Protein AF-A0A8J5UZK4-F1 (afdb_monomer_lite)

Organism: NCBI:txid561895

Secondary structure (DSSP, 8-state):
--PPPPPP------------SS--TT-----GGGTTTS-GGGTTS-HHHHHHHHHHTPPPP--THHHHGGGTTPPPP--PPP------HHHHHHHHHHSPP-TT-EEEEE-TTT--EEEEEEEE----SS-TTTS-EEEEETTS-EEEE-GGGEEEEETT-S-TTTS-HHHHHHTTT-TT-HHHHHHHHHHHHHHHHHHHHHHHHHHHHHHHHHHH--SS-EEEEHHHHHHHS---HHHHHHHTS-HHHHHHHHHHHHHHHHHSSSEE-GGGS--S--SHHHHTT-------TTTSEEEE-HHHHHHHHHHHTT-SHHHHHHHHHHHHHHHHHHHHS---HHHHHHHHHHSGGGGGHHHHHHHHHHHH---HHHHHHHHTSGGGTT--SHHHHHHHHHHTTSS-TTTT--TTGGGTSS--BSSSS--SSGGGB--SPPTHHHHHH--TTHHHHS---S--S-----------S--------

Foldseek 3Di:
DDDDDDDDDDDDPPDDDDDDDDDDPPPPPPPPVVCVPAPPVCPPPDPVRVVLVVQVPWDAQDQLCVVLVVLPDDDDDDDDAAFDAADDPVVQLVCLQPDQAAAQKWFWFQDPPPRHTWIWGFLHAQDDFQDPVRQWTFTQTLVLATDTHHLLRTQGMGHNQHPCVRAVSVQCVVPVVDSPDPSSVVRSVNRSNLSNLLQVVLVVCLVCVVVLLLVPAALAKDKDFVSVVVVSDDDDPVLVVQCNRHNSSVVSPLSSVLSSLSQDPQKDQCSSFPPPQRDPCNVVSSGPPNVSNRNGIIIGHPVLVVLVVVLVVCPDPVSLVVLLVVVVVLLVVCLVPNDDLVVVQCCCVPHPVVVVLSVLLLLLQCLRPVRPVSLVSQCVRPQNVPDDTNSSSVVSCVSSVLQPPVQHFDSVVQNSNRHDFCGSRTHRDPVRHDPDGDPSSCVSVVPPVVVVPDDPPDDPDDPDDDDPDPPPDDDDDDDDD

Structure (mmCIF, N/CA/C/O backbone):
data_AF-A0A8J5UZK4-F1
#
_entry.id   AF-A0A8J5UZK4-F1
#
loop_
_atom_site.group_PDB
_atom_site.id
_atom_site.type_symbol
_atom_site.label_atom_id
_atom_site.label_alt_id
_atom_site.label_comp_id
_atom_site.label_asym_id
_atom_site.label_entity_id
_atom_site.label_seq_id
_atom_site.pdbx_PDB_ins_code
_atom_site.Cartn_x
_atom_site.Cartn_y
_atom_site.Cartn_z
_atom_site.occupancy
_atom_site.B_iso_or_equiv
_atom_site.auth_seq_id
_atom_site.auth_comp_id
_atom_site.auth_asym_id
_atom_site.auth_atom_id
_atom_site.pdbx_PDB_model_num
ATOM 1 N N . MET A 1 1 ? -39.875 17.875 -43.694 1.00 38.03 1 MET A N 1
ATOM 2 C CA . MET A 1 1 ? -38.851 18.589 -42.899 1.00 38.03 1 MET A CA 1
ATOM 3 C C . MET A 1 1 ? -39.305 18.626 -41.450 1.00 38.03 1 MET A C 1
ATOM 5 O O . MET A 1 1 ? -40.146 19.442 -41.112 1.00 38.03 1 MET A O 1
ATOM 9 N N . ILE A 1 2 ? -38.800 17.719 -40.616 1.00 27.03 2 ILE A N 1
ATOM 10 C CA . ILE A 1 2 ? -38.991 17.741 -39.160 1.00 27.03 2 ILE A CA 1
ATOM 11 C C . ILE A 1 2 ? -37.607 17.453 -38.577 1.00 27.03 2 ILE A C 1
ATOM 13 O O . ILE A 1 2 ? -37.049 16.384 -38.813 1.00 27.03 2 ILE A O 1
ATOM 17 N N . ARG A 1 3 ? -37.005 18.451 -37.922 1.00 25.78 3 ARG A N 1
ATOM 18 C CA . ARG A 1 3 ? -35.731 18.319 -37.205 1.00 25.78 3 ARG A CA 1
ATOM 19 C C . ARG A 1 3 ? -36.047 18.040 -35.739 1.00 25.78 3 ARG A C 1
ATOM 21 O O . ARG A 1 3 ? -36.660 18.867 -35.074 1.00 25.78 3 ARG A O 1
ATOM 28 N N . SER A 1 4 ? -35.617 16.880 -35.263 1.00 26.22 4 SER A N 1
ATOM 29 C CA . SER A 1 4 ? -35.591 16.499 -33.851 1.00 26.22 4 SER A CA 1
ATOM 30 C C . SER A 1 4 ? -34.576 17.352 -33.069 1.00 26.22 4 SER A C 1
ATOM 32 O O . SER A 1 4 ? -33.465 17.564 -33.571 1.00 26.22 4 SER A O 1
ATOM 34 N N . PRO A 1 5 ? -34.886 17.804 -31.841 1.00 29.19 5 PRO A N 1
ATOM 35 C CA . PRO A 1 5 ? -33.917 18.471 -30.984 1.00 29.19 5 PRO A CA 1
ATOM 36 C C . PRO A 1 5 ? -32.981 17.438 -30.340 1.00 29.19 5 PRO A C 1
ATOM 38 O O . PRO A 1 5 ? -33.418 16.423 -29.804 1.00 29.19 5 PRO A O 1
ATOM 41 N N . ARG A 1 6 ? -31.671 17.697 -30.413 1.00 27.44 6 ARG A N 1
ATOM 42 C CA . ARG A 1 6 ? -30.640 16.937 -29.691 1.00 27.44 6 ARG A CA 1
ATOM 43 C C . ARG A 1 6 ? -30.766 17.219 -28.183 1.00 27.44 6 ARG A C 1
ATOM 45 O O . ARG A 1 6 ? -30.874 18.396 -27.833 1.00 27.44 6 ARG A O 1
ATOM 52 N N . PRO A 1 7 ? -30.688 16.218 -27.288 1.00 28.72 7 PRO A N 1
ATOM 53 C CA . PRO A 1 7 ? -30.560 16.481 -25.863 1.00 28.72 7 PRO A CA 1
ATOM 54 C C . PRO A 1 7 ? -29.159 17.029 -25.575 1.00 28.72 7 PRO A C 1
ATOM 56 O O . PRO A 1 7 ? -28.147 16.396 -25.878 1.00 28.72 7 PRO A O 1
ATOM 59 N N . GLY A 1 8 ? -29.110 18.240 -25.023 1.00 24.44 8 GLY A N 1
ATOM 60 C CA . GLY A 1 8 ? -27.888 18.855 -24.526 1.00 24.44 8 GLY A CA 1
ATOM 61 C C . GLY A 1 8 ? -27.400 18.136 -23.271 1.00 24.44 8 GLY A C 1
ATOM 62 O O . GLY A 1 8 ? -28.128 18.017 -22.289 1.00 24.44 8 GLY A O 1
ATOM 63 N N . ILE A 1 9 ? -26.149 17.688 -23.301 1.00 23.97 9 ILE A N 1
ATOM 64 C CA . ILE A 1 9 ? -25.422 17.213 -22.126 1.00 23.97 9 ILE A CA 1
ATOM 65 C C . ILE A 1 9 ? -25.170 18.434 -21.232 1.00 23.97 9 ILE A C 1
ATOM 67 O O . ILE A 1 9 ? -24.349 19.294 -21.552 1.00 23.97 9 ILE A O 1
ATOM 71 N N . ARG A 1 10 ? -25.896 18.539 -20.114 1.00 22.34 10 ARG A N 1
ATOM 72 C CA . ARG A 1 10 ? -25.572 19.481 -19.034 1.00 22.34 10 ARG A CA 1
ATOM 73 C C . ARG A 1 10 ? -24.485 18.858 -18.161 1.00 22.34 10 ARG A C 1
ATOM 75 O O . ARG A 1 10 ? -24.775 18.075 -17.267 1.00 22.34 10 ARG A O 1
ATOM 82 N N . VAL A 1 11 ? -23.236 19.238 -18.411 1.00 22.08 11 VAL A N 1
ATOM 83 C CA . VAL A 1 11 ? -22.137 19.039 -17.460 1.00 22.08 11 VAL A CA 1
ATOM 84 C C . VAL A 1 11 ? -22.287 20.095 -16.363 1.00 22.08 11 VAL A C 1
ATOM 86 O O . VAL A 1 11 ? -22.049 21.277 -16.602 1.00 22.08 11 VAL A O 1
ATOM 89 N N . SER A 1 12 ? -22.712 19.692 -15.164 1.00 21.66 12 SER A N 1
ATOM 90 C CA . SER A 1 12 ? -22.623 20.549 -13.978 1.00 21.66 12 SER A CA 1
ATOM 91 C C . SER A 1 12 ? -21.256 20.346 -13.328 1.00 21.66 12 SER A C 1
ATOM 93 O O . SER A 1 12 ? -21.068 19.493 -12.468 1.00 21.66 12 SER A O 1
ATOM 95 N N . LEU A 1 13 ? -20.280 21.135 -13.776 1.00 25.06 13 LEU A N 1
ATOM 96 C CA . LEU A 1 13 ? -19.069 21.413 -13.013 1.00 25.06 13 LEU A CA 1
ATOM 97 C C . LEU A 1 13 ? -19.439 22.414 -11.912 1.00 25.06 13 LEU A C 1
ATOM 99 O O . LEU A 1 13 ? -19.524 23.615 -12.161 1.00 25.06 13 LEU A O 1
ATOM 103 N N . ARG A 1 14 ? -19.657 21.932 -10.688 1.00 21.61 14 ARG A N 1
ATOM 104 C CA . ARG A 1 14 ? -19.493 22.753 -9.481 1.00 21.61 14 ARG A CA 1
ATOM 105 C C . ARG A 1 14 ? -18.293 22.235 -8.701 1.00 21.61 14 ARG A C 1
ATOM 107 O O . ARG A 1 14 ? -18.426 21.540 -7.705 1.00 21.61 14 ARG A O 1
ATOM 114 N N . GLY A 1 15 ? -17.113 22.597 -9.196 1.00 24.92 15 GLY A N 1
ATOM 115 C CA . GLY A 1 15 ? -15.941 22.761 -8.350 1.00 24.92 15 GLY A CA 1
ATOM 116 C C . GLY A 1 15 ? -16.059 24.108 -7.646 1.00 24.92 15 GLY A C 1
ATOM 117 O O . GLY A 1 15 ? -16.083 25.145 -8.304 1.00 24.92 15 GLY A O 1
ATOM 118 N N . ALA A 1 16 ? -16.160 24.088 -6.322 1.00 21.05 16 ALA A N 1
ATOM 119 C CA . ALA A 1 16 ? -15.938 25.258 -5.491 1.00 21.05 16 ALA A CA 1
ATOM 120 C C . ALA A 1 16 ? -14.710 24.966 -4.626 1.00 21.05 16 ALA A C 1
ATOM 122 O O . ALA A 1 16 ? -14.783 24.253 -3.630 1.00 21.05 16 ALA A O 1
ATOM 123 N N . TYR A 1 17 ? -13.570 25.499 -5.063 1.00 25.97 17 TYR A N 1
ATOM 124 C CA . TYR A 1 17 ? -12.427 25.750 -4.201 1.00 25.97 17 TYR A CA 1
ATOM 125 C C . TYR A 1 17 ? -12.849 26.810 -3.178 1.00 25.97 17 TYR A C 1
ATOM 127 O O . TYR A 1 17 ? -13.124 27.947 -3.556 1.00 25.97 17 TYR A O 1
ATOM 135 N N . ALA A 1 18 ? -12.893 26.447 -1.898 1.00 21.02 18 ALA A N 1
ATOM 136 C CA . ALA A 1 18 ? -12.896 27.407 -0.804 1.00 21.02 18 ALA A CA 1
ATOM 137 C C . ALA A 1 18 ? -11.519 27.356 -0.133 1.00 21.02 18 ALA A C 1
ATOM 139 O O . ALA A 1 18 ? -11.152 26.386 0.524 1.00 21.02 18 ALA A O 1
ATOM 140 N N . ILE A 1 19 ? -10.740 28.407 -0.375 1.00 28.84 19 ILE A N 1
ATOM 141 C CA . ILE A 1 19 ? -9.529 28.749 0.364 1.00 28.84 19 ILE A CA 1
ATOM 142 C C . ILE A 1 19 ? -10.004 29.321 1.705 1.00 28.84 19 ILE A C 1
ATOM 144 O O . ILE A 1 19 ? -10.610 30.390 1.722 1.00 28.84 19 ILE A O 1
ATOM 148 N N . GLY A 1 20 ? -9.760 28.613 2.810 1.00 22.33 20 GLY A N 1
ATOM 149 C CA . GLY A 1 20 ? -10.032 29.117 4.159 1.00 22.33 20 GLY A CA 1
ATOM 150 C C . GLY A 1 20 ? -10.267 28.017 5.197 1.00 22.33 20 GLY A C 1
ATOM 151 O O . GLY A 1 20 ? -11.315 27.391 5.190 1.00 22.33 20 GLY A O 1
ATOM 152 N N . SER A 1 21 ? -9.283 27.838 6.086 1.00 27.00 21 SER A N 1
ATOM 153 C CA . SER A 1 21 ? -9.344 27.221 7.429 1.00 27.00 21 SER A CA 1
ATOM 154 C C . SER A 1 21 ? -9.930 25.800 7.619 1.00 27.00 21 SER A C 1
ATOM 156 O O . SER A 1 21 ? -11.124 25.562 7.497 1.00 27.00 21 SER A O 1
ATOM 158 N N . GLU A 1 22 ? -9.054 24.903 8.092 1.00 28.50 22 GLU A N 1
ATOM 159 C CA . GLU A 1 22 ? -9.323 23.823 9.071 1.00 28.50 22 GLU A CA 1
ATOM 160 C C . GLU A 1 22 ? -10.162 22.583 8.706 1.00 28.50 22 GLU A C 1
ATOM 162 O O . GLU A 1 22 ? -10.589 21.850 9.598 1.00 28.50 22 GLU A O 1
ATOM 167 N N . LEU A 1 23 ? -10.275 22.212 7.430 1.00 28.22 23 LEU A N 1
ATOM 168 C CA . LEU A 1 23 ? -10.701 20.854 7.063 1.00 28.22 23 LEU A CA 1
ATOM 169 C C . LEU A 1 23 ? -9.644 20.173 6.192 1.00 28.22 23 LEU A C 1
ATOM 171 O O . LEU A 1 23 ? -9.284 20.642 5.115 1.00 28.22 23 LEU A O 1
ATOM 175 N N . SER A 1 24 ? -9.114 19.060 6.705 1.00 27.55 24 SER A N 1
ATOM 176 C CA . SER A 1 24 ? -8.211 18.171 5.975 1.00 27.55 24 SER A CA 1
ATOM 177 C C . SER A 1 24 ? -8.897 17.733 4.670 1.00 27.55 24 SER A C 1
ATOM 179 O O . SER A 1 24 ? -10.035 17.269 4.734 1.00 27.55 24 SER A O 1
ATOM 181 N N . PRO A 1 25 ? -8.256 17.824 3.491 1.00 28.69 25 PRO A N 1
ATOM 182 C CA . PRO A 1 25 ? -8.870 17.477 2.201 1.00 28.69 25 PRO A CA 1
ATOM 183 C C . PRO A 1 25 ? -9.188 15.975 2.032 1.00 28.69 25 PRO A C 1
ATOM 185 O O . PRO A 1 25 ? -9.549 15.544 0.942 1.00 28.69 25 PRO A O 1
ATOM 188 N N . TYR A 1 26 ? -9.061 15.178 3.098 1.00 36.00 26 TYR A N 1
ATOM 189 C CA . TYR A 1 26 ? -9.276 13.728 3.136 1.00 36.00 26 TYR A CA 1
ATOM 190 C C . TYR A 1 26 ? -10.555 13.321 3.882 1.00 36.00 26 TYR A C 1
ATOM 192 O O . TYR A 1 26 ? -10.695 12.160 4.267 1.00 36.00 26 TYR A O 1
ATOM 200 N N . VAL A 1 27 ? -11.494 14.246 4.112 1.00 28.33 27 VAL A N 1
ATOM 201 C CA . VAL A 1 27 ? -12.817 13.875 4.632 1.00 28.33 27 VAL A CA 1
ATOM 202 C C . VAL A 1 27 ? -13.602 13.192 3.512 1.00 28.33 27 VAL A C 1
ATOM 204 O O . VAL A 1 27 ? -14.291 13.833 2.720 1.00 28.33 27 VAL A O 1
ATOM 207 N N . PHE A 1 28 ? -13.493 11.867 3.446 1.00 36.56 28 PHE A N 1
ATOM 208 C CA . PHE A 1 28 ? -14.445 11.029 2.729 1.00 36.56 28 PHE A CA 1
ATOM 209 C C . PHE A 1 28 ? -15.766 11.070 3.499 1.00 36.56 28 PHE A C 1
ATOM 211 O O . PHE A 1 28 ? -16.008 10.261 4.384 1.00 36.56 28 PHE A O 1
ATOM 218 N N . GLN A 1 29 ? -16.612 12.054 3.213 1.00 28.17 29 GLN A N 1
ATOM 219 C CA . GLN A 1 29 ? -17.977 12.052 3.721 1.00 28.17 29 GLN A CA 1
ATOM 220 C C . GLN A 1 29 ? -18.734 10.900 3.057 1.00 28.17 29 GLN A C 1
ATOM 222 O O . GLN A 1 29 ? -19.170 11.054 1.918 1.00 28.17 29 GLN A O 1
ATOM 227 N N . VAL A 1 30 ? -18.952 9.780 3.755 1.00 34.19 30 VAL A N 1
ATOM 228 C CA . VAL A 1 30 ? -20.001 8.816 3.380 1.00 34.19 30 VAL A CA 1
ATOM 229 C C . VAL A 1 30 ? -21.343 9.432 3.783 1.00 34.19 30 VAL A C 1
ATOM 231 O O . VAL A 1 30 ? -22.034 8.989 4.689 1.00 34.19 30 VAL A O 1
ATOM 234 N N . THR A 1 31 ? -21.703 10.540 3.139 1.00 32.38 31 THR A N 1
ATOM 235 C CA . THR A 1 31 ? -23.036 11.128 3.288 1.00 32.38 31 THR A CA 1
ATOM 236 C C . THR A 1 31 ? -24.023 10.342 2.435 1.00 32.38 31 THR A C 1
ATOM 238 O O . THR A 1 31 ? -23.644 9.722 1.444 1.00 32.38 31 THR A O 1
ATOM 241 N N . SER A 1 32 ? -25.312 10.405 2.764 1.00 31.88 32 SER A N 1
ATOM 242 C CA . SER A 1 32 ? -26.423 9.850 1.967 1.00 31.88 32 SER A CA 1
ATOM 243 C C . SER A 1 32 ? -26.365 10.197 0.465 1.00 31.88 32 SER A C 1
ATOM 245 O O . SER A 1 32 ? -26.908 9.472 -0.367 1.00 31.88 32 SER A O 1
ATOM 247 N N . ASN A 1 33 ? -25.639 11.254 0.092 1.00 32.16 33 ASN A N 1
ATOM 248 C CA . ASN A 1 33 ? -25.370 11.627 -1.293 1.00 32.16 33 ASN A CA 1
ATOM 249 C C . ASN A 1 33 ? -24.448 10.645 -2.046 1.00 32.16 33 ASN A C 1
ATOM 251 O O . ASN A 1 33 ? -24.524 10.594 -3.272 1.00 32.16 33 ASN A O 1
ATOM 255 N N . PHE A 1 34 ? -23.627 9.831 -1.367 1.00 35.06 34 PHE A N 1
ATOM 256 C CA . PHE A 1 34 ? -22.753 8.830 -2.004 1.00 35.06 34 PHE A CA 1
ATOM 257 C C . PHE A 1 34 ? -23.538 7.729 -2.731 1.00 35.06 34 PHE A C 1
ATOM 259 O O . PHE A 1 34 ? -23.094 7.236 -3.766 1.00 35.06 34 PHE A O 1
ATOM 266 N N . PHE A 1 35 ? -24.720 7.374 -2.225 1.00 35.97 35 PHE A N 1
ATOM 267 C CA . PHE A 1 35 ? -25.559 6.311 -2.787 1.00 35.97 35 PHE A CA 1
ATOM 268 C C . PHE A 1 35 ? -26.623 6.824 -3.767 1.00 35.97 35 PHE A C 1
ATOM 270 O O . PHE A 1 35 ? -27.222 6.032 -4.491 1.00 35.97 35 PHE A O 1
ATOM 277 N N . SER A 1 36 ? -26.803 8.147 -3.867 1.00 33.94 36 SER A N 1
ATOM 278 C CA . SER A 1 36 ? -27.814 8.783 -4.730 1.00 33.94 36 SER A CA 1
ATOM 279 C C . SER A 1 36 ? -27.589 8.599 -6.242 1.00 33.94 36 SER A C 1
ATOM 281 O O . SER A 1 36 ? -28.495 8.868 -7.024 1.00 33.94 36 SER A O 1
ATOM 283 N N . ASN A 1 37 ? -26.415 8.102 -6.654 1.00 36.41 37 ASN A N 1
ATOM 284 C CA . ASN A 1 37 ? -26.043 7.854 -8.055 1.00 36.41 37 ASN A CA 1
ATOM 285 C C . ASN A 1 37 ? -25.795 6.364 -8.377 1.00 36.41 37 ASN A C 1
ATOM 287 O O . ASN A 1 37 ? -25.123 6.048 -9.362 1.00 36.41 37 ASN A O 1
ATOM 291 N N . THR A 1 38 ? -26.287 5.438 -7.549 1.00 38.22 38 THR A N 1
ATOM 292 C CA . THR A 1 38 ? -26.194 3.994 -7.833 1.00 38.22 38 THR A CA 1
ATOM 293 C C . THR A 1 38 ? -27.208 3.565 -8.913 1.00 38.22 38 THR A C 1
ATOM 295 O O . THR A 1 38 ? -28.245 4.216 -9.063 1.00 38.22 38 THR A O 1
ATOM 298 N N . PRO A 1 39 ? -26.906 2.527 -9.727 1.00 39.69 39 PRO A N 1
ATOM 299 C CA . PRO A 1 39 ? -27.794 2.057 -10.800 1.00 39.69 39 PRO A CA 1
ATOM 300 C C . PRO A 1 39 ? -29.194 1.701 -10.280 1.00 39.69 39 PRO A C 1
ATOM 302 O O . PRO A 1 39 ? -29.350 1.372 -9.107 1.00 39.69 39 PRO A O 1
ATOM 305 N N . GLU A 1 40 ? -30.199 1.726 -11.167 1.00 43.47 40 GLU A N 1
ATOM 306 C CA . GLU A 1 40 ? -31.625 1.478 -10.864 1.00 43.47 40 GLU A CA 1
ATOM 307 C C . GLU A 1 40 ? -31.887 0.199 -10.034 1.00 43.47 40 GLU A C 1
ATOM 309 O O . GLU A 1 40 ? -32.883 0.128 -9.318 1.00 43.47 40 GLU A O 1
ATOM 314 N N . GLU A 1 41 ? -30.964 -0.770 -10.033 1.00 42.94 41 GLU A N 1
ATOM 315 C CA . GLU A 1 41 ? -31.009 -1.989 -9.210 1.00 42.94 41 GLU A CA 1
ATOM 316 C C . GLU A 1 41 ? -30.884 -1.752 -7.687 1.00 42.94 41 GLU A C 1
ATOM 318 O O . GLU A 1 41 ? -31.363 -2.575 -6.911 1.00 42.94 41 GLU A O 1
ATOM 323 N N . HIS A 1 42 ? -30.313 -0.628 -7.234 1.00 42.78 42 HIS A N 1
ATOM 324 C CA . HIS A 1 42 ? -30.108 -0.322 -5.805 1.00 42.78 42 HIS A CA 1
ATOM 325 C C . HIS A 1 42 ? -31.120 0.676 -5.215 1.00 42.78 42 HIS A C 1
ATOM 327 O O . HIS A 1 42 ? -31.058 0.979 -4.022 1.00 42.78 42 HIS A O 1
ATOM 333 N N . GLN A 1 43 ? -32.079 1.164 -6.011 1.00 47.53 43 GLN A N 1
ATOM 334 C CA . GLN A 1 43 ? -33.081 2.145 -5.560 1.00 47.53 43 GLN A CA 1
ATOM 335 C C . GLN A 1 43 ? -34.098 1.574 -4.555 1.00 47.53 43 GLN A C 1
ATOM 337 O O . GLN A 1 43 ? -34.755 2.341 -3.855 1.00 47.53 43 GLN A O 1
ATOM 342 N N . ASN A 1 44 ? -34.199 0.243 -4.451 1.00 48.19 44 ASN A N 1
ATOM 343 C CA . ASN A 1 44 ? -35.102 -0.452 -3.526 1.00 48.19 44 ASN A CA 1
ATOM 344 C C . ASN A 1 44 ? -34.407 -1.008 -2.269 1.00 48.19 44 ASN A C 1
ATOM 346 O O . ASN A 1 44 ? -35.074 -1.600 -1.421 1.00 48.19 44 ASN A O 1
ATOM 350 N N . GLU A 1 45 ? -33.086 -0.854 -2.141 1.00 51.91 45 GLU A N 1
ATOM 351 C CA . GLU A 1 45 ? -32.342 -1.330 -0.972 1.00 51.91 45 GLU A CA 1
ATOM 352 C C . GLU A 1 45 ? -32.328 -0.266 0.130 1.00 51.91 45 GLU A C 1
ATOM 354 O O . GLU A 1 45 ? -32.130 0.922 -0.130 1.00 51.91 45 GLU A O 1
ATOM 359 N N . THR A 1 46 ? -32.508 -0.682 1.387 1.00 61.19 46 THR A N 1
ATOM 360 C CA . THR A 1 46 ? -32.315 0.235 2.519 1.00 61.19 46 THR A CA 1
ATOM 361 C C . THR A 1 46 ? -30.845 0.661 2.597 1.00 61.19 46 THR A C 1
ATOM 363 O O . THR A 1 46 ? -29.950 -0.092 2.212 1.00 61.19 46 THR A O 1
ATOM 366 N N . LEU A 1 47 ? -30.554 1.851 3.137 1.00 57.78 47 LEU A N 1
ATOM 367 C CA . LEU A 1 47 ? -29.170 2.329 3.304 1.00 57.78 47 LEU A CA 1
ATOM 368 C C . LEU A 1 47 ? -28.298 1.315 4.077 1.00 57.78 47 LEU A C 1
ATOM 370 O O . LEU A 1 47 ? -27.129 1.117 3.760 1.00 57.78 47 LEU A O 1
ATOM 374 N N . GLU A 1 48 ? -28.888 0.589 5.030 1.00 58.34 48 GLU A N 1
ATOM 375 C CA . GLU A 1 48 ? -28.231 -0.512 5.741 1.00 58.34 48 GLU A CA 1
ATOM 376 C C . GLU A 1 48 ? -27.842 -1.676 4.808 1.00 58.34 48 GLU A C 1
ATOM 378 O O . GLU A 1 48 ? -26.740 -2.218 4.904 1.00 58.34 48 GLU A O 1
ATOM 383 N N . GLN A 1 49 ? -28.720 -2.062 3.877 1.00 60.81 49 GLN A N 1
ATOM 384 C CA . GLN A 1 49 ? -28.431 -3.096 2.879 1.00 60.81 49 GLN A CA 1
ATOM 385 C C . GLN A 1 49 ? -27.337 -2.647 1.907 1.00 60.81 49 GLN A C 1
ATOM 387 O O . GLN A 1 49 ? -26.454 -3.443 1.583 1.00 60.81 49 GLN A O 1
ATOM 392 N N . GLN A 1 50 ? -27.333 -1.369 1.524 1.00 62.12 50 GLN A N 1
ATOM 393 C CA . GLN A 1 50 ? -26.293 -0.784 0.677 1.00 62.12 50 GLN A CA 1
ATOM 394 C C . GLN A 1 50 ? -24.927 -0.788 1.380 1.00 62.12 50 GLN A C 1
ATOM 396 O O . GLN A 1 50 ? -23.934 -1.219 0.792 1.00 62.12 50 GLN A O 1
ATOM 401 N N . ILE A 1 51 ? -24.875 -0.414 2.664 1.00 61.47 51 ILE A N 1
ATOM 402 C CA . ILE A 1 51 ? -23.660 -0.477 3.493 1.00 61.47 51 ILE A CA 1
ATOM 403 C C . ILE A 1 51 ? -23.175 -1.931 3.645 1.00 61.47 51 ILE A C 1
ATOM 405 O O . ILE A 1 51 ? -21.991 -2.220 3.452 1.00 61.47 51 ILE A O 1
ATOM 409 N N . LYS A 1 52 ? -24.077 -2.884 3.918 1.00 62.22 52 LYS A N 1
ATOM 410 C CA . LYS A 1 52 ? -23.729 -4.315 4.009 1.00 62.22 52 LYS A CA 1
ATOM 411 C C . LYS A 1 52 ? -23.204 -4.867 2.684 1.00 62.22 52 LYS A C 1
ATOM 413 O O . LYS A 1 52 ? -22.210 -5.592 2.674 1.00 62.22 52 LYS A O 1
ATOM 418 N N . SER A 1 53 ? -23.844 -4.525 1.568 1.00 61.16 53 SER A N 1
ATOM 419 C CA . SER A 1 53 ? -23.411 -4.900 0.216 1.00 61.16 53 SER A CA 1
ATOM 420 C C . SER A 1 53 ? -22.031 -4.318 -0.105 1.00 61.16 53 SER A C 1
ATOM 422 O O . SER A 1 53 ? -21.157 -5.035 -0.598 1.00 61.16 53 SER A O 1
ATOM 424 N N . TYR A 1 54 ? -21.799 -3.057 0.272 1.00 62.78 54 TYR A N 1
ATOM 425 C CA . TYR A 1 54 ? -20.515 -2.375 0.128 1.00 62.78 54 TYR A CA 1
ATOM 426 C C . TYR A 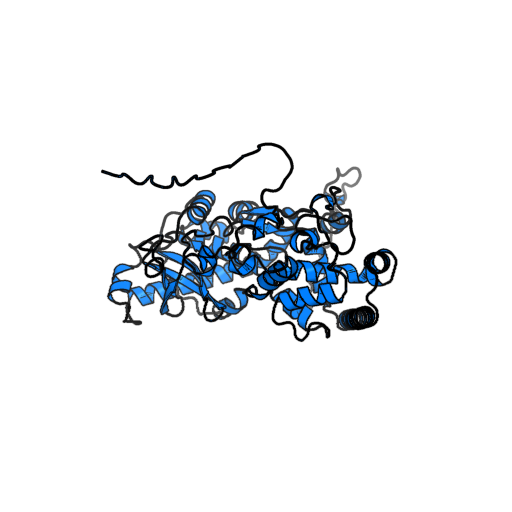1 54 ? -19.384 -3.112 0.864 1.00 62.78 54 TYR A C 1
ATOM 428 O O . TYR A 1 54 ? -18.373 -3.453 0.248 1.00 62.78 54 TYR A O 1
ATOM 436 N N . TYR A 1 55 ? -19.563 -3.452 2.146 1.00 60.34 55 TYR A N 1
ATOM 437 C CA . TYR A 1 55 ? -18.523 -4.153 2.914 1.00 60.34 55 TYR A CA 1
ATOM 438 C C . TYR A 1 55 ? -18.358 -5.635 2.543 1.00 60.34 55 TYR A C 1
ATOM 440 O O . TYR A 1 55 ? -17.260 -6.171 2.697 1.00 60.34 55 TYR A O 1
ATOM 448 N N . ARG A 1 56 ? -19.397 -6.301 2.015 1.00 59.19 56 ARG A N 1
ATOM 449 C CA . ARG A 1 56 ? -19.310 -7.689 1.511 1.00 59.19 56 ARG A CA 1
ATOM 450 C C . ARG A 1 56 ? -18.451 -7.825 0.256 1.00 59.19 56 ARG A C 1
ATOM 452 O O . ARG A 1 56 ? -17.823 -8.861 0.071 1.00 59.19 56 ARG A O 1
ATOM 459 N N . LYS A 1 57 ? -18.432 -6.806 -0.607 1.00 56.81 57 LYS A N 1
ATOM 460 C CA . LYS A 1 57 ? -17.675 -6.813 -1.873 1.00 56.81 57 LYS A CA 1
ATOM 461 C C . LYS A 1 57 ? -16.205 -6.402 -1.706 1.00 56.81 57 LYS A C 1
ATOM 463 O O . LYS A 1 57 ? -15.460 -6.396 -2.681 1.00 56.81 57 LYS A O 1
ATOM 468 N N . ARG A 1 58 ? -15.780 -6.038 -0.492 1.00 58.56 58 ARG A N 1
ATOM 469 C CA . ARG A 1 58 ? -14.439 -5.512 -0.229 1.00 58.56 58 ARG A CA 1
ATOM 470 C C . ARG A 1 58 ? -13.404 -6.637 -0.221 1.00 58.56 58 ARG A C 1
ATOM 472 O O . ARG A 1 58 ? -13.491 -7.545 0.603 1.00 58.56 58 ARG A O 1
ATOM 479 N N . ILE A 1 59 ? -12.400 -6.559 -1.093 1.00 53.16 59 ILE A N 1
ATOM 480 C CA . ILE A 1 59 ? -11.286 -7.515 -1.082 1.00 53.16 59 ILE A CA 1
ATOM 481 C C . ILE A 1 59 ? -10.426 -7.247 0.161 1.00 53.16 59 ILE A C 1
ATOM 483 O O . ILE A 1 59 ? -10.186 -6.097 0.542 1.00 53.16 59 ILE A O 1
ATOM 487 N N . SER A 1 60 ? -9.974 -8.317 0.813 1.00 57.53 60 SER A N 1
ATOM 488 C CA . SER A 1 60 ? -9.064 -8.250 1.958 1.00 57.53 60 SER A CA 1
ATOM 489 C C . SER A 1 60 ? -7.768 -7.516 1.604 1.00 57.53 60 SER A C 1
ATOM 491 O O . SER A 1 60 ? -7.249 -7.683 0.501 1.00 57.53 60 SER A O 1
ATOM 493 N N . PHE A 1 61 ? -7.201 -6.760 2.550 1.00 62.59 61 PHE A N 1
ATOM 494 C CA . PHE A 1 61 ? -5.884 -6.146 2.368 1.00 62.59 61 PHE A CA 1
ATOM 495 C C . PHE A 1 61 ? -4.845 -7.220 2.031 1.00 62.59 61 PHE A C 1
ATOM 497 O O . PHE A 1 61 ? -4.670 -8.196 2.769 1.00 62.59 61 PHE A O 1
ATOM 504 N N . LEU A 1 62 ? -4.120 -7.008 0.939 1.00 62.09 62 LEU A N 1
ATOM 505 C CA . LEU A 1 62 ? -3.030 -7.874 0.523 1.00 62.09 62 LEU A CA 1
ATOM 506 C C . LEU A 1 62 ? -1.727 -7.272 1.030 1.00 62.09 62 LEU A C 1
ATOM 508 O O . LEU A 1 62 ? -1.362 -6.173 0.633 1.00 62.09 62 LEU A O 1
ATOM 512 N N . ASN A 1 63 ? -1.048 -7.979 1.936 1.00 64.12 63 ASN A N 1
ATOM 513 C CA . ASN A 1 63 ? 0.268 -7.560 2.408 1.00 64.12 63 ASN A CA 1
ATOM 514 C C . ASN A 1 63 ? 1.341 -8.082 1.431 1.00 64.12 63 ASN A C 1
ATOM 516 O O . ASN A 1 63 ? 1.485 -9.307 1.319 1.00 64.12 63 ASN A O 1
ATOM 520 N N . PRO A 1 64 ? 2.108 -7.189 0.777 1.00 60.66 64 PRO A N 1
ATOM 521 C CA . PRO A 1 64 ? 3.165 -7.579 -0.153 1.00 60.66 64 PRO A CA 1
ATOM 522 C C . PRO A 1 64 ? 4.289 -8.418 0.474 1.00 60.66 64 PRO A C 1
ATOM 524 O O . PRO A 1 64 ? 4.928 -9.210 -0.216 1.00 60.66 64 PRO A O 1
ATOM 527 N N . GLU A 1 65 ? 4.487 -8.342 1.793 1.00 64.44 65 GLU A N 1
ATOM 528 C CA . GLU A 1 65 ? 5.502 -9.102 2.535 1.00 64.44 65 GLU A CA 1
ATOM 529 C C . GLU A 1 65 ? 5.412 -10.618 2.294 1.00 64.44 65 GLU A C 1
ATOM 531 O O . GLU A 1 65 ? 6.431 -11.287 2.117 1.00 64.44 65 GLU A O 1
ATOM 536 N N . LYS A 1 66 ? 4.186 -11.157 2.207 1.00 63.78 66 LYS A N 1
ATOM 537 C CA . LYS A 1 66 ? 3.949 -12.588 1.946 1.00 63.78 66 LYS A CA 1
ATOM 538 C C . LYS A 1 66 ? 4.444 -13.036 0.568 1.00 63.78 66 LYS A C 1
ATOM 540 O O . LYS A 1 66 ? 4.680 -14.225 0.372 1.00 63.78 66 LYS A O 1
ATOM 545 N N . PHE A 1 67 ? 4.569 -12.107 -0.376 1.00 64.00 67 PHE A N 1
ATOM 546 C CA . PHE A 1 67 ? 4.899 -12.394 -1.769 1.00 64.00 67 PHE A CA 1
ATOM 547 C C . PHE A 1 67 ? 6.362 -12.102 -2.095 1.00 64.00 67 PHE A C 1
ATOM 549 O O . PHE A 1 67 ? 6.926 -12.777 -2.957 1.00 64.00 67 PHE A O 1
ATOM 556 N N . TYR A 1 68 ? 6.991 -11.155 -1.391 1.00 65.12 68 TYR A N 1
ATOM 557 C CA . TYR A 1 68 ? 8.367 -10.742 -1.676 1.00 65.12 68 TYR A CA 1
ATOM 558 C C . TYR A 1 68 ? 9.423 -11.357 -0.762 1.00 65.12 68 TYR A C 1
ATOM 560 O O . TYR A 1 68 ? 10.583 -11.424 -1.159 1.00 65.12 68 TYR A O 1
ATOM 568 N N . GLY A 1 69 ? 9.040 -11.919 0.391 1.00 61.09 69 GLY A N 1
ATOM 569 C CA . GLY A 1 69 ? 9.978 -12.641 1.260 1.00 61.09 69 GLY A CA 1
ATOM 570 C C . GLY A 1 69 ? 10.714 -13.796 0.557 1.00 61.09 69 GLY A C 1
ATOM 571 O O . GLY A 1 69 ? 11.823 -14.135 0.950 1.00 61.09 69 GLY A O 1
ATOM 572 N N . LYS A 1 70 ? 10.155 -14.346 -0.535 1.00 66.06 70 LYS A N 1
ATOM 573 C CA . LYS A 1 70 ? 10.800 -15.373 -1.382 1.00 66.06 70 LYS A CA 1
ATOM 574 C C . LYS A 1 70 ? 12.044 -14.887 -2.136 1.00 66.06 70 LYS A C 1
ATOM 576 O O . LYS A 1 70 ? 12.796 -15.706 -2.659 1.00 66.06 70 LYS A O 1
ATOM 581 N N . TYR A 1 71 ? 12.223 -13.573 -2.236 1.00 60.94 71 TYR A N 1
ATOM 582 C CA . TYR A 1 71 ? 13.386 -12.946 -2.857 1.00 60.94 71 TYR A CA 1
ATOM 583 C C . TYR A 1 71 ? 14.467 -12.590 -1.827 1.00 60.94 71 TYR A C 1
ATOM 585 O O . TYR A 1 71 ? 15.574 -12.228 -2.210 1.00 60.94 71 TYR A O 1
ATOM 593 N N . ALA A 1 72 ? 14.196 -12.747 -0.524 1.00 57.56 72 ALA A N 1
ATOM 594 C CA . ALA A 1 72 ? 15.230 -12.634 0.495 1.00 57.56 72 ALA A CA 1
ATOM 595 C C . ALA A 1 72 ? 16.247 -13.781 0.339 1.00 57.56 72 ALA A C 1
ATOM 597 O O . ALA A 1 72 ? 15.860 -14.944 0.231 1.00 57.56 72 ALA A O 1
ATOM 598 N N . ASN A 1 73 ? 17.542 -13.453 0.372 1.00 54.75 73 ASN A N 1
ATOM 599 C CA . ASN A 1 73 ? 18.673 -14.393 0.337 1.00 54.75 73 ASN A CA 1
ATOM 600 C C . ASN A 1 73 ? 18.947 -15.107 -0.998 1.00 54.75 73 ASN A C 1
ATOM 602 O O . ASN A 1 73 ? 19.523 -16.196 -1.001 1.00 54.75 73 ASN A O 1
ATOM 606 N N . ARG A 1 74 ? 18.577 -14.523 -2.142 1.00 60.53 74 ARG A N 1
ATOM 607 C CA . ARG A 1 74 ? 19.110 -14.991 -3.433 1.00 60.53 74 ARG A CA 1
ATOM 608 C C . ARG A 1 74 ? 20.569 -14.563 -3.596 1.00 60.53 74 ARG A C 1
ATOM 610 O O . ARG A 1 74 ? 20.955 -13.486 -3.150 1.00 60.53 74 ARG A O 1
ATOM 617 N N . GLU A 1 75 ? 21.382 -15.428 -4.205 1.00 54.00 75 GLU A N 1
ATOM 618 C CA . GLU A 1 75 ? 22.767 -15.094 -4.545 1.00 54.00 75 GLU A CA 1
ATOM 619 C C . GLU A 1 75 ? 22.780 -13.872 -5.462 1.00 54.00 75 GLU A C 1
ATOM 621 O O . GLU A 1 75 ? 22.238 -13.904 -6.570 1.00 54.00 75 GLU A O 1
ATOM 626 N N . TYR A 1 76 ? 23.390 -12.793 -4.974 1.00 54.22 76 TYR A N 1
ATOM 627 C CA . TYR A 1 76 ? 23.525 -11.546 -5.708 1.00 54.22 76 TYR A CA 1
ATOM 628 C C . TYR A 1 76 ? 24.309 -11.797 -6.997 1.00 54.22 76 TYR A C 1
ATOM 630 O O . TYR A 1 76 ? 25.480 -12.181 -6.966 1.00 54.22 76 TYR A O 1
ATOM 638 N N . LYS A 1 77 ? 23.660 -11.570 -8.139 1.00 61.59 77 LYS A N 1
ATOM 639 C CA . LYS A 1 77 ? 24.332 -11.527 -9.434 1.00 61.59 77 LYS A CA 1
ATOM 640 C C . LYS A 1 77 ? 24.573 -10.069 -9.781 1.00 61.59 77 LYS A C 1
ATOM 642 O O . LYS A 1 77 ? 23.618 -9.314 -9.945 1.00 61.59 77 LYS A O 1
ATOM 647 N N . GLU A 1 78 ? 25.839 -9.674 -9.904 1.00 62.50 78 GLU A N 1
ATOM 648 C CA . GLU A 1 78 ? 26.170 -8.378 -10.491 1.00 62.50 78 GLU A CA 1
ATOM 649 C C . GLU A 1 78 ? 25.609 -8.323 -11.912 1.00 62.50 78 GLU A C 1
ATOM 651 O O . GLU A 1 78 ? 26.026 -9.074 -12.794 1.00 62.50 78 GLU A O 1
ATOM 656 N N . GLN A 1 79 ? 24.630 -7.446 -12.118 1.00 71.56 79 GLN A N 1
ATOM 657 C CA . GLN A 1 79 ? 24.070 -7.146 -13.427 1.00 71.56 79 GLN A CA 1
ATOM 658 C C . GLN A 1 79 ? 24.235 -5.666 -13.740 1.00 71.56 79 GLN A C 1
ATOM 660 O O . GLN A 1 79 ? 24.189 -4.800 -12.863 1.00 71.56 79 GLN A O 1
ATOM 665 N N . GLU A 1 80 ? 24.411 -5.384 -15.025 1.00 79.50 80 GLU A N 1
ATOM 666 C CA . GLU A 1 80 ? 24.459 -4.026 -15.539 1.00 79.50 80 GLU A CA 1
ATOM 667 C C . GLU A 1 80 ? 23.106 -3.339 -15.311 1.00 79.50 80 GLU A C 1
ATOM 669 O O . GLU A 1 80 ? 22.060 -3.882 -15.663 1.00 79.50 80 GLU A O 1
ATOM 674 N N . ARG A 1 81 ? 23.105 -2.140 -14.726 1.00 84.94 81 ARG A N 1
ATOM 675 C CA . ARG A 1 81 ? 21.877 -1.389 -14.426 1.00 84.94 81 ARG A CA 1
ATOM 676 C C . ARG A 1 81 ? 21.553 -0.420 -15.566 1.00 84.94 81 ARG A C 1
ATOM 678 O O . ARG A 1 81 ? 22.480 0.152 -16.143 1.00 84.94 81 ARG A O 1
ATOM 685 N N . PRO A 1 82 ? 20.269 -0.161 -15.873 1.00 88.69 82 PRO A N 1
ATOM 686 C CA . PRO A 1 82 ? 19.924 0.918 -16.782 1.00 88.69 82 PRO A CA 1
ATOM 687 C C . PRO A 1 82 ? 20.367 2.248 -16.173 1.00 88.69 82 PRO A C 1
ATOM 689 O O . PRO A 1 82 ? 19.981 2.601 -15.057 1.00 88.69 82 PRO A O 1
ATOM 692 N N . TRP A 1 83 ? 21.170 3.002 -16.917 1.00 91.31 83 TRP A N 1
ATOM 693 C CA . TRP A 1 83 ? 21.586 4.325 -16.487 1.00 91.31 83 TRP A CA 1
ATOM 694 C C . TRP A 1 83 ? 20.692 5.392 -17.115 1.00 91.31 83 TRP A C 1
ATOM 696 O O . TRP A 1 83 ? 20.688 5.608 -18.326 1.00 91.31 83 TRP A O 1
ATOM 706 N N . VAL A 1 84 ? 19.927 6.062 -16.259 1.00 90.81 84 VAL A N 1
ATOM 707 C CA . VAL A 1 84 ? 19.174 7.278 -16.569 1.00 90.81 84 VAL A CA 1
ATOM 708 C C . VAL A 1 84 ? 19.561 8.304 -15.505 1.00 90.81 84 VAL A C 1
ATOM 710 O O . VAL A 1 84 ? 19.579 7.933 -14.324 1.00 90.81 84 VAL A O 1
ATOM 713 N N . PRO A 1 85 ? 19.875 9.562 -15.874 1.00 92.62 85 PRO A N 1
ATOM 714 C CA . PRO A 1 85 ? 20.274 10.576 -14.909 1.00 92.62 85 PRO A CA 1
ATOM 715 C C . PRO A 1 85 ? 19.272 10.693 -13.752 1.00 92.62 85 PRO A C 1
ATOM 717 O O . PRO A 1 85 ? 18.061 10.653 -13.995 1.00 92.62 85 PRO A O 1
ATOM 720 N N . PRO A 1 86 ? 19.749 10.837 -12.504 1.00 93.00 86 PRO A N 1
ATOM 721 C CA . PRO A 1 86 ? 18.873 11.037 -11.358 1.00 93.00 86 PRO A CA 1
ATOM 722 C C . PRO A 1 86 ? 18.041 12.312 -11.537 1.00 93.00 86 PRO A C 1
ATOM 724 O O . PRO A 1 86 ? 18.498 13.314 -12.092 1.00 93.00 86 PRO A O 1
ATOM 727 N N . MET A 1 87 ? 16.810 12.282 -11.039 1.00 93.06 87 MET A N 1
ATOM 728 C CA . MET A 1 87 ? 15.865 13.395 -11.102 1.00 93.06 87 MET A CA 1
ATOM 729 C C . MET A 1 87 ? 15.512 13.886 -9.697 1.00 93.06 87 MET A C 1
ATOM 731 O O . MET A 1 87 ? 15.757 13.217 -8.696 1.00 93.06 87 MET A O 1
ATOM 735 N N . ASN A 1 88 ? 14.903 15.066 -9.594 1.00 92.06 88 ASN A N 1
ATOM 736 C CA . ASN A 1 88 ? 14.342 15.513 -8.322 1.00 92.06 88 ASN A CA 1
ATOM 737 C C . ASN A 1 88 ? 13.163 14.603 -7.908 1.00 92.06 88 ASN A C 1
ATOM 739 O O . ASN A 1 88 ? 12.278 14.335 -8.723 1.00 92.06 88 ASN A O 1
ATOM 743 N N . PHE A 1 89 ? 13.112 14.171 -6.641 1.00 90.69 89 PHE A N 1
ATOM 744 C CA . PHE A 1 89 ? 12.041 13.298 -6.135 1.00 90.69 89 PHE A CA 1
ATOM 745 C C . PHE A 1 89 ? 10.638 13.898 -6.286 1.00 90.69 89 PHE A C 1
ATOM 747 O O . PHE A 1 89 ? 9.704 13.174 -6.620 1.00 90.69 89 PHE A O 1
ATOM 754 N N . GLY A 1 90 ? 10.481 15.215 -6.129 1.00 89.06 90 GLY A N 1
ATOM 755 C CA . GLY A 1 90 ? 9.218 15.906 -6.394 1.00 89.06 90 GLY A CA 1
ATOM 756 C C . GLY A 1 90 ? 8.752 15.743 -7.843 1.00 89.06 90 GLY A C 1
ATOM 757 O O . GLY A 1 90 ? 7.573 15.481 -8.078 1.00 89.06 90 GLY A O 1
ATOM 758 N N . THR A 1 91 ? 9.670 15.802 -8.813 1.00 90.69 91 THR A N 1
ATOM 759 C CA . THR A 1 91 ? 9.363 15.544 -10.230 1.00 90.69 91 THR A CA 1
ATOM 760 C C . THR A 1 91 ? 8.934 14.098 -10.454 1.00 90.69 91 THR A C 1
ATOM 762 O O . THR A 1 91 ? 7.920 13.870 -11.111 1.00 90.69 91 THR A O 1
ATOM 765 N N . ILE A 1 92 ? 9.660 13.136 -9.874 1.00 90.38 92 ILE A N 1
ATOM 766 C CA . ILE A 1 92 ? 9.345 11.703 -9.982 1.00 90.38 92 ILE A CA 1
ATOM 767 C C . ILE A 1 92 ? 7.941 11.427 -9.431 1.00 90.38 92 ILE A C 1
ATOM 769 O O . ILE A 1 92 ? 7.118 10.800 -10.094 1.00 90.38 92 ILE A O 1
ATOM 773 N N . ILE A 1 93 ? 7.637 11.939 -8.235 1.00 86.75 93 ILE A N 1
ATOM 774 C CA . ILE A 1 93 ? 6.322 11.774 -7.606 1.00 86.75 93 ILE A CA 1
ATOM 775 C C . ILE A 1 93 ? 5.225 12.426 -8.439 1.00 86.75 93 ILE A C 1
ATOM 777 O O . ILE A 1 93 ? 4.170 11.824 -8.638 1.00 86.75 93 ILE A O 1
ATOM 781 N N . ASN A 1 94 ? 5.464 13.631 -8.955 1.00 85.62 94 ASN A N 1
ATOM 782 C CA . ASN A 1 94 ? 4.496 14.317 -9.797 1.00 85.62 94 ASN A CA 1
ATOM 783 C C . ASN A 1 94 ? 4.214 13.533 -11.089 1.00 85.62 94 ASN A C 1
ATOM 785 O O . ASN A 1 94 ? 3.058 13.383 -11.477 1.00 85.62 94 ASN A O 1
ATOM 789 N N . GLN A 1 95 ? 5.244 12.961 -11.721 1.00 87.75 95 GLN A N 1
ATOM 790 C CA . GLN A 1 95 ? 5.081 12.089 -12.887 1.00 87.75 95 GLN A CA 1
ATOM 791 C C . GLN A 1 95 ? 4.273 10.837 -12.542 1.00 87.75 95 GLN A C 1
ATOM 793 O O . GLN A 1 95 ? 3.272 10.584 -13.200 1.00 87.75 95 GLN A O 1
ATOM 798 N N . ASN A 1 96 ? 4.615 10.128 -11.467 1.00 85.44 96 ASN A N 1
ATOM 799 C CA . ASN A 1 96 ? 3.868 8.948 -11.014 1.00 85.44 96 ASN A CA 1
ATOM 800 C C . ASN A 1 96 ? 2.433 9.276 -10.546 1.00 85.44 96 ASN A C 1
ATOM 802 O O . ASN A 1 96 ? 1.581 8.391 -10.462 1.00 85.44 96 ASN A O 1
ATOM 806 N N . THR A 1 97 ? 2.145 10.545 -10.237 1.00 78.69 97 THR A N 1
ATOM 807 C CA . THR A 1 97 ? 0.794 11.020 -9.903 1.00 78.69 97 THR A CA 1
ATOM 808 C C . THR A 1 97 ? 0.010 11.440 -11.145 1.00 78.69 97 THR A C 1
ATOM 810 O O . THR A 1 97 ? -1.200 11.295 -11.182 1.00 78.69 97 THR A O 1
ATOM 813 N N . ILE A 1 98 ? 0.627 12.002 -12.176 1.00 79.19 98 ILE A N 1
ATOM 814 C CA . ILE A 1 98 ? -0.136 12.574 -13.302 1.00 79.19 98 ILE A CA 1
ATOM 815 C C . ILE A 1 98 ? -0.153 11.635 -14.506 1.00 79.19 98 ILE A C 1
ATOM 817 O O . ILE A 1 98 ? -1.135 11.587 -15.247 1.00 79.19 98 ILE A O 1
ATOM 821 N N . GLN A 1 99 ? 0.932 10.898 -14.711 1.00 82.88 99 GLN A N 1
ATOM 822 C CA . GLN A 1 99 ? 1.128 10.072 -15.887 1.00 82.88 99 GLN A CA 1
ATOM 823 C C . GLN A 1 99 ? 0.590 8.662 -15.666 1.00 82.88 99 GLN A C 1
ATOM 825 O O . GLN A 1 99 ? 0.647 8.097 -14.574 1.00 82.88 99 GLN A O 1
ATOM 830 N N . VAL A 1 100 ? 0.066 8.091 -16.745 1.00 81.50 100 VAL A N 1
ATOM 831 C CA . VAL A 1 100 ? -0.274 6.670 -16.808 1.00 81.50 100 VAL A CA 1
ATOM 832 C C . VAL A 1 100 ? 0.993 5.849 -17.062 1.00 81.50 100 VAL A C 1
ATOM 834 O O . VAL A 1 100 ? 1.897 6.343 -17.737 1.00 81.50 100 VAL A O 1
ATOM 837 N N . PRO A 1 101 ? 1.079 4.599 -16.580 1.00 88.75 101 PRO A N 1
ATOM 838 C CA . PRO A 1 101 ? 2.211 3.735 -16.889 1.00 88.75 101 PRO A CA 1
ATOM 839 C C . PRO A 1 101 ? 2.369 3.520 -18.401 1.00 88.75 101 PRO A C 1
ATOM 841 O O . PRO A 1 101 ? 1.409 3.180 -19.096 1.00 88.75 101 PRO A O 1
ATOM 844 N N . VAL A 1 102 ? 3.593 3.697 -18.892 1.00 91.25 102 VAL A N 1
ATOM 845 C CA . VAL A 1 102 ? 3.993 3.521 -20.297 1.00 91.25 102 VAL A CA 1
ATOM 846 C C . VAL A 1 102 ? 5.046 2.423 -20.394 1.00 91.25 102 VAL A C 1
ATOM 848 O O . VAL A 1 102 ? 5.449 1.857 -19.378 1.00 91.25 102 VAL A O 1
ATOM 851 N N . LYS A 1 103 ? 5.504 2.104 -21.608 1.00 94.56 103 LYS A N 1
ATOM 852 C CA . LYS A 1 103 ? 6.583 1.126 -21.810 1.00 94.56 103 LYS A CA 1
ATOM 853 C C . LYS A 1 103 ? 7.794 1.448 -20.924 1.00 94.56 103 LYS A C 1
ATOM 855 O O . LYS A 1 103 ? 8.217 2.597 -20.850 1.00 94.56 103 LYS A O 1
ATOM 860 N N . GLY A 1 104 ? 8.326 0.434 -20.248 1.00 94.31 104 GLY A N 1
ATOM 861 C CA . GLY A 1 104 ? 9.445 0.581 -19.317 1.00 94.31 104 GLY A CA 1
ATOM 862 C C . GLY A 1 104 ? 9.078 1.097 -17.926 1.00 94.31 104 GLY A C 1
ATOM 863 O O . GLY A 1 104 ? 9.957 1.192 -17.070 1.00 94.31 104 GLY A O 1
ATOM 864 N N . SER A 1 105 ? 7.804 1.395 -17.652 1.00 95.00 105 SER A N 1
ATOM 865 C CA . SER A 1 105 ? 7.339 1.602 -16.280 1.00 95.00 105 SER A CA 1
ATOM 866 C C . SER A 1 105 ? 7.370 0.293 -15.491 1.00 95.00 105 SER A C 1
ATOM 868 O O . SER A 1 105 ? 6.921 -0.740 -15.991 1.00 95.00 105 SER A O 1
ATOM 870 N N . ILE A 1 106 ? 7.824 0.348 -14.240 1.00 94.88 106 ILE A N 1
ATOM 871 C CA . ILE A 1 106 ? 7.649 -0.750 -13.278 1.00 94.88 106 ILE A CA 1
ATOM 872 C C . ILE A 1 106 ? 6.312 -0.546 -12.570 1.00 94.88 106 ILE A C 1
ATOM 874 O O . ILE A 1 106 ? 5.999 0.569 -12.154 1.00 94.88 106 ILE A O 1
ATOM 878 N N . VAL A 1 107 ? 5.522 -1.609 -12.447 1.00 92.38 107 VAL A N 1
ATOM 879 C CA . VAL A 1 107 ? 4.186 -1.595 -11.844 1.00 92.38 107 VAL A CA 1
ATOM 880 C C . VAL A 1 107 ? 4.054 -2.695 -10.796 1.00 92.38 107 VAL A C 1
ATOM 882 O O . VAL A 1 107 ? 4.502 -3.824 -10.995 1.00 92.38 107 VAL A O 1
ATOM 885 N N . GLU A 1 108 ? 3.392 -2.357 -9.696 1.00 90.19 108 GLU A N 1
ATOM 886 C CA . GLU A 1 108 ? 2.884 -3.297 -8.705 1.00 90.19 108 GLU A CA 1
ATOM 887 C C . GLU A 1 108 ? 1.388 -3.491 -8.936 1.00 90.19 108 GLU A C 1
ATOM 889 O O . GLU A 1 108 ? 0.618 -2.526 -8.990 1.00 90.19 108 GLU A O 1
ATOM 894 N N . ILE A 1 109 ? 0.979 -4.742 -9.099 1.00 87.31 109 ILE A N 1
ATOM 895 C CA . ILE A 1 109 ? -0.360 -5.120 -9.534 1.00 87.31 109 ILE A CA 1
ATOM 896 C C . ILE A 1 109 ? -0.951 -6.079 -8.518 1.00 87.31 109 ILE A C 1
ATOM 898 O O . ILE A 1 109 ? -0.269 -6.976 -8.033 1.00 87.31 109 ILE A O 1
ATOM 902 N N . VAL A 1 110 ? -2.238 -5.921 -8.236 1.00 80.75 110 VAL A N 1
ATOM 903 C CA . VAL A 1 110 ? -3.026 -6.967 -7.581 1.00 80.75 110 VAL A CA 1
ATOM 904 C C . VAL A 1 110 ? -3.713 -7.780 -8.666 1.00 80.75 110 VAL A C 1
ATOM 906 O O . VAL A 1 110 ? -4.562 -7.238 -9.376 1.00 80.75 110 VAL A O 1
ATOM 909 N N . ASP A 1 111 ? -3.349 -9.054 -8.802 1.00 75.56 111 ASP A N 1
ATOM 910 C CA . ASP A 1 111 ? -4.020 -9.957 -9.732 1.00 75.56 111 ASP A CA 1
ATOM 911 C C . ASP A 1 111 ? -5.490 -10.120 -9.301 1.00 75.56 111 ASP A C 1
ATOM 913 O O . ASP A 1 111 ? -5.762 -10.534 -8.166 1.00 75.56 111 ASP A O 1
ATOM 917 N N . PRO A 1 112 ? -6.457 -9.776 -10.168 1.00 64.12 112 PRO A N 1
ATOM 918 C CA . PRO A 1 112 ? -7.875 -9.901 -9.847 1.00 64.12 112 PRO A CA 1
ATOM 919 C C . PRO A 1 112 ? -8.342 -11.343 -9.625 1.00 64.12 112 PRO A C 1
ATOM 921 O O . PRO A 1 112 ? -9.387 -11.546 -9.011 1.00 64.12 112 PRO A O 1
ATOM 924 N N . THR A 1 113 ? -7.613 -12.330 -10.143 1.00 66.88 113 THR A N 1
ATOM 925 C CA . THR A 1 113 ? -8.042 -13.730 -10.218 1.00 66.88 113 THR A CA 1
ATOM 926 C C . THR A 1 113 ? -7.682 -14.498 -8.955 1.00 66.88 113 THR A C 1
ATOM 928 O O . THR A 1 113 ? -8.508 -15.232 -8.416 1.00 66.88 113 THR A O 1
ATOM 931 N N . ASP A 1 114 ? -6.453 -14.326 -8.468 1.00 70.62 114 ASP A N 1
ATOM 932 C CA . ASP A 1 114 ? -5.921 -15.075 -7.326 1.00 70.62 114 ASP A CA 1
ATOM 933 C C . ASP A 1 114 ? -5.497 -14.180 -6.150 1.00 70.62 114 ASP A C 1
ATOM 935 O O . ASP A 1 114 ? -5.026 -14.682 -5.126 1.00 70.62 114 ASP A O 1
ATOM 939 N N . SER A 1 115 ? -5.719 -12.863 -6.262 1.00 68.38 115 SER A N 1
ATOM 940 C CA . SER A 1 115 ? -5.381 -11.875 -5.233 1.00 68.38 115 SER A CA 1
ATOM 941 C C . SER A 1 115 ? -3.906 -11.921 -4.818 1.00 68.38 115 SER A C 1
ATOM 943 O O . SER A 1 115 ? -3.569 -11.658 -3.660 1.00 68.38 115 SER A O 1
ATOM 945 N N . LYS A 1 116 ? -3.004 -12.258 -5.745 1.00 76.88 116 LYS A N 1
ATOM 946 C CA . LYS A 1 116 ? -1.560 -12.138 -5.528 1.00 76.88 116 LYS A CA 1
ATOM 947 C C . LYS A 1 116 ? -1.066 -10.756 -5.919 1.00 76.88 116 LYS A C 1
ATOM 949 O O . LYS A 1 116 ? -1.592 -10.125 -6.832 1.00 76.88 116 LYS A O 1
ATOM 954 N N . ILE A 1 117 ? -0.029 -10.291 -5.225 1.00 81.56 117 ILE A N 1
ATOM 955 C CA . ILE A 1 117 ? 0.665 -9.068 -5.622 1.00 81.56 117 ILE A CA 1
ATOM 956 C C . ILE A 1 117 ? 1.817 -9.452 -6.547 1.00 81.56 117 ILE A C 1
ATOM 958 O O . ILE A 1 117 ? 2.664 -10.277 -6.196 1.00 81.56 117 ILE A O 1
ATOM 962 N N . ILE A 1 118 ? 1.812 -8.870 -7.742 1.00 87.31 118 ILE A N 1
ATOM 963 C CA . ILE A 1 118 ? 2.737 -9.167 -8.829 1.00 87.31 118 ILE A CA 1
ATOM 964 C C . ILE A 1 118 ? 3.467 -7.883 -9.208 1.00 87.31 118 ILE A C 1
ATOM 966 O O . ILE A 1 118 ? 2.847 -6.857 -9.483 1.00 87.31 118 ILE A O 1
ATOM 970 N N . PHE A 1 119 ? 4.794 -7.962 -9.280 1.00 89.88 119 PHE A N 1
ATOM 971 C CA . PHE A 1 119 ? 5.602 -6.942 -9.936 1.00 89.88 119 PHE A CA 1
ATOM 972 C C . PHE A 1 119 ? 5.815 -7.281 -11.398 1.00 89.88 119 PHE A C 1
ATOM 974 O O . PHE A 1 119 ? 6.080 -8.438 -11.755 1.00 89.88 119 PHE A O 1
ATOM 981 N N . GLY A 1 120 ? 5.756 -6.246 -12.225 1.00 93.88 120 GLY A N 1
ATOM 982 C CA . GLY A 1 120 ? 6.007 -6.363 -13.645 1.00 93.88 120 GLY A CA 1
ATOM 983 C C . GLY A 1 120 ? 6.536 -5.084 -14.269 1.00 93.88 120 GLY A C 1
ATOM 984 O O . GLY A 1 120 ? 6.484 -4.004 -13.680 1.00 93.88 120 GLY A O 1
ATOM 985 N N . VAL A 1 121 ? 7.034 -5.223 -15.491 1.00 96.12 121 VAL A N 1
ATOM 986 C CA . VAL A 1 121 ? 7.390 -4.109 -16.367 1.00 96.12 121 VAL A CA 1
ATOM 987 C C . VAL A 1 121 ? 6.356 -3.995 -17.478 1.00 96.12 121 VAL A C 1
ATOM 989 O O . VAL A 1 121 ? 5.960 -4.987 -18.094 1.00 96.12 121 VAL A O 1
ATOM 992 N N . VAL A 1 122 ? 5.894 -2.779 -17.741 1.00 95.50 122 VAL A N 1
ATOM 993 C CA . VAL A 1 122 ? 4.973 -2.509 -18.844 1.00 95.50 122 VAL A CA 1
ATOM 994 C C . VAL A 1 122 ? 5.738 -2.643 -20.160 1.00 95.50 122 VAL A C 1
ATOM 996 O O . VAL A 1 122 ? 6.677 -1.895 -20.421 1.00 95.50 122 VAL A O 1
ATOM 999 N N . ILE A 1 123 ? 5.320 -3.580 -21.010 1.00 95.50 123 ILE A N 1
ATOM 1000 C CA . ILE A 1 123 ? 5.902 -3.807 -22.345 1.00 95.50 123 ILE A CA 1
ATOM 1001 C C . ILE A 1 123 ? 5.042 -3.190 -23.456 1.00 95.50 123 ILE A C 1
ATOM 1003 O O . ILE A 1 123 ? 5.536 -2.865 -24.536 1.00 95.50 123 ILE A O 1
ATOM 1007 N N . ARG A 1 124 ? 3.749 -2.959 -23.182 1.00 92.06 124 ARG A N 1
ATOM 1008 C CA . ARG A 1 124 ? 2.836 -2.221 -24.065 1.00 92.06 124 ARG A CA 1
ATOM 1009 C C . ARG A 1 124 ? 1.876 -1.366 -23.250 1.00 92.06 124 ARG A C 1
ATOM 1011 O O . ARG A 1 124 ? 1.215 -1.868 -22.344 1.00 92.06 124 ARG A O 1
ATOM 1018 N N . GLU A 1 125 ? 1.782 -0.099 -23.625 1.00 89.00 125 GLU A N 1
ATOM 1019 C CA . GLU A 1 125 ? 0.818 0.848 -23.069 1.00 89.00 125 GLU A CA 1
ATOM 1020 C C . GLU A 1 125 ? -0.622 0.563 -23.529 1.00 89.00 125 GLU A C 1
ATOM 1022 O O . GLU A 1 125 ? -0.865 -0.204 -24.467 1.00 89.00 125 GLU A O 1
ATOM 1027 N N . GLN A 1 126 ? -1.580 1.195 -22.855 1.00 83.31 126 GLN A N 1
ATOM 1028 C CA . GLN A 1 126 ? -2.996 1.132 -23.204 1.00 83.31 126 GLN A CA 1
ATOM 1029 C C . GLN A 1 126 ? -3.243 1.809 -24.559 1.00 83.31 126 GLN A C 1
ATOM 1031 O O . GLN A 1 126 ? -2.717 2.889 -24.825 1.00 83.31 126 GLN A O 1
ATOM 1036 N N . GLN A 1 127 ? -4.063 1.193 -25.413 1.00 77.44 127 GLN A N 1
ATOM 1037 C CA . GLN A 1 127 ? -4.285 1.689 -26.778 1.00 77.44 127 GLN A CA 1
ATOM 1038 C C . GLN A 1 127 ? -5.566 2.520 -26.924 1.00 77.44 127 GLN A C 1
ATOM 1040 O O . GLN A 1 127 ? -5.662 3.325 -27.848 1.00 77.44 127 GLN A O 1
ATOM 1045 N N . ALA A 1 128 ? -6.540 2.376 -26.017 1.00 70.12 128 ALA A N 1
ATOM 1046 C CA . ALA A 1 128 ? -7.716 3.244 -25.988 1.00 70.12 128 ALA A CA 1
ATOM 1047 C C . ALA A 1 128 ? -8.271 3.452 -24.580 1.00 70.12 128 ALA A C 1
ATOM 1049 O O . ALA A 1 128 ? -8.006 2.679 -23.666 1.00 70.12 128 ALA A O 1
ATOM 1050 N N . ARG A 1 129 ? -9.070 4.520 -24.451 1.00 64.38 129 ARG A N 1
ATOM 1051 C CA . ARG A 1 129 ? -9.609 5.025 -23.183 1.00 64.38 129 ARG A CA 1
ATOM 1052 C C . ARG A 1 129 ? -11.028 4.556 -22.820 1.00 64.38 129 ARG A C 1
ATOM 1054 O O . ARG A 1 129 ? -11.529 4.899 -21.758 1.00 64.38 129 ARG A O 1
ATOM 1061 N N . PHE A 1 130 ? -11.744 3.908 -23.729 1.00 62.34 130 PHE A N 1
ATOM 1062 C CA . PHE A 1 130 ? -13.167 3.592 -23.519 1.00 62.34 130 PHE A CA 1
ATOM 1063 C C . PHE A 1 130 ? -13.559 2.223 -24.076 1.00 62.34 130 PHE A C 1
ATOM 1065 O O . PHE A 1 130 ? -14.727 1.858 -24.034 1.00 62.34 130 PHE A O 1
ATOM 1072 N N . ASP A 1 131 ? -12.591 1.473 -24.602 1.00 65.56 131 ASP A N 1
ATOM 1073 C CA . ASP A 1 131 ? -12.805 0.120 -25.100 1.00 65.56 131 ASP A CA 1
ATOM 1074 C C . ASP A 1 131 ? -12.086 -0.855 -24.170 1.00 65.56 131 ASP A C 1
ATOM 1076 O O . ASP A 1 131 ? -10.859 -0.922 -24.143 1.00 65.56 131 ASP A O 1
ATOM 1080 N N . GLU A 1 132 ? -12.866 -1.607 -23.399 1.00 63.12 132 GLU A N 1
ATOM 1081 C CA . GLU A 1 132 ? -12.392 -2.579 -22.413 1.00 63.12 132 GLU A CA 1
ATOM 1082 C C . GLU A 1 132 ? -11.449 -3.637 -23.013 1.00 63.12 132 GLU A C 1
ATOM 1084 O O . GLU A 1 132 ? -10.543 -4.128 -22.334 1.00 63.12 132 GLU A O 1
ATOM 1089 N N . LYS A 1 133 ? -11.609 -3.972 -24.302 1.00 66.25 133 LYS A N 1
ATOM 1090 C CA . LYS A 1 133 ? -10.763 -4.973 -24.971 1.00 66.25 133 LYS A CA 1
ATOM 1091 C C . LYS A 1 133 ? -9.328 -4.488 -25.153 1.00 66.25 133 LYS A C 1
ATOM 1093 O O . LYS A 1 133 ? -8.415 -5.308 -25.224 1.00 66.25 133 LYS A O 1
ATOM 1098 N N . ILE A 1 134 ? -9.131 -3.175 -25.234 1.00 71.94 134 ILE A N 1
ATOM 1099 C CA . ILE A 1 134 ? -7.840 -2.540 -25.540 1.00 71.94 134 ILE A CA 1
ATOM 1100 C C . ILE A 1 134 ? -7.393 -1.520 -24.476 1.00 71.94 134 ILE A C 1
ATOM 1102 O O . ILE A 1 134 ? -6.270 -1.015 -24.542 1.00 71.94 134 ILE A O 1
ATOM 1106 N N . ASN A 1 135 ? -8.215 -1.281 -23.450 1.00 76.81 135 ASN A N 1
ATOM 1107 C CA . ASN A 1 135 ? -7.883 -0.556 -22.222 1.00 76.81 135 ASN A CA 1
ATOM 1108 C C . ASN A 1 135 ? -7.134 -1.460 -21.222 1.00 76.81 135 ASN A C 1
ATOM 1110 O O . ASN A 1 135 ? -7.533 -1.654 -20.071 1.00 76.81 135 ASN A O 1
ATOM 1114 N N . LYS A 1 136 ? -6.063 -2.100 -21.693 1.00 86.50 136 LYS A N 1
ATOM 1115 C CA . LYS A 1 136 ? -5.221 -2.978 -20.877 1.00 86.50 136 LYS A CA 1
ATOM 1116 C C . LYS A 1 136 ? -3.762 -2.747 -21.222 1.00 86.50 136 LYS A C 1
ATOM 1118 O O . LYS A 1 136 ? -3.395 -2.672 -22.396 1.00 86.50 136 LYS A O 1
ATOM 1123 N N . LEU A 1 137 ? -2.935 -2.677 -20.190 1.00 89.38 137 LEU A N 1
ATOM 1124 C CA . LEU A 1 137 ? -1.486 -2.724 -20.326 1.00 89.38 137 LEU A CA 1
ATOM 1125 C C . LEU A 1 137 ? -1.066 -4.173 -20.575 1.00 89.38 137 LEU A C 1
ATOM 1127 O O . LEU A 1 137 ? -1.662 -5.087 -20.003 1.00 89.38 137 LEU A O 1
ATOM 1131 N N . LEU A 1 138 ? -0.035 -4.390 -21.393 1.00 93.12 138 LEU A N 1
ATOM 1132 C CA . LEU A 1 138 ? 0.699 -5.657 -21.347 1.00 93.12 138 LEU A CA 1
ATOM 1133 C C . LEU A 1 138 ? 1.865 -5.503 -20.392 1.00 93.12 138 LEU A C 1
ATOM 1135 O O . LEU A 1 138 ? 2.684 -4.594 -20.553 1.00 93.12 138 LEU A O 1
ATOM 1139 N N . VAL A 1 139 ? 1.938 -6.415 -19.434 1.00 94.44 139 VAL A N 1
ATOM 1140 C CA . VAL A 1 139 ? 2.940 -6.404 -18.379 1.00 94.44 139 VAL A CA 1
ATOM 1141 C C . VAL A 1 139 ? 3.675 -7.735 -18.382 1.00 94.44 139 VAL A C 1
ATOM 1143 O O . VAL A 1 139 ? 3.041 -8.787 -18.339 1.00 94.44 139 VAL A O 1
ATOM 1146 N N . LEU A 1 140 ? 5.005 -7.677 -18.440 1.00 95.62 140 LEU A N 1
ATOM 1147 C CA . LEU A 1 140 ? 5.887 -8.821 -18.228 1.00 95.62 140 LEU A CA 1
ATOM 1148 C C . LEU A 1 140 ? 6.189 -8.932 -16.732 1.00 95.62 140 LEU A C 1
ATOM 1150 O O . LEU A 1 140 ? 6.727 -7.997 -16.138 1.00 95.62 140 LEU A O 1
ATOM 1154 N N . THR A 1 141 ? 5.819 -10.049 -16.117 1.00 93.75 141 THR A N 1
ATOM 1155 C CA . THR A 1 141 ? 5.932 -10.273 -14.673 1.00 93.75 141 THR A CA 1
ATOM 1156 C C . THR A 1 141 ? 7.312 -10.801 -14.278 1.00 93.75 141 THR A C 1
ATOM 1158 O O . THR A 1 141 ? 8.045 -11.376 -15.084 1.00 93.75 141 THR A O 1
ATOM 1161 N N . SER A 1 142 ? 7.648 -10.682 -12.991 1.00 90.44 142 SER A N 1
ATOM 1162 C CA . SER A 1 142 ? 8.856 -11.294 -12.397 1.00 90.44 142 SER A CA 1
ATOM 1163 C C . SER A 1 142 ? 8.915 -12.832 -12.506 1.00 90.44 142 SER A C 1
ATOM 1165 O O . SER A 1 142 ? 9.979 -13.439 -12.323 1.00 90.44 142 SER A O 1
ATOM 1167 N N . GLU A 1 143 ? 7.792 -13.471 -12.839 1.00 89.38 143 GLU A N 1
ATOM 1168 C CA . GLU A 1 143 ? 7.655 -14.918 -13.052 1.00 89.38 143 GLU A CA 1
ATOM 1169 C C . GLU A 1 143 ? 7.805 -15.311 -14.531 1.00 89.38 143 GLU A C 1
ATOM 1171 O O . GLU A 1 143 ? 7.670 -16.479 -14.873 1.00 89.38 143 GLU A O 1
ATOM 1176 N N . ASN A 1 144 ? 8.197 -14.359 -15.387 1.00 91.56 144 ASN A N 1
ATOM 1177 C CA . ASN A 1 144 ? 8.344 -14.531 -16.830 1.00 91.56 144 ASN A CA 1
ATOM 1178 C C . ASN A 1 144 ? 7.014 -14.790 -17.561 1.00 91.56 144 ASN A C 1
ATOM 1180 O O . ASN A 1 144 ? 6.978 -15.476 -18.580 1.00 91.56 144 ASN A O 1
ATOM 1184 N N . GLU A 1 145 ? 5.915 -14.207 -17.088 1.00 92.75 145 GLU A N 1
ATOM 1185 C CA . GLU A 1 145 ? 4.603 -14.297 -17.735 1.00 92.75 145 GLU A CA 1
ATOM 1186 C C . GLU A 1 145 ? 4.199 -12.950 -18.336 1.00 92.75 145 GLU A C 1
ATOM 1188 O O . GLU A 1 145 ? 4.543 -11.898 -17.803 1.00 92.75 145 GLU A O 1
ATOM 1193 N N . ILE A 1 146 ? 3.460 -12.961 -19.448 1.00 93.25 146 ILE A N 1
ATOM 1194 C CA . ILE A 1 146 ? 2.905 -11.739 -20.041 1.00 93.25 146 ILE A CA 1
ATOM 1195 C C . ILE A 1 146 ? 1.407 -11.716 -19.771 1.00 93.25 146 ILE A C 1
ATOM 1197 O O . ILE A 1 146 ? 0.661 -12.537 -20.304 1.00 93.25 146 ILE A O 1
ATOM 1201 N N . ILE A 1 147 ? 0.973 -10.742 -18.979 1.00 91.62 147 ILE A N 1
ATOM 1202 C CA . ILE A 1 147 ? -0.418 -10.592 -18.553 1.00 91.62 147 ILE A CA 1
ATOM 1203 C C . ILE A 1 147 ? -1.018 -9.284 -19.071 1.00 91.62 147 ILE A C 1
ATOM 1205 O O . ILE A 1 147 ? -0.318 -8.296 -19.309 1.00 91.62 147 ILE A O 1
ATOM 1209 N N . GLN A 1 148 ? -2.337 -9.285 -19.264 1.00 89.69 148 GLN A N 1
ATOM 1210 C CA . GLN A 1 148 ? -3.105 -8.087 -19.598 1.00 89.69 148 GLN A CA 1
ATOM 1211 C C . GLN A 1 148 ? -3.718 -7.501 -18.334 1.00 89.69 148 GLN A C 1
ATOM 1213 O O . GLN A 1 148 ? -4.538 -8.152 -17.689 1.00 89.69 148 GLN A O 1
ATOM 1218 N N . VAL A 1 149 ? -3.363 -6.261 -18.014 1.00 85.31 149 VAL A N 1
ATOM 1219 C CA . VAL A 1 149 ? -3.724 -5.640 -16.738 1.00 85.31 149 VAL A CA 1
ATOM 1220 C C . VAL A 1 149 ? -4.476 -4.336 -16.979 1.00 85.31 149 VAL A C 1
ATOM 1222 O O . VAL A 1 149 ? -3.920 -3.401 -17.564 1.00 85.31 149 VAL A O 1
ATOM 1225 N N . PRO A 1 150 ? -5.740 -4.245 -16.537 1.00 81.75 150 PRO A N 1
ATOM 1226 C CA . PRO A 1 150 ? -6.454 -2.978 -16.484 1.00 81.75 150 PRO A CA 1
ATOM 1227 C C . PRO A 1 150 ? -5.778 -1.990 -15.508 1.00 81.75 150 PRO A C 1
ATOM 1229 O O . PRO A 1 150 ? -5.387 -2.403 -14.411 1.00 81.75 150 PRO A O 1
ATOM 1232 N N . PRO A 1 151 ? -5.685 -0.684 -15.832 1.00 78.56 151 PRO A N 1
ATOM 1233 C CA . PRO A 1 151 ? -4.994 0.308 -14.995 1.00 78.56 151 PRO A CA 1
ATOM 1234 C C . PRO A 1 151 ? -5.471 0.396 -13.538 1.00 78.56 151 PRO A C 1
ATOM 1236 O O . PRO A 1 151 ? -4.709 0.767 -12.651 1.00 78.56 151 PRO A O 1
ATOM 1239 N N . ILE A 1 152 ? -6.726 0.032 -13.282 1.00 76.31 152 ILE A N 1
ATOM 1240 C CA . ILE A 1 152 ? -7.363 0.032 -11.958 1.00 76.31 152 ILE A CA 1
ATOM 1241 C C . ILE A 1 152 ? -6.748 -0.970 -10.962 1.00 76.31 152 ILE A C 1
ATOM 1243 O O . ILE A 1 152 ? -6.869 -0.794 -9.748 1.00 76.31 152 ILE A O 1
ATOM 1247 N N . TYR A 1 153 ? -6.071 -2.009 -11.460 1.00 80.50 153 TYR A N 1
ATOM 1248 C CA . TYR A 1 153 ? -5.408 -3.019 -10.629 1.00 80.50 153 TYR A CA 1
ATOM 1249 C C . TYR A 1 153 ? -3.970 -2.650 -10.254 1.00 80.50 153 TYR A C 1
ATOM 1251 O O . TYR A 1 153 ? -3.346 -3.354 -9.459 1.00 80.50 153 TYR A O 1
ATOM 1259 N N . ILE A 1 154 ? -3.454 -1.536 -10.777 1.00 83.12 154 ILE A N 1
ATOM 1260 C CA . ILE A 1 154 ? -2.123 -1.026 -10.448 1.00 83.12 154 ILE A CA 1
ATOM 1261 C C . ILE A 1 154 ? -2.198 -0.287 -9.117 1.00 83.12 154 ILE A C 1
ATOM 1263 O O . ILE A 1 154 ? -2.975 0.655 -8.956 1.00 83.12 154 ILE A O 1
ATOM 1267 N N . LYS A 1 155 ? -1.388 -0.723 -8.153 1.00 81.50 155 LYS A N 1
ATOM 1268 C CA . LYS A 1 155 ? -1.338 -0.160 -6.797 1.00 81.50 155 LYS A CA 1
ATOM 1269 C C . LYS A 1 155 ? -0.204 0.828 -6.614 1.00 81.50 155 LYS A C 1
ATOM 1271 O O . LYS A 1 155 ? -0.365 1.802 -5.883 1.00 81.50 155 LYS A O 1
ATOM 1276 N N . PHE A 1 156 ? 0.888 0.619 -7.328 1.00 87.06 156 PHE A N 1
ATOM 1277 C CA . PHE A 1 156 ? 2.053 1.483 -7.314 1.00 87.06 156 PHE A CA 1
ATOM 1278 C C . PHE A 1 156 ? 2.742 1.406 -8.674 1.00 87.06 156 PHE A C 1
ATOM 1280 O O . PHE A 1 156 ? 2.697 0.366 -9.335 1.00 87.06 156 PHE A O 1
ATOM 1287 N N . HIS A 1 157 ? 3.363 2.497 -9.121 1.00 90.12 157 HIS A N 1
ATOM 1288 C CA . HIS A 1 157 ? 4.197 2.451 -10.315 1.00 90.12 157 HIS A CA 1
ATOM 1289 C C . HIS A 1 157 ? 5.320 3.483 -10.296 1.00 90.12 157 HIS A C 1
ATOM 1291 O O . HIS A 1 157 ? 5.257 4.496 -9.599 1.00 90.12 157 HIS A O 1
ATOM 1297 N N . LEU A 1 158 ? 6.322 3.213 -11.127 1.00 92.12 158 LEU A N 1
ATOM 1298 C CA . LEU A 1 158 ? 7.432 4.099 -11.438 1.00 92.12 158 LEU A CA 1
ATOM 1299 C C . LEU A 1 158 ? 7.458 4.330 -12.946 1.00 92.12 158 LEU A C 1
ATOM 1301 O O . LEU A 1 158 ? 7.636 3.392 -13.725 1.00 92.12 158 LEU A O 1
ATOM 1305 N N . TYR A 1 159 ? 7.218 5.570 -13.350 1.00 92.19 159 TYR A N 1
ATOM 1306 C CA . TYR A 1 159 ? 7.010 5.983 -14.727 1.00 92.19 159 TYR A CA 1
ATOM 1307 C C . TYR A 1 159 ? 8.294 5.872 -15.560 1.00 92.19 159 TYR A C 1
ATOM 1309 O O . TYR A 1 159 ? 9.265 6.572 -15.302 1.00 92.19 159 TYR A O 1
ATOM 1317 N N . SER A 1 160 ? 8.281 5.031 -16.600 1.00 92.94 160 SER A N 1
ATOM 1318 C CA . SER A 1 160 ? 9.337 4.939 -17.620 1.00 92.94 160 SER A CA 1
ATOM 1319 C C . SER A 1 160 ? 10.764 4.809 -17.053 1.00 92.94 160 SER A C 1
ATOM 1321 O O . SER A 1 160 ? 11.705 5.423 -17.558 1.00 92.94 160 SER A O 1
ATOM 1323 N N . ILE A 1 161 ? 10.933 4.020 -15.992 1.00 94.31 161 ILE A N 1
ATOM 1324 C CA . ILE A 1 161 ? 12.220 3.870 -15.299 1.00 94.31 161 ILE A CA 1
ATOM 1325 C C . ILE A 1 161 ? 13.243 3.045 -16.088 1.00 94.31 161 ILE A C 1
ATOM 1327 O O . ILE A 1 161 ? 14.446 3.263 -15.950 1.00 94.31 161 ILE A O 1
ATOM 1331 N N . ILE A 1 162 ? 12.781 2.133 -16.946 1.00 94.44 162 ILE A N 1
ATOM 1332 C CA . ILE A 1 162 ? 13.634 1.327 -17.822 1.00 94.44 162 ILE A CA 1
ATOM 1333 C C . ILE A 1 162 ? 13.570 1.912 -19.240 1.00 94.44 162 ILE A C 1
ATOM 1335 O O . ILE A 1 162 ? 12.513 1.858 -19.873 1.00 94.44 162 ILE A O 1
ATOM 1339 N N . PRO A 1 163 ? 14.672 2.466 -19.774 1.00 93.06 163 PRO A N 1
ATOM 1340 C CA . PRO A 1 163 ? 14.671 3.043 -21.108 1.00 93.06 163 PRO A CA 1
ATOM 1341 C C . PRO A 1 163 ? 14.653 1.951 -22.187 1.00 93.06 163 PRO A C 1
ATOM 1343 O O . PRO A 1 163 ? 15.296 0.910 -22.052 1.00 93.06 163 PRO A O 1
ATOM 1346 N N . ASN A 1 164 ? 13.991 2.230 -23.314 1.00 90.06 164 ASN A N 1
ATOM 1347 C CA . ASN A 1 164 ? 13.938 1.312 -24.462 1.00 90.06 164 ASN A CA 1
ATOM 1348 C C . ASN A 1 164 ? 15.311 1.094 -25.134 1.00 90.06 164 ASN A C 1
ATOM 1350 O O . ASN A 1 164 ? 15.474 0.184 -25.935 1.00 90.06 164 ASN A O 1
ATOM 1354 N N . SER A 1 165 ? 16.302 1.942 -24.839 1.00 90.69 165 SER A N 1
ATOM 1355 C CA . SER A 1 165 ? 17.690 1.737 -25.270 1.00 90.69 165 SER A CA 1
ATOM 1356 C C . SER A 1 165 ? 18.409 0.642 -24.480 1.00 90.69 165 SER A C 1
ATOM 1358 O O . SER A 1 165 ? 19.443 0.165 -24.932 1.00 90.69 165 SER A O 1
ATOM 1360 N N . TYR A 1 166 ? 17.900 0.277 -23.299 1.00 92.88 166 TYR A N 1
ATOM 1361 C CA . TYR A 1 166 ? 18.479 -0.763 -22.450 1.00 92.88 166 TYR A CA 1
ATOM 1362 C C . TYR A 1 166 ? 17.794 -2.119 -22.668 1.00 92.88 166 TYR A C 1
ATOM 1364 O O . TYR A 1 166 ? 18.481 -3.131 -22.783 1.00 92.88 166 TYR A O 1
ATOM 1372 N N . ILE A 1 167 ? 16.458 -2.131 -22.747 1.00 93.56 167 ILE A N 1
ATOM 1373 C CA . ILE A 1 167 ? 15.653 -3.310 -23.101 1.00 93.56 167 ILE A CA 1
ATOM 1374 C C . ILE A 1 167 ? 14.776 -2.970 -24.302 1.00 93.56 167 ILE A C 1
ATOM 1376 O O . ILE A 1 167 ? 14.018 -1.996 -24.270 1.00 93.56 167 ILE A O 1
ATOM 1380 N N . SER A 1 168 ? 14.827 -3.810 -25.332 1.00 94.81 168 SER A N 1
ATOM 1381 C CA . SER A 1 168 ? 13.964 -3.680 -26.502 1.00 94.81 168 SER A CA 1
ATOM 1382 C C . SER A 1 168 ? 12.593 -4.294 -26.223 1.00 94.81 168 SER A C 1
ATOM 1384 O O . SER A 1 168 ? 12.341 -5.484 -26.421 1.00 94.81 168 SER A O 1
ATOM 1386 N N . PHE A 1 169 ? 11.650 -3.464 -25.771 1.00 94.50 169 PHE A N 1
ATOM 1387 C CA . PHE A 1 169 ? 10.287 -3.929 -25.492 1.00 94.50 169 PHE A CA 1
ATOM 1388 C C . PHE A 1 169 ? 9.549 -4.394 -26.751 1.00 94.50 169 PHE A C 1
ATOM 1390 O O . PHE A 1 169 ? 8.606 -5.178 -26.651 1.00 94.50 169 PHE A O 1
ATOM 1397 N N . GLN A 1 170 ? 9.958 -3.915 -27.929 1.00 93.81 170 GLN A N 1
ATOM 1398 C CA . GLN A 1 170 ? 9.389 -4.367 -29.194 1.00 93.81 170 GLN A CA 1
ATOM 1399 C C . GLN A 1 170 ? 9.786 -5.817 -29.493 1.00 93.81 170 GLN A C 1
ATOM 1401 O O . GLN A 1 170 ? 8.909 -6.614 -29.814 1.00 93.81 170 GLN A O 1
ATOM 1406 N N . ASP A 1 171 ? 11.048 -6.189 -29.260 1.00 93.94 171 ASP A N 1
ATOM 1407 C CA . ASP A 1 171 ? 11.512 -7.565 -29.471 1.00 93.94 171 ASP A CA 1
ATOM 1408 C C . ASP A 1 171 ? 10.805 -8.551 -28.532 1.00 93.94 171 ASP A C 1
ATOM 1410 O O . ASP A 1 171 ? 10.441 -9.653 -28.945 1.00 93.94 171 ASP A O 1
ATOM 1414 N N . ILE A 1 172 ? 10.520 -8.135 -27.291 1.00 94.31 172 ILE A N 1
ATOM 1415 C CA . ILE A 1 172 ? 9.714 -8.926 -26.345 1.00 94.31 172 ILE A CA 1
ATOM 1416 C C . ILE A 1 172 ? 8.288 -9.130 -26.876 1.00 94.31 172 ILE A C 1
ATOM 1418 O O . ILE A 1 172 ? 7.723 -10.215 -26.741 1.00 94.31 172 ILE A O 1
ATOM 1422 N N . LEU A 1 173 ? 7.680 -8.098 -27.468 1.00 93.12 173 LEU A N 1
ATOM 1423 C CA . LEU A 1 173 ? 6.320 -8.183 -28.007 1.00 93.12 173 LEU A CA 1
ATOM 1424 C C . LEU A 1 173 ? 6.237 -9.071 -29.250 1.00 93.12 173 LEU A C 1
ATOM 1426 O O . LEU A 1 173 ? 5.279 -9.844 -29.378 1.00 93.12 173 LEU A O 1
ATOM 1430 N N . ASP A 1 174 ? 7.225 -8.969 -30.135 1.00 94.00 174 ASP A N 1
ATOM 1431 C CA . ASP A 1 174 ? 7.303 -9.759 -31.364 1.00 94.00 174 ASP A CA 1
ATOM 1432 C C . ASP A 1 174 ? 7.548 -11.242 -31.039 1.00 94.00 174 ASP A C 1
ATOM 1434 O O . ASP A 1 174 ? 6.963 -12.123 -31.670 1.00 94.00 174 ASP A O 1
ATOM 1438 N N . ASN A 1 175 ? 8.290 -11.516 -29.960 1.00 92.88 175 ASN A N 1
ATOM 1439 C CA . ASN A 1 175 ? 8.586 -12.859 -29.455 1.00 92.88 175 ASN A CA 1
ATOM 1440 C C . ASN A 1 175 ? 7.771 -13.235 -28.203 1.00 92.88 175 ASN A C 1
ATOM 1442 O O . ASN A 1 175 ? 8.199 -14.056 -27.399 1.00 92.88 175 ASN A O 1
ATOM 1446 N N . ARG A 1 176 ? 6.562 -12.683 -28.015 1.00 89.94 176 ARG A N 1
ATOM 1447 C CA . ARG A 1 176 ? 5.761 -12.872 -26.779 1.00 89.94 176 ARG A CA 1
ATOM 1448 C C . ARG A 1 176 ? 5.467 -14.332 -26.399 1.00 89.94 176 ARG A C 1
ATOM 1450 O O . ARG A 1 176 ? 5.153 -14.623 -25.245 1.00 89.94 176 ARG A O 1
ATOM 1457 N N . HIS A 1 177 ? 5.511 -15.239 -27.373 1.00 91.75 177 HIS A N 1
ATOM 1458 C CA . HIS A 1 177 ? 5.266 -16.671 -27.185 1.00 91.75 177 HIS A CA 1
ATOM 1459 C C . HIS A 1 177 ? 6.533 -17.458 -26.829 1.00 91.75 177 HIS A C 1
ATOM 1461 O O . HIS A 1 177 ? 6.417 -18.608 -26.421 1.00 91.75 177 HIS A O 1
ATOM 1467 N N . ASP A 1 178 ? 7.706 -16.838 -26.948 1.00 92.06 178 ASP A N 1
ATOM 1468 C CA . ASP A 1 178 ? 8.996 -17.411 -26.589 1.00 92.06 178 ASP A CA 1
ATOM 1469 C C . ASP A 1 178 ? 9.394 -16.939 -25.174 1.00 92.06 178 ASP A C 1
ATOM 1471 O O . ASP A 1 178 ? 9.651 -15.745 -24.962 1.00 92.06 178 ASP A O 1
ATOM 1475 N N . PRO A 1 179 ? 9.361 -17.822 -24.158 1.00 90.44 179 PRO A N 1
ATOM 1476 C CA . PRO A 1 179 ? 9.796 -17.486 -22.806 1.00 90.44 179 PRO A CA 1
ATOM 1477 C C . PRO A 1 179 ? 11.318 -17.354 -22.681 1.00 90.44 179 PRO A C 1
ATOM 1479 O O . PRO A 1 179 ? 11.763 -16.677 -21.753 1.00 90.44 179 PRO A O 1
ATOM 1482 N N . ASP A 1 180 ? 12.084 -17.940 -23.605 1.00 92.19 180 ASP A N 1
ATOM 1483 C CA . ASP A 1 180 ? 13.548 -18.014 -23.564 1.00 92.19 180 ASP A CA 1
ATOM 1484 C C . ASP A 1 180 ? 14.215 -16.881 -24.363 1.00 92.19 180 ASP A C 1
ATOM 1486 O O . ASP A 1 180 ? 15.443 -16.789 -24.439 1.00 92.19 180 ASP A O 1
ATOM 1490 N N . ASN A 1 181 ? 13.416 -15.969 -24.929 1.00 94.44 181 ASN A N 1
ATOM 1491 C CA . ASN A 1 181 ? 13.909 -14.783 -25.616 1.00 94.44 181 ASN A CA 1
ATOM 1492 C C . ASN A 1 181 ? 14.876 -13.977 -24.720 1.00 94.44 181 ASN A C 1
ATOM 1494 O O . ASN A 1 181 ? 14.618 -13.752 -23.533 1.00 94.44 181 ASN A O 1
ATOM 1498 N N . SER A 1 182 ? 15.986 -13.507 -25.298 1.00 93.50 182 SER A N 1
ATOM 1499 C CA . SER A 1 182 ? 17.066 -12.847 -24.554 1.00 93.50 182 SER A CA 1
ATOM 1500 C C . SER A 1 182 ? 16.635 -11.537 -23.892 1.00 93.50 182 SER A C 1
ATOM 1502 O O . SER A 1 182 ? 16.946 -11.313 -22.724 1.00 93.50 182 SER A O 1
ATOM 1504 N N . GLU A 1 183 ? 15.883 -10.689 -24.600 1.00 93.50 183 GLU A N 1
ATOM 1505 C CA . GLU A 1 183 ? 15.394 -9.407 -24.071 1.00 93.50 183 GLU A CA 1
ATOM 1506 C C . GLU A 1 183 ? 14.358 -9.625 -22.969 1.00 93.50 183 GLU A C 1
ATOM 1508 O O . GLU A 1 183 ? 14.370 -8.947 -21.939 1.00 93.50 183 GLU A O 1
ATOM 1513 N N . ARG A 1 184 ? 13.496 -10.632 -23.148 1.00 94.12 184 ARG A N 1
ATOM 1514 C CA . ARG A 1 184 ? 12.522 -11.046 -22.135 1.00 94.12 184 ARG A CA 1
ATOM 1515 C C . ARG A 1 184 ? 13.221 -11.535 -20.868 1.00 94.12 184 ARG A C 1
ATOM 1517 O O . ARG A 1 184 ? 12.897 -11.067 -19.778 1.00 94.12 184 ARG A O 1
ATOM 1524 N N . SER A 1 185 ? 14.210 -12.416 -21.014 1.00 92.50 185 SER A N 1
ATOM 1525 C CA . SER A 1 185 ? 15.007 -12.940 -19.899 1.00 92.50 185 SER A CA 1
ATOM 1526 C C . SER A 1 185 ? 15.744 -11.817 -19.167 1.00 92.50 185 SER A C 1
ATOM 1528 O O . SER A 1 185 ? 15.636 -11.710 -17.946 1.00 92.50 185 SER A O 1
ATOM 1530 N N . ARG A 1 186 ? 16.387 -10.906 -19.910 1.00 92.56 186 ARG A N 1
ATOM 1531 C CA . ARG A 1 186 ? 17.067 -9.725 -19.359 1.00 92.56 186 ARG A CA 1
ATOM 1532 C C . ARG A 1 186 ? 16.120 -8.834 -18.554 1.00 92.56 186 ARG A C 1
ATOM 1534 O O . ARG A 1 186 ? 16.466 -8.402 -17.457 1.00 92.56 186 ARG A O 1
ATOM 1541 N N . ALA A 1 187 ? 14.918 -8.572 -19.067 1.00 93.50 187 ALA A N 1
ATOM 1542 C CA . ALA A 1 187 ? 13.918 -7.768 -18.370 1.00 93.50 187 ALA A CA 1
ATOM 1543 C C . ALA A 1 187 ? 13.432 -8.427 -17.069 1.00 93.50 187 ALA A C 1
ATOM 1545 O O . ALA A 1 187 ? 13.277 -7.746 -16.053 1.00 93.50 187 ALA A O 1
ATOM 1546 N N . VAL A 1 188 ? 13.221 -9.747 -17.081 1.00 93.00 188 VAL A N 1
ATOM 1547 C CA . VAL A 1 188 ? 12.817 -10.513 -15.891 1.00 93.00 188 VAL A CA 1
ATOM 1548 C C . VAL A 1 188 ? 13.918 -10.523 -14.834 1.00 93.00 188 VAL A C 1
ATOM 1550 O O . VAL A 1 188 ? 13.627 -10.352 -13.650 1.00 93.00 188 VAL A O 1
ATOM 1553 N N . GLU A 1 189 ? 15.174 -10.708 -15.235 1.00 91.19 189 GLU A N 1
ATOM 1554 C CA . GLU A 1 189 ? 16.316 -10.667 -14.318 1.00 91.19 189 GLU A CA 1
ATOM 1555 C C . GLU A 1 189 ? 16.490 -9.281 -13.691 1.00 91.19 189 GLU A C 1
ATOM 1557 O O . GLU A 1 189 ? 16.557 -9.179 -12.465 1.00 91.19 189 GLU A O 1
ATOM 1562 N N . LEU A 1 190 ? 16.422 -8.216 -14.497 1.00 92.69 190 LEU A N 1
ATOM 1563 C CA . LEU A 1 190 ? 16.479 -6.841 -14.000 1.00 92.69 190 LEU A CA 1
ATOM 1564 C C . LEU A 1 190 ? 15.349 -6.545 -13.002 1.00 92.69 190 LEU A C 1
ATOM 1566 O O . LEU A 1 190 ? 15.566 -5.890 -11.984 1.00 92.69 190 LEU A O 1
ATOM 1570 N N . LEU A 1 191 ? 14.136 -7.031 -13.277 1.00 92.81 191 LEU A N 1
ATOM 1571 C CA . LEU A 1 191 ? 12.997 -6.857 -12.380 1.00 92.81 191 LEU A CA 1
ATOM 1572 C C . LEU A 1 191 ? 13.187 -7.611 -11.056 1.00 92.81 191 LEU A C 1
ATOM 1574 O O . LEU A 1 191 ? 12.826 -7.092 -10.002 1.00 92.81 191 LEU A O 1
ATOM 1578 N N . ARG A 1 192 ? 13.767 -8.816 -11.087 1.00 90.69 192 ARG A N 1
ATOM 1579 C CA . ARG A 1 192 ? 14.102 -9.572 -9.869 1.00 90.69 192 ARG A CA 1
ATOM 1580 C C . ARG A 1 192 ? 15.161 -8.849 -9.045 1.00 90.69 192 ARG A C 1
ATOM 1582 O O . ARG A 1 192 ? 14.947 -8.676 -7.850 1.00 90.69 192 ARG A O 1
ATOM 1589 N N . LEU A 1 193 ? 16.214 -8.341 -9.687 1.00 90.44 193 LEU A N 1
ATOM 1590 C CA . LEU A 1 193 ? 17.227 -7.513 -9.031 1.00 90.44 193 LEU A CA 1
ATOM 1591 C C . LEU A 1 193 ? 16.600 -6.275 -8.375 1.00 90.44 193 LEU A C 1
ATOM 1593 O O . LEU A 1 193 ? 16.888 -5.968 -7.223 1.00 90.44 193 LEU A O 1
ATOM 1597 N N . PHE A 1 194 ? 15.705 -5.582 -9.086 1.00 93.38 194 PHE A N 1
ATOM 1598 C CA . PHE A 1 194 ? 14.996 -4.421 -8.548 1.00 93.38 194 PHE A CA 1
ATOM 1599 C C . PHE A 1 194 ? 14.212 -4.769 -7.274 1.00 93.38 194 PHE A C 1
ATOM 1601 O O . PHE A 1 194 ? 14.292 -4.045 -6.281 1.00 93.38 194 PHE A O 1
ATOM 1608 N N . ILE A 1 195 ? 13.474 -5.886 -7.289 1.00 91.56 195 ILE A N 1
ATOM 1609 C CA . ILE A 1 195 ? 12.693 -6.367 -6.139 1.00 91.56 195 ILE A CA 1
ATOM 1610 C C . ILE A 1 195 ? 13.610 -6.718 -4.962 1.00 91.56 195 ILE A C 1
ATOM 1612 O O . ILE A 1 195 ? 13.325 -6.329 -3.830 1.00 91.56 195 ILE A O 1
ATOM 1616 N N . GLU A 1 196 ? 14.705 -7.430 -5.224 1.00 89.69 196 GLU A N 1
ATOM 1617 C CA . GLU A 1 196 ? 15.687 -7.846 -4.218 1.00 89.69 196 GLU A CA 1
ATOM 1618 C C . GLU A 1 196 ? 16.342 -6.635 -3.538 1.00 89.69 196 GLU A C 1
ATOM 1620 O O . GLU A 1 196 ? 16.332 -6.532 -2.309 1.00 89.69 196 GLU A O 1
ATOM 1625 N N . GLU A 1 197 ? 16.831 -5.668 -4.320 1.00 90.94 197 GLU A N 1
ATOM 1626 C CA . GLU A 1 197 ? 17.465 -4.462 -3.779 1.00 90.94 197 GLU A CA 1
ATOM 1627 C C . GLU A 1 197 ? 16.472 -3.569 -3.012 1.00 90.94 197 GLU A C 1
ATOM 1629 O O . GLU A 1 197 ? 16.818 -3.009 -1.966 1.00 90.94 197 GLU A O 1
ATOM 1634 N N . ALA A 1 198 ? 15.231 -3.441 -3.495 1.00 92.75 198 ALA A N 1
ATOM 1635 C CA . ALA A 1 198 ? 14.191 -2.682 -2.798 1.00 92.75 198 ALA A CA 1
ATOM 1636 C C . ALA A 1 198 ? 13.812 -3.342 -1.467 1.00 92.75 198 ALA A C 1
ATOM 1638 O O . ALA A 1 198 ? 13.603 -2.651 -0.466 1.00 92.75 198 ALA A O 1
ATOM 1639 N N . TRP A 1 199 ? 13.769 -4.674 -1.432 1.00 90.00 199 TRP A N 1
ATOM 1640 C CA . TRP A 1 199 ? 13.461 -5.430 -0.225 1.00 90.00 199 TRP A CA 1
ATOM 1641 C C . TRP A 1 199 ? 14.559 -5.287 0.825 1.00 90.00 199 TRP A C 1
ATOM 1643 O O . TRP A 1 199 ? 14.276 -4.990 1.985 1.00 90.00 199 TRP A O 1
ATOM 1653 N N . GLU A 1 200 ? 15.817 -5.450 0.416 1.00 89.19 200 GLU A N 1
ATOM 1654 C CA . GLU A 1 200 ? 16.960 -5.312 1.315 1.00 89.19 200 GLU A CA 1
ATOM 1655 C C . GLU A 1 200 ? 17.040 -3.895 1.903 1.00 89.19 200 GLU A C 1
ATOM 1657 O O . GLU A 1 200 ? 17.251 -3.715 3.105 1.00 89.19 200 GLU A O 1
ATOM 1662 N N . LEU A 1 201 ? 16.826 -2.870 1.073 1.00 92.06 201 LEU A N 1
ATOM 1663 C CA . LEU A 1 201 ? 16.810 -1.488 1.540 1.00 92.06 201 LEU A CA 1
ATOM 1664 C C . LEU A 1 201 ? 15.640 -1.218 2.495 1.00 92.06 201 LEU A C 1
ATOM 1666 O O . LEU A 1 201 ? 15.829 -0.537 3.502 1.00 92.06 201 LEU A O 1
ATOM 1670 N N . MET A 1 202 ? 14.457 -1.764 2.213 1.00 91.56 202 MET A N 1
ATOM 1671 C CA . MET A 1 202 ? 13.290 -1.650 3.091 1.00 91.56 202 MET A CA 1
ATOM 1672 C C . MET A 1 202 ? 13.571 -2.244 4.473 1.00 91.56 202 MET A C 1
ATOM 1674 O O . MET A 1 202 ? 13.307 -1.585 5.479 1.00 91.56 202 MET A O 1
ATOM 1678 N N . ASP A 1 203 ? 14.164 -3.440 4.537 1.00 87.44 203 ASP A N 1
ATOM 1679 C CA . ASP A 1 203 ? 14.487 -4.090 5.811 1.00 87.44 203 ASP A CA 1
ATOM 1680 C C . ASP A 1 203 ? 15.506 -3.272 6.620 1.00 87.44 203 ASP A C 1
ATOM 1682 O O . ASP A 1 203 ? 15.336 -3.058 7.822 1.00 87.44 203 ASP A O 1
ATOM 1686 N N . ARG A 1 204 ? 16.509 -2.691 5.945 1.00 89.19 204 ARG A N 1
ATOM 1687 C CA . ARG A 1 204 ? 17.480 -1.777 6.574 1.00 89.19 204 ARG A CA 1
ATOM 1688 C C . ARG A 1 204 ? 16.837 -0.497 7.121 1.00 89.19 204 ARG A C 1
ATOM 1690 O O . ARG A 1 204 ? 17.306 0.015 8.135 1.00 89.19 204 ARG A O 1
ATOM 1697 N N . LEU A 1 205 ? 15.808 0.032 6.453 1.00 90.31 205 LEU A N 1
ATOM 1698 C CA . LEU A 1 205 ? 15.084 1.248 6.857 1.00 90.31 205 LEU A CA 1
ATOM 1699 C C . LEU A 1 205 ? 13.971 0.978 7.879 1.00 90.31 205 LEU A C 1
ATOM 1701 O O . LEU A 1 205 ? 13.437 1.918 8.471 1.00 90.31 205 LEU A O 1
ATOM 1705 N N . ARG A 1 206 ? 13.634 -0.292 8.128 1.00 86.44 206 ARG A N 1
ATOM 1706 C CA . ARG A 1 206 ? 12.543 -0.704 9.018 1.00 86.44 206 ARG A CA 1
ATOM 1707 C C . ARG A 1 206 ? 12.547 -0.021 10.395 1.00 86.44 206 ARG A C 1
ATOM 1709 O O . ARG A 1 206 ? 11.476 0.428 10.812 1.00 86.44 206 ARG A O 1
ATOM 1716 N N . PRO A 1 207 ? 13.689 0.118 11.102 1.00 84.75 207 PRO A N 1
ATOM 1717 C CA . PRO A 1 207 ? 13.718 0.781 12.409 1.00 84.75 207 PRO A CA 1
ATOM 1718 C C . PRO A 1 207 ? 13.305 2.261 12.361 1.00 84.75 207 PRO A C 1
ATOM 1720 O O . PRO A 1 207 ? 12.763 2.789 13.336 1.00 84.75 207 PRO A O 1
ATOM 1723 N N . ASP A 1 208 ? 13.523 2.936 11.230 1.00 86.50 208 ASP A N 1
ATOM 1724 C CA . ASP A 1 208 ? 13.270 4.369 11.093 1.00 86.50 208 ASP A CA 1
ATOM 1725 C C . ASP A 1 208 ? 11.782 4.697 10.904 1.00 86.50 208 ASP A C 1
ATOM 1727 O O . ASP A 1 208 ? 11.359 5.800 11.256 1.00 86.50 208 ASP A O 1
ATOM 1731 N N . TYR A 1 209 ? 10.951 3.762 10.426 1.00 86.06 209 TYR A N 1
ATOM 1732 C CA . TYR A 1 209 ? 9.528 4.033 10.165 1.00 86.06 209 TYR A CA 1
ATOM 1733 C C . TYR A 1 209 ? 8.725 4.354 11.428 1.00 86.06 209 TYR A C 1
ATOM 1735 O O . TYR A 1 209 ? 7.845 5.216 11.387 1.00 86.06 209 TYR A O 1
ATOM 1743 N N . SER A 1 210 ? 9.037 3.713 12.557 1.00 81.81 210 SER A N 1
ATOM 1744 C CA . SER A 1 210 ? 8.398 4.012 13.847 1.00 81.81 210 SER A CA 1
ATOM 1745 C C . SER A 1 210 ? 8.775 5.408 14.340 1.00 81.81 210 SER A C 1
ATOM 1747 O O . SER A 1 210 ? 7.927 6.174 14.797 1.00 81.81 210 SER A O 1
ATOM 1749 N N . ARG A 1 211 ? 10.053 5.776 14.195 1.00 82.38 211 ARG A N 1
ATOM 1750 C CA . ARG A 1 211 ? 10.545 7.113 14.543 1.00 82.38 211 ARG A CA 1
ATOM 1751 C C . ARG A 1 211 ? 9.911 8.181 13.656 1.00 82.38 211 ARG A C 1
ATOM 1753 O O . ARG A 1 211 ? 9.471 9.210 14.162 1.00 82.38 211 ARG A O 1
ATOM 1760 N N . LEU A 1 212 ? 9.866 7.931 12.352 1.00 86.56 212 LEU A N 1
ATOM 1761 C CA . LEU A 1 212 ? 9.239 8.798 11.364 1.00 86.56 212 LEU A CA 1
ATOM 1762 C C . LEU A 1 212 ? 7.758 9.012 11.692 1.00 86.56 212 LEU A C 1
ATOM 1764 O O . LEU A 1 212 ? 7.296 10.151 11.724 1.00 86.56 212 LEU A O 1
ATOM 1768 N N . PHE A 1 213 ? 7.036 7.932 12.004 1.00 86.38 213 PHE A N 1
ATOM 1769 C CA . PHE A 1 213 ? 5.635 8.002 12.411 1.00 86.38 213 PHE A CA 1
ATOM 1770 C C . PHE A 1 213 ? 5.445 8.961 13.588 1.00 86.38 213 PHE A C 1
ATOM 1772 O O . PHE A 1 213 ? 4.642 9.881 13.490 1.00 86.38 213 PHE A O 1
ATOM 1779 N N . LEU A 1 214 ? 6.232 8.828 14.659 1.00 82.75 214 LEU A N 1
ATOM 1780 C CA . LEU A 1 214 ? 6.123 9.700 15.837 1.00 82.75 214 LEU A CA 1
ATOM 1781 C C . LEU A 1 214 ? 6.418 11.180 15.541 1.00 82.75 214 LEU A C 1
ATOM 1783 O O . LEU A 1 214 ? 5.911 12.059 16.235 1.00 82.75 214 LEU A O 1
ATOM 1787 N N . GLN A 1 215 ? 7.224 11.477 14.519 1.00 83.44 215 GLN A N 1
ATOM 1788 C CA . GLN A 1 215 ? 7.526 12.855 14.118 1.00 83.44 215 GLN A CA 1
ATOM 1789 C C . GLN A 1 215 ? 6.395 13.519 13.328 1.00 83.44 215 GLN A C 1
ATOM 1791 O O . GLN A 1 215 ? 6.298 14.749 13.316 1.00 83.44 215 GLN A O 1
ATOM 1796 N N . ILE A 1 216 ? 5.586 12.727 12.626 1.00 84.25 216 ILE A N 1
ATOM 1797 C CA . ILE A 1 216 ? 4.563 13.231 11.705 1.00 84.25 216 ILE A CA 1
ATOM 1798 C C . ILE A 1 216 ? 3.174 13.091 12.310 1.00 84.25 216 ILE A C 1
ATOM 1800 O O . ILE A 1 216 ? 2.394 14.030 12.221 1.00 84.25 216 ILE A O 1
ATOM 1804 N N . ALA A 1 217 ? 2.874 11.954 12.935 1.00 82.88 217 ALA A N 1
ATOM 1805 C CA . ALA A 1 217 ? 1.534 11.595 13.360 1.00 82.88 217 ALA A CA 1
ATOM 1806 C C . ALA A 1 217 ? 0.898 12.667 14.253 1.00 82.88 217 ALA A C 1
ATOM 1808 O O . ALA A 1 217 ? 1.480 13.169 15.222 1.00 82.88 217 ALA A O 1
ATOM 1809 N N . ARG A 1 218 ? -0.348 12.990 13.919 1.00 80.12 218 ARG A N 1
ATOM 1810 C CA . ARG A 1 218 ? -1.213 13.898 14.667 1.00 80.12 218 ARG A CA 1
ATOM 1811 C C . ARG A 1 218 ? -2.455 13.155 15.130 1.00 80.12 218 ARG A C 1
ATOM 1813 O O . ARG A 1 218 ? -2.704 12.019 14.735 1.00 80.12 218 ARG A O 1
ATOM 1820 N N . ASP A 1 219 ? -3.234 13.824 15.964 1.00 72.75 219 ASP A N 1
ATOM 1821 C CA . ASP A 1 219 ? -4.466 13.289 16.539 1.00 72.75 219 ASP A CA 1
ATOM 1822 C C . ASP A 1 219 ? -5.538 13.048 15.447 1.00 72.75 219 ASP A C 1
ATOM 1824 O O . ASP A 1 219 ? -6.410 12.199 15.600 1.00 72.75 219 ASP A O 1
ATOM 1828 N N . ARG A 1 220 ? -5.435 13.741 14.304 1.00 74.81 220 ARG A N 1
ATOM 1829 C CA . ARG A 1 220 ? -6.247 13.524 13.095 1.00 74.81 220 ARG A CA 1
ATOM 1830 C C . ARG A 1 220 ? -5.404 12.944 11.964 1.00 74.81 220 ARG A C 1
ATOM 1832 O O . ARG A 1 220 ? -4.180 13.082 11.964 1.00 74.81 220 ARG A O 1
ATOM 1839 N N . ILE A 1 221 ? -6.071 12.330 10.984 1.00 79.50 221 ILE A N 1
ATOM 1840 C CA . ILE A 1 221 ? -5.407 11.779 9.803 1.00 79.50 221 ILE A CA 1
ATOM 1841 C C . ILE A 1 221 ? -4.600 12.854 9.071 1.00 79.50 221 ILE A C 1
ATOM 1843 O O . ILE A 1 221 ? -5.116 13.904 8.678 1.00 79.50 221 ILE A O 1
ATOM 1847 N N . GLN A 1 222 ? -3.317 12.570 8.893 1.00 81.31 222 GLN A N 1
ATOM 1848 C CA . GLN A 1 222 ? -2.403 13.392 8.122 1.00 81.31 222 GLN A CA 1
ATOM 1849 C C . GLN A 1 222 ? -1.936 12.601 6.912 1.00 81.31 222 GLN A C 1
ATOM 1851 O O . GLN A 1 222 ? -1.502 11.460 7.053 1.00 81.31 222 GLN A O 1
ATOM 1856 N N . ALA A 1 223 ? -2.013 13.220 5.737 1.00 82.50 223 ALA A N 1
ATOM 1857 C CA . ALA A 1 223 ? -1.388 12.689 4.541 1.00 82.50 223 ALA A CA 1
ATOM 1858 C C . ALA A 1 223 ? 0.039 13.203 4.408 1.00 82.50 223 ALA A C 1
ATOM 1860 O O . ALA A 1 223 ? 0.299 14.382 4.656 1.00 82.50 223 ALA A O 1
ATOM 1861 N N . ILE A 1 224 ? 0.927 12.323 3.968 1.00 85.19 224 ILE A N 1
ATOM 1862 C CA . ILE A 1 224 ? 2.315 12.635 3.671 1.00 85.19 224 ILE A CA 1
ATOM 1863 C C . ILE A 1 224 ? 2.740 11.965 2.364 1.00 85.19 224 ILE A C 1
ATOM 1865 O O . ILE A 1 224 ? 2.372 10.827 2.071 1.00 85.19 224 ILE A O 1
ATOM 1869 N N . SER A 1 225 ? 3.505 12.685 1.557 1.00 85.44 225 SER A N 1
ATOM 1870 C CA . SER A 1 225 ? 4.110 12.185 0.324 1.00 85.44 225 SER A CA 1
ATOM 1871 C C . SER A 1 225 ? 5.436 11.461 0.586 1.00 85.44 225 SER A C 1
ATOM 1873 O O . SER A 1 225 ? 6.111 11.710 1.585 1.00 85.44 225 SER A O 1
ATOM 1875 N N . LEU A 1 226 ? 5.872 10.604 -0.346 1.00 88.00 226 LEU A N 1
ATOM 1876 C CA . LEU A 1 226 ? 7.197 9.970 -0.249 1.00 88.00 226 LEU A CA 1
ATOM 1877 C C . LEU A 1 226 ? 8.356 10.991 -0.240 1.00 88.00 226 LEU A C 1
ATOM 1879 O O . LEU A 1 226 ? 9.366 10.725 0.402 1.00 88.00 226 LEU A O 1
ATOM 1883 N N . THR A 1 227 ? 8.220 12.166 -0.873 1.00 88.81 227 THR A N 1
ATOM 1884 C CA . THR A 1 227 ? 9.258 13.217 -0.830 1.00 88.81 227 THR A CA 1
ATOM 1885 C C . THR A 1 227 ? 9.413 13.767 0.581 1.00 88.81 227 THR A C 1
ATOM 1887 O O . THR A 1 227 ? 10.525 13.829 1.092 1.00 88.81 227 THR A O 1
ATOM 1890 N N . GLU A 1 228 ? 8.305 14.091 1.250 1.00 87.50 228 GLU A N 1
ATOM 1891 C CA . GLU A 1 228 ? 8.345 14.576 2.636 1.00 87.50 228 GLU A CA 1
ATOM 1892 C C . GLU A 1 228 ? 8.896 13.510 3.597 1.00 87.50 228 GLU A C 1
ATOM 1894 O O . GLU A 1 228 ? 9.533 13.842 4.596 1.00 87.50 228 GLU A O 1
ATOM 1899 N N . ILE A 1 229 ? 8.675 12.224 3.303 1.00 89.38 229 ILE A N 1
ATOM 1900 C CA . ILE A 1 229 ? 9.285 11.115 4.047 1.00 89.38 229 ILE A CA 1
ATOM 1901 C C . ILE A 1 229 ? 10.802 11.090 3.843 1.00 89.38 229 ILE A C 1
ATOM 1903 O O . ILE A 1 229 ? 11.539 11.010 4.825 1.00 89.38 229 ILE A O 1
ATOM 1907 N N . ILE A 1 230 ? 11.271 11.199 2.597 1.00 90.38 230 ILE A N 1
ATOM 1908 C CA . ILE A 1 230 ? 12.703 11.246 2.267 1.00 90.38 230 ILE A CA 1
ATOM 1909 C C . ILE A 1 230 ? 13.386 12.413 2.990 1.00 90.38 230 ILE A C 1
ATOM 1911 O O . ILE A 1 230 ? 14.452 12.236 3.568 1.00 90.38 230 ILE A O 1
ATOM 1915 N N . GLU A 1 231 ? 12.756 13.586 3.031 1.00 88.06 231 GLU A N 1
ATOM 1916 C CA . GLU A 1 231 ? 13.303 14.766 3.716 1.00 88.06 231 GLU A CA 1
ATOM 1917 C C . GLU A 1 231 ? 13.399 14.599 5.243 1.00 88.06 231 GLU A C 1
ATOM 1919 O O . GLU A 1 231 ? 14.227 15.240 5.893 1.00 88.06 231 GLU A O 1
ATOM 1924 N N . LYS A 1 232 ? 12.552 13.749 5.837 1.00 88.38 232 LYS A N 1
ATOM 1925 C CA . LYS A 1 232 ? 12.487 13.536 7.292 1.00 88.38 232 LYS A CA 1
ATOM 1926 C C . LYS A 1 232 ? 13.341 12.364 7.778 1.00 88.38 232 LYS A C 1
ATOM 1928 O O . LYS A 1 232 ? 13.749 12.361 8.943 1.00 88.38 232 LYS A O 1
ATOM 1933 N N . ILE A 1 233 ? 13.621 11.378 6.926 1.00 89.00 233 ILE A N 1
ATOM 1934 C CA . ILE A 1 233 ? 14.494 10.249 7.270 1.00 89.00 233 ILE A CA 1
ATOM 1935 C C . ILE A 1 233 ? 15.961 10.688 7.202 1.00 89.00 233 ILE A C 1
ATOM 1937 O O . ILE A 1 233 ? 16.427 11.269 6.225 1.00 89.00 233 ILE A O 1
ATOM 1941 N N . LYS A 1 234 ? 16.730 10.355 8.243 1.00 87.00 234 LYS A N 1
ATOM 1942 C CA . LYS A 1 234 ? 18.186 10.541 8.244 1.00 87.00 234 LYS A CA 1
ATOM 1943 C C . LYS A 1 234 ? 18.865 9.331 7.611 1.00 87.00 234 LYS A C 1
ATOM 1945 O O . LYS A 1 234 ? 19.228 8.388 8.309 1.00 87.00 234 LYS A O 1
ATOM 1950 N N . PHE A 1 235 ? 19.036 9.363 6.294 1.00 89.06 235 PHE A N 1
ATOM 1951 C CA . PHE A 1 235 ? 19.717 8.289 5.575 1.00 89.06 235 PHE A CA 1
ATOM 1952 C C . PHE A 1 235 ? 21.211 8.220 5.910 1.00 89.06 235 PHE A C 1
ATOM 1954 O O . PHE A 1 235 ? 21.878 9.239 6.095 1.00 89.06 235 PHE A O 1
ATOM 1961 N N . LYS A 1 236 ? 21.751 6.997 5.937 1.00 90.56 236 LYS A N 1
ATOM 1962 C CA . LYS A 1 236 ? 23.201 6.771 5.936 1.00 90.56 236 LYS A CA 1
ATOM 1963 C C . LYS A 1 236 ? 23.787 7.242 4.605 1.00 90.56 236 LYS A C 1
ATOM 1965 O O . LYS A 1 236 ? 23.160 7.060 3.563 1.00 90.56 236 LYS A O 1
ATOM 1970 N N . GLU A 1 237 ? 25.013 7.754 4.632 1.00 89.44 237 GLU A N 1
ATOM 1971 C CA . GLU A 1 237 ? 25.701 8.292 3.451 1.00 89.44 237 GLU A CA 1
ATOM 1972 C C . GLU A 1 237 ? 25.726 7.304 2.273 1.00 89.44 237 GLU A C 1
ATOM 1974 O O . GLU A 1 237 ? 25.391 7.674 1.154 1.00 89.44 237 GLU A O 1
ATOM 1979 N N . ALA A 1 238 ? 25.982 6.019 2.535 1.00 90.19 238 ALA A N 1
ATOM 1980 C CA . ALA A 1 238 ? 25.966 4.976 1.507 1.00 90.19 238 ALA A CA 1
ATOM 1981 C C . ALA A 1 238 ? 24.621 4.862 0.758 1.00 90.19 238 ALA A C 1
ATOM 1983 O O . ALA A 1 238 ? 24.602 4.613 -0.445 1.00 90.19 238 ALA A O 1
ATOM 1984 N N . VAL A 1 239 ? 23.490 5.064 1.447 1.00 91.44 239 VAL A N 1
ATOM 1985 C CA . VAL A 1 239 ? 22.156 5.047 0.820 1.00 91.44 239 VAL A CA 1
ATOM 1986 C C . VAL A 1 239 ? 21.960 6.297 -0.034 1.00 91.44 239 VAL A C 1
ATOM 1988 O O . VAL A 1 239 ? 21.451 6.203 -1.150 1.00 91.44 239 VAL A O 1
ATOM 1991 N N . VAL A 1 240 ? 22.407 7.456 0.458 1.00 91.50 240 VAL A N 1
ATOM 1992 C CA . VAL A 1 240 ? 22.340 8.724 -0.281 1.00 91.50 240 VAL A CA 1
ATOM 1993 C C . VAL A 1 240 ? 23.151 8.635 -1.570 1.00 91.50 240 VAL A C 1
ATOM 1995 O O . VAL A 1 240 ? 22.606 8.921 -2.634 1.00 91.50 240 VAL A O 1
ATOM 1998 N N . ILE A 1 241 ? 24.401 8.167 -1.491 1.00 91.06 241 ILE A N 1
ATOM 1999 C CA . ILE A 1 241 ? 25.279 7.977 -2.653 1.00 91.06 241 ILE A CA 1
ATOM 2000 C C . ILE A 1 241 ? 24.606 7.049 -3.665 1.00 91.06 241 ILE A C 1
ATOM 2002 O O . ILE A 1 241 ? 24.347 7.477 -4.786 1.00 91.06 241 ILE A O 1
ATOM 2006 N N . LYS A 1 242 ? 24.215 5.836 -3.247 1.00 91.62 242 LYS A N 1
ATOM 2007 C CA . LYS A 1 242 ? 23.606 4.838 -4.141 1.00 91.62 242 LYS A CA 1
ATOM 2008 C C . LYS A 1 242 ? 22.333 5.359 -4.814 1.00 91.62 242 LYS A C 1
ATOM 2010 O O . LYS A 1 242 ? 22.160 5.226 -6.024 1.00 91.62 242 LYS A O 1
ATOM 2015 N N . SER A 1 243 ? 21.445 5.989 -4.042 1.00 91.56 243 SER A N 1
ATOM 2016 C CA . SER A 1 243 ? 20.198 6.561 -4.568 1.00 91.56 243 SER A CA 1
ATOM 2017 C C . SER A 1 243 ? 20.426 7.742 -5.517 1.00 91.56 243 SER A C 1
ATOM 2019 O O . SER A 1 243 ? 19.560 8.026 -6.334 1.00 91.56 243 SER A O 1
ATOM 2021 N N . SER A 1 244 ? 21.582 8.406 -5.455 1.00 91.38 244 SER A N 1
ATOM 2022 C CA . SER A 1 244 ? 21.912 9.550 -6.313 1.00 91.38 244 SER A CA 1
ATOM 2023 C C . SER A 1 244 ? 22.599 9.153 -7.625 1.00 91.38 244 SER A C 1
ATOM 2025 O O . SER A 1 244 ? 22.839 10.016 -8.461 1.00 91.38 244 SER A O 1
ATOM 2027 N N . GLU A 1 245 ? 22.918 7.874 -7.841 1.00 93.44 245 GLU A N 1
ATOM 2028 C CA . GLU A 1 245 ? 23.630 7.421 -9.048 1.00 93.44 245 GLU A CA 1
ATOM 2029 C C . GLU A 1 245 ? 22.751 7.420 -10.310 1.00 93.44 245 GLU A C 1
ATOM 2031 O O . GLU A 1 245 ? 23.240 7.686 -11.410 1.00 93.44 245 GLU A O 1
ATOM 2036 N N . SER A 1 246 ? 21.464 7.077 -10.181 1.00 95.00 246 SER A N 1
ATOM 2037 C CA . SER A 1 246 ? 20.554 6.919 -11.322 1.00 95.00 246 SER A CA 1
ATOM 2038 C C . SER A 1 246 ? 19.081 6.982 -10.919 1.00 95.00 246 SER A C 1
ATOM 2040 O O . SER A 1 246 ? 18.723 6.697 -9.774 1.00 95.00 246 SER A O 1
ATOM 2042 N N . TYR A 1 247 ? 18.203 7.268 -11.886 1.00 95.38 247 TYR A N 1
ATOM 2043 C CA . TYR A 1 247 ? 16.752 7.200 -11.687 1.00 95.38 247 TYR A CA 1
ATOM 2044 C C . TYR A 1 247 ? 16.280 5.790 -11.283 1.00 95.38 247 TYR A C 1
ATOM 2046 O O . TYR A 1 247 ? 15.371 5.652 -10.465 1.00 95.38 247 TYR A O 1
ATOM 2054 N N . PHE A 1 248 ? 16.948 4.740 -11.774 1.00 95.12 248 PHE A N 1
ATOM 2055 C CA . PHE A 1 248 ? 16.686 3.358 -11.366 1.00 95.12 248 PHE A CA 1
ATOM 2056 C C . PHE A 1 248 ? 16.866 3.170 -9.851 1.00 95.12 248 PHE A C 1
ATOM 2058 O O . PHE A 1 248 ? 15.959 2.691 -9.167 1.00 95.12 248 PHE A O 1
ATOM 2065 N N . ASN A 1 249 ? 17.986 3.650 -9.301 1.00 94.81 249 ASN A N 1
ATOM 2066 C CA . ASN A 1 249 ? 18.269 3.569 -7.865 1.00 94.81 249 ASN A CA 1
ATOM 2067 C C . ASN A 1 249 ? 17.335 4.453 -7.020 1.00 94.81 249 ASN A C 1
ATOM 2069 O O . ASN A 1 249 ? 16.976 4.084 -5.899 1.00 94.81 249 ASN A O 1
ATOM 2073 N N . GLN A 1 250 ? 16.888 5.595 -7.551 1.00 95.12 250 GLN A N 1
ATOM 2074 C CA . GLN A 1 250 ? 15.847 6.407 -6.906 1.00 95.12 250 GLN A CA 1
ATOM 2075 C C . GLN A 1 250 ? 14.513 5.656 -6.828 1.00 95.12 250 GLN A C 1
ATOM 2077 O O . GLN A 1 250 ? 13.828 5.719 -5.806 1.00 95.12 250 GLN A O 1
ATOM 2082 N N . GLY A 1 251 ? 14.161 4.906 -7.876 1.00 94.44 251 GLY A N 1
ATOM 2083 C CA . GLY A 1 251 ? 12.990 4.033 -7.889 1.00 94.44 251 GLY A CA 1
ATOM 2084 C C . GLY A 1 251 ? 13.058 2.915 -6.848 1.00 94.44 251 GLY A C 1
ATOM 2085 O O . GLY A 1 251 ? 12.053 2.641 -6.187 1.00 94.44 251 GLY A O 1
ATOM 2086 N N . ILE A 1 252 ? 14.241 2.325 -6.643 1.00 94.94 252 ILE A N 1
ATOM 2087 C CA . ILE A 1 252 ? 14.482 1.334 -5.581 1.00 94.94 252 ILE A CA 1
ATOM 2088 C C . ILE A 1 252 ? 14.192 1.946 -4.208 1.00 94.94 252 ILE A C 1
ATOM 2090 O O . ILE A 1 252 ? 13.441 1.364 -3.429 1.00 94.94 252 ILE A O 1
ATOM 2094 N N . LEU A 1 253 ? 14.716 3.146 -3.923 1.00 95.06 253 LEU A N 1
ATOM 2095 C CA . LEU A 1 253 ? 14.449 3.845 -2.660 1.00 95.06 253 LEU A CA 1
ATOM 2096 C C . LEU A 1 253 ? 12.952 4.119 -2.460 1.00 95.06 253 LEU A C 1
ATOM 2098 O O . LEU A 1 253 ? 12.417 3.843 -1.388 1.00 95.06 253 LEU A O 1
ATOM 2102 N N . LEU A 1 254 ? 12.265 4.635 -3.483 1.00 93.38 254 LEU A N 1
ATOM 2103 C CA . LEU A 1 254 ? 10.830 4.926 -3.400 1.00 93.38 254 LEU A CA 1
ATOM 2104 C C . LEU A 1 254 ? 10.001 3.661 -3.146 1.00 93.38 254 LEU A C 1
ATOM 2106 O O . LEU A 1 254 ? 9.090 3.686 -2.319 1.00 93.38 254 LEU A O 1
ATOM 2110 N N . THR A 1 255 ? 10.345 2.559 -3.813 1.00 92.06 255 THR A N 1
ATOM 2111 C CA . THR A 1 255 ? 9.680 1.260 -3.625 1.00 92.06 255 THR A CA 1
ATOM 2112 C C . THR A 1 255 ? 9.947 0.703 -2.230 1.00 92.06 255 THR A C 1
ATOM 2114 O O . THR A 1 255 ? 9.018 0.271 -1.552 1.00 92.06 255 THR A O 1
ATOM 2117 N N . ALA A 1 256 ? 11.194 0.784 -1.758 1.00 92.38 256 ALA A N 1
ATOM 2118 C CA . ALA A 1 256 ? 11.577 0.342 -0.423 1.00 92.38 256 ALA A CA 1
ATOM 2119 C C . ALA A 1 256 ? 10.797 1.088 0.671 1.00 92.38 256 ALA A C 1
ATOM 2121 O O . ALA A 1 256 ? 10.258 0.472 1.590 1.00 92.38 256 ALA A O 1
ATOM 2122 N N . LEU A 1 257 ? 10.686 2.416 0.547 1.00 91.75 257 LEU A N 1
ATOM 2123 C CA . LEU A 1 257 ? 9.874 3.237 1.446 1.00 91.75 257 LEU A CA 1
ATOM 2124 C C . LEU A 1 257 ? 8.397 2.839 1.389 1.00 91.75 257 LEU A C 1
ATOM 2126 O O . LEU A 1 257 ? 7.796 2.619 2.437 1.00 91.75 257 LEU A O 1
ATOM 2130 N N . HIS A 1 258 ? 7.828 2.702 0.190 1.00 89.50 258 HIS A N 1
ATOM 2131 C CA . HIS A 1 258 ? 6.433 2.300 0.010 1.00 89.50 258 HIS A CA 1
ATOM 2132 C C . HIS A 1 258 ? 6.120 0.960 0.698 1.00 89.50 258 HIS A C 1
ATOM 2134 O O . HIS A 1 258 ? 5.190 0.869 1.503 1.00 89.50 258 HIS A O 1
ATOM 2140 N N . TRP A 1 259 ? 6.939 -0.065 0.453 1.00 88.00 259 TRP A N 1
ATOM 2141 C CA . TRP A 1 259 ? 6.786 -1.379 1.080 1.00 88.00 259 TRP A CA 1
ATOM 2142 C C . TRP A 1 259 ? 6.984 -1.352 2.591 1.00 88.00 259 TRP A C 1
ATOM 2144 O O . TRP A 1 259 ? 6.250 -2.019 3.318 1.00 88.00 259 TRP A O 1
ATOM 2154 N N . GLY A 1 260 ? 7.950 -0.576 3.078 1.00 87.88 260 GLY A N 1
ATOM 2155 C CA . GLY A 1 260 ? 8.198 -0.452 4.508 1.00 87.88 260 GLY A CA 1
ATOM 2156 C C . GLY A 1 260 ? 7.006 0.134 5.261 1.00 87.88 260 GLY A C 1
ATOM 2157 O O . GLY A 1 260 ? 6.618 -0.378 6.311 1.00 87.88 260 GLY A O 1
ATOM 2158 N N . LEU A 1 261 ? 6.359 1.152 4.687 1.00 87.44 261 LEU A N 1
ATOM 2159 C CA . LEU A 1 261 ? 5.154 1.758 5.256 1.00 87.44 261 LEU A CA 1
ATOM 2160 C C . LEU A 1 261 ? 3.981 0.764 5.258 1.00 87.44 261 LEU A C 1
ATOM 2162 O O . LEU A 1 261 ? 3.301 0.640 6.279 1.00 87.44 261 LEU A O 1
ATOM 2166 N N . LEU A 1 262 ? 3.806 -0.005 4.174 1.00 84.00 262 LEU A N 1
ATOM 2167 C CA . LEU A 1 262 ? 2.775 -1.048 4.047 1.00 84.00 262 LEU A CA 1
ATOM 2168 C C . LEU A 1 262 ? 2.850 -2.147 5.114 1.00 84.00 262 LEU A C 1
ATOM 2170 O O . LEU A 1 262 ? 1.818 -2.718 5.455 1.00 84.00 262 LEU A O 1
ATOM 2174 N N . GLN A 1 263 ? 4.041 -2.468 5.630 1.00 79.44 263 GLN A N 1
ATOM 2175 C CA . GLN A 1 263 ? 4.215 -3.532 6.631 1.00 79.44 263 GLN A CA 1
ATOM 2176 C C . GLN A 1 263 ? 3.736 -3.137 8.031 1.00 79.44 263 GLN A C 1
ATOM 2178 O O . GLN A 1 263 ? 3.479 -3.987 8.893 1.00 79.44 263 GLN A O 1
ATOM 2183 N N . THR A 1 264 ? 3.636 -1.838 8.293 1.00 79.06 264 THR A N 1
ATOM 2184 C CA . THR A 1 264 ? 3.247 -1.336 9.606 1.00 79.06 264 THR A CA 1
ATOM 2185 C C . THR A 1 264 ? 1.740 -1.106 9.681 1.00 79.06 264 THR A C 1
ATOM 2187 O O . THR A 1 264 ? 1.085 -0.786 8.698 1.00 79.06 264 THR A O 1
ATOM 2190 N N . THR A 1 265 ? 1.177 -1.186 10.884 1.00 79.06 265 THR A N 1
ATOM 2191 C CA . THR A 1 265 ? -0.222 -0.788 11.125 1.00 79.06 265 THR A CA 1
ATOM 2192 C C . THR A 1 265 ? -0.381 0.697 11.423 1.00 79.06 265 THR A C 1
ATOM 2194 O O . THR A 1 265 ? -1.499 1.169 11.589 1.00 79.06 265 THR A O 1
ATOM 2197 N N . HIS A 1 266 ? 0.732 1.419 11.544 1.00 81.88 266 HIS A N 1
ATOM 2198 C CA . HIS A 1 266 ? 0.766 2.851 11.840 1.00 81.88 266 HIS A CA 1
ATOM 2199 C C . HIS A 1 266 ? 0.492 3.703 10.602 1.00 81.88 266 HIS A C 1
ATOM 2201 O O . HIS A 1 266 ? -0.006 4.826 10.705 1.00 81.88 266 HIS A O 1
ATOM 2207 N N . TRP A 1 267 ? 0.830 3.153 9.439 1.00 84.50 267 TRP A N 1
ATOM 2208 C CA . TRP A 1 267 ? 0.691 3.791 8.148 1.00 84.50 267 TRP A CA 1
ATOM 2209 C C . TRP A 1 267 ? -0.448 3.131 7.369 1.00 84.50 267 TRP A C 1
ATOM 2211 O O . TRP A 1 267 ? -0.536 1.910 7.243 1.00 84.50 267 TRP A O 1
ATOM 2221 N N . LEU A 1 268 ? -1.335 3.963 6.844 1.00 81.00 268 LEU A N 1
ATOM 2222 C CA . LEU A 1 268 ? -2.396 3.582 5.930 1.00 81.00 268 LEU A CA 1
ATOM 2223 C C . LEU A 1 268 ? -1.942 3.898 4.513 1.00 81.00 268 LEU A C 1
ATOM 2225 O O . LEU A 1 268 ? -1.521 5.023 4.227 1.00 81.00 268 LEU A O 1
ATOM 2229 N N . VAL A 1 269 ? -2.073 2.927 3.618 1.00 79.50 269 VAL A N 1
ATOM 2230 C CA . VAL A 1 269 ? -1.767 3.113 2.199 1.00 79.50 269 VAL A CA 1
ATOM 2231 C C . VAL A 1 269 ? -3.071 3.034 1.409 1.00 79.50 269 VAL A C 1
ATOM 2233 O O . VAL A 1 269 ? -3.607 1.937 1.226 1.00 79.50 269 VAL A O 1
ATOM 2236 N N . PRO A 1 270 ? -3.626 4.175 0.962 1.00 70.81 270 PRO A N 1
ATOM 2237 C CA . PRO A 1 270 ? -4.984 4.235 0.427 1.00 70.81 270 PRO A CA 1
ATOM 2238 C C . PRO A 1 270 ? -5.215 3.361 -0.806 1.00 70.81 270 PRO A C 1
ATOM 2240 O O . PRO A 1 270 ? -6.292 2.805 -0.957 1.00 70.81 270 PRO A O 1
ATOM 2243 N N . ASN A 1 271 ? -4.205 3.120 -1.642 1.00 70.94 271 ASN A N 1
ATOM 2244 C CA . ASN A 1 271 ? -4.355 2.230 -2.802 1.00 70.94 271 ASN A CA 1
ATOM 2245 C C . ASN A 1 271 ? -4.657 0.765 -2.452 1.00 70.94 271 ASN A C 1
ATOM 2247 O O . ASN A 1 271 ? -5.214 0.014 -3.266 1.00 70.94 271 ASN A O 1
ATOM 2251 N N . TYR A 1 272 ? -4.337 0.381 -1.221 1.00 70.69 272 TYR A N 1
ATOM 2252 C CA . TYR A 1 272 ? -4.659 -0.911 -0.633 1.00 70.69 272 TYR A CA 1
ATOM 2253 C C . TYR A 1 272 ? -5.982 -0.882 0.154 1.00 70.69 272 TYR A C 1
ATOM 2255 O O . TYR A 1 272 ? -6.468 -1.921 0.599 1.00 70.69 272 TYR A O 1
ATOM 2263 N N . MET A 1 273 ? -6.603 0.296 0.271 1.00 63.56 273 MET A N 1
ATOM 2264 C CA . MET A 1 273 ? -7.972 0.516 0.728 1.00 63.56 273 MET A CA 1
ATOM 2265 C C . MET A 1 273 ? -8.877 0.580 -0.499 1.00 63.56 273 MET A C 1
ATOM 2267 O O . MET A 1 273 ? -8.936 1.584 -1.199 1.00 63.56 273 MET A O 1
ATOM 2271 N N . GLN A 1 274 ? -9.610 -0.491 -0.789 1.00 54.50 274 GLN A N 1
ATOM 2272 C CA . GLN A 1 274 ? -10.588 -0.467 -1.879 1.00 54.50 274 GLN A CA 1
ATOM 2273 C C . GLN A 1 274 ? -11.807 0.378 -1.482 1.00 54.50 274 GLN A C 1
ATOM 2275 O O . GLN A 1 274 ? -12.828 -0.166 -1.076 1.00 54.50 274 GLN A O 1
ATOM 2280 N N . ASN A 1 275 ? -11.676 1.705 -1.542 1.00 46.53 275 ASN A N 1
ATOM 2281 C CA . ASN A 1 275 ? -12.746 2.655 -1.219 1.00 46.53 275 ASN A CA 1
ATOM 2282 C C . ASN A 1 275 ? -13.262 3.427 -2.447 1.00 46.53 275 ASN A C 1
ATOM 2284 O O . ASN A 1 275 ? -14.237 4.158 -2.340 1.00 46.53 275 ASN A O 1
ATOM 2288 N N . SER A 1 276 ? -12.653 3.263 -3.623 1.00 45.91 276 SER A N 1
ATOM 2289 C CA . SER A 1 276 ? -12.981 4.045 -4.830 1.00 45.91 276 SER A CA 1
ATOM 2290 C C . SER A 1 276 ? -13.681 3.250 -5.940 1.00 45.91 276 SER A C 1
ATOM 2292 O O . SER A 1 276 ? -13.979 3.796 -6.999 1.00 45.91 276 SER A O 1
ATOM 2294 N N . LEU A 1 277 ? -13.988 1.970 -5.712 1.00 50.62 277 LEU A N 1
ATOM 2295 C CA . LEU A 1 277 ? -14.516 1.063 -6.739 1.00 50.62 277 LEU A CA 1
ATOM 2296 C C . LEU A 1 277 ? -16.047 0.925 -6.708 1.00 50.62 277 LEU A C 1
ATOM 2298 O O . LEU A 1 277 ? -16.566 -0.145 -6.994 1.00 50.62 277 LEU A O 1
ATOM 2302 N N . THR A 1 278 ? -16.787 1.966 -6.320 1.00 44.00 278 THR A N 1
ATOM 2303 C CA . THR A 1 278 ? -18.258 1.889 -6.182 1.00 44.00 278 THR A CA 1
ATOM 2304 C C . THR A 1 278 ? -19.032 2.353 -7.406 1.00 44.00 278 THR A C 1
ATOM 2306 O O . THR A 1 278 ? -20.232 2.110 -7.486 1.00 44.00 278 THR A O 1
ATOM 2309 N N . SER A 1 279 ? -18.381 3.002 -8.376 1.00 43.78 279 SER A N 1
ATOM 2310 C CA . SER A 1 279 ? -19.044 3.339 -9.637 1.00 43.78 279 SER A CA 1
ATOM 2311 C C . SER A 1 279 ? -19.047 2.127 -10.570 1.00 43.78 279 SER A C 1
ATOM 2313 O O . SER A 1 279 ? -18.061 1.391 -10.638 1.00 43.78 279 SER A O 1
ATOM 2315 N N . ASN A 1 280 ? -20.115 1.955 -11.352 1.00 43.91 280 ASN A N 1
ATOM 2316 C CA . ASN A 1 280 ? -20.204 0.899 -12.370 1.00 43.91 280 ASN A CA 1
ATOM 2317 C C . ASN A 1 280 ? -19.011 0.936 -13.345 1.00 43.91 280 ASN A C 1
ATOM 2319 O O . ASN A 1 280 ? -18.557 -0.094 -13.829 1.00 43.91 280 ASN A O 1
ATOM 2323 N N . ILE A 1 281 ? -18.448 2.125 -13.586 1.00 49.12 281 ILE A N 1
ATOM 2324 C CA . ILE A 1 281 ? -17.283 2.330 -14.458 1.00 49.12 281 ILE A CA 1
ATOM 2325 C C . ILE A 1 281 ? -16.025 1.679 -13.854 1.00 49.12 281 ILE A C 1
ATOM 2327 O O . ILE A 1 281 ? -15.201 1.133 -14.584 1.00 49.12 281 ILE A O 1
ATOM 2331 N N . TYR A 1 282 ? -15.877 1.702 -12.528 1.00 54.06 282 TYR A N 1
ATOM 2332 C CA . TYR A 1 282 ? -14.776 1.041 -11.827 1.00 54.06 282 TYR A CA 1
ATOM 2333 C C . TYR A 1 282 ? -15.052 -0.450 -11.581 1.00 54.06 282 TYR A C 1
ATOM 2335 O O . TYR A 1 282 ? -14.154 -1.263 -11.787 1.00 54.06 282 TYR A O 1
ATOM 2343 N N . LEU A 1 283 ? -16.286 -0.819 -11.210 1.00 52.38 283 LEU A N 1
ATOM 2344 C CA . LEU A 1 283 ? -16.698 -2.211 -10.960 1.00 52.38 283 LEU A CA 1
ATOM 2345 C C . LEU A 1 283 ? -16.515 -3.114 -12.182 1.00 52.38 283 LEU A C 1
ATOM 2347 O O . LEU A 1 283 ? -16.123 -4.268 -12.038 1.00 52.38 283 LEU A O 1
ATOM 2351 N N . HIS A 1 284 ? -16.764 -2.583 -13.377 1.00 52.03 284 HIS A N 1
ATOM 2352 C CA . HIS A 1 284 ? -16.579 -3.311 -14.630 1.00 52.03 284 HIS A CA 1
ATOM 2353 C C . HIS A 1 284 ? -15.219 -3.033 -15.300 1.00 52.03 284 HIS A C 1
ATOM 2355 O O . HIS A 1 284 ? -15.013 -3.393 -16.453 1.00 52.03 284 HIS A O 1
ATOM 2361 N N . GLY A 1 285 ? -14.281 -2.362 -14.613 1.00 52.03 285 GLY A N 1
ATOM 2362 C CA . GLY A 1 285 ? -12.940 -2.090 -15.152 1.00 52.03 285 GLY A CA 1
ATOM 2363 C C . GLY A 1 285 ? -12.923 -1.200 -16.405 1.00 52.03 285 GLY A C 1
ATOM 2364 O O . GLY A 1 285 ? -11.935 -1.170 -17.135 1.00 52.03 285 GLY A O 1
ATOM 2365 N N . HIS A 1 286 ? -14.005 -0.464 -16.663 1.00 52.56 286 HIS A N 1
ATOM 2366 C CA . HIS A 1 286 ? -14.169 0.405 -17.831 1.00 52.56 286 HIS A CA 1
ATOM 2367 C C . HIS A 1 286 ? -13.507 1.781 -17.664 1.00 52.56 286 HIS A C 1
ATOM 2369 O O . HIS A 1 286 ? -13.519 2.594 -18.588 1.00 52.56 286 HIS A O 1
ATOM 2375 N N . SER A 1 287 ? -12.940 2.069 -16.490 1.00 55.22 287 SER A N 1
ATOM 2376 C CA . SER A 1 287 ? -12.208 3.306 -16.233 1.00 55.22 287 SER A CA 1
ATOM 2377 C C . SER A 1 287 ? -10.729 3.164 -16.582 1.00 55.22 287 SER A C 1
ATOM 2379 O O . SER A 1 287 ? -10.056 2.259 -16.095 1.00 55.22 287 SER A O 1
ATOM 2381 N N . ASN A 1 288 ? -10.184 4.125 -17.329 1.00 52.62 288 ASN A N 1
ATOM 2382 C CA . ASN A 1 288 ? -8.737 4.409 -17.336 1.00 52.62 288 ASN A CA 1
ATOM 2383 C C . ASN A 1 288 ? -8.384 5.613 -16.470 1.00 52.62 288 ASN A C 1
ATOM 2385 O O . ASN A 1 288 ? -7.307 6.194 -16.617 1.00 52.62 288 ASN A O 1
ATOM 2389 N N . SER A 1 289 ? -9.260 5.987 -15.533 1.00 51.34 289 SER A N 1
ATOM 2390 C CA . SER A 1 289 ? -8.805 6.735 -14.369 1.00 51.34 289 SER A CA 1
ATOM 2391 C C . SER A 1 289 ? -7.886 5.818 -13.574 1.00 51.34 289 SER A C 1
ATOM 2393 O O . SER A 1 289 ? -8.320 5.061 -12.710 1.00 51.34 289 SER A O 1
ATOM 2395 N N . TYR A 1 290 ? -6.602 5.884 -13.910 1.00 53.50 290 TYR A N 1
ATOM 2396 C CA . TYR A 1 290 ? -5.537 5.495 -13.012 1.00 53.50 290 TYR A CA 1
ATOM 2397 C C . TYR A 1 290 ? -5.745 6.304 -11.722 1.00 53.50 290 TYR A C 1
ATOM 2399 O O . TYR A 1 290 ? -5.744 7.537 -11.746 1.00 53.50 290 TYR A O 1
ATOM 2407 N N . ILE A 1 291 ? -6.039 5.617 -10.616 1.00 53.06 291 ILE A N 1
ATOM 2408 C CA . ILE A 1 291 ? -6.229 6.251 -9.306 1.00 53.06 291 ILE A CA 1
ATOM 2409 C C . ILE A 1 291 ? -4.827 6.523 -8.759 1.00 53.06 291 ILE A C 1
ATOM 2411 O O . ILE A 1 291 ? -4.258 5.777 -7.968 1.00 53.06 291 ILE A O 1
ATOM 2415 N N . SER A 1 292 ? -4.216 7.565 -9.306 1.00 49.22 292 SER A N 1
ATOM 2416 C CA . SER A 1 292 ? -2.837 7.951 -9.041 1.00 49.22 292 SER A CA 1
ATOM 2417 C C . SER A 1 292 ? -2.678 8.763 -7.763 1.00 49.22 292 SER A C 1
ATOM 2419 O O . SER A 1 292 ? -1.658 8.652 -7.083 1.00 49.22 292 SER A O 1
ATOM 2421 N N . PHE A 1 293 ? -3.697 9.572 -7.449 1.00 46.75 293 PHE A N 1
ATOM 2422 C CA . PHE A 1 293 ? -3.672 10.598 -6.408 1.00 46.75 293 PHE A CA 1
ATOM 2423 C C . PHE A 1 293 ? -3.422 10.011 -5.012 1.00 46.75 293 PHE A C 1
ATOM 2425 O O . PHE A 1 293 ? -2.907 10.706 -4.135 1.00 46.75 293 PHE A O 1
ATOM 2432 N N . ASP A 1 294 ? -3.704 8.718 -4.866 1.00 52.22 294 ASP A N 1
ATOM 2433 C CA . ASP A 1 294 ? -3.691 7.945 -3.629 1.00 52.22 294 ASP A CA 1
ATOM 2434 C C . ASP A 1 294 ? -2.484 6.983 -3.525 1.00 52.22 294 ASP A C 1
ATOM 2436 O O . ASP A 1 294 ? -2.222 6.426 -2.459 1.00 52.22 294 ASP A O 1
ATOM 2440 N N . SER A 1 295 ? -1.703 6.818 -4.605 1.00 52.97 295 SER A N 1
ATOM 2441 C CA . SER A 1 295 ? -0.586 5.852 -4.685 1.00 52.97 295 SER A CA 1
ATOM 2442 C C . SER A 1 295 ? 0.674 6.272 -3.929 1.00 52.97 295 SER A C 1
ATOM 2444 O O . SER A 1 295 ? 1.451 5.429 -3.487 1.00 52.97 295 SER A O 1
ATOM 2446 N N . ILE A 1 296 ? 0.883 7.580 -3.772 1.00 61.94 296 ILE A N 1
ATOM 2447 C CA . ILE A 1 296 ? 2.126 8.145 -3.219 1.00 61.94 296 ILE A CA 1
ATOM 2448 C C . ILE A 1 296 ? 1.877 8.891 -1.903 1.00 61.94 296 ILE A C 1
ATOM 2450 O O . ILE A 1 296 ? 2.817 9.264 -1.194 1.00 61.94 296 ILE A O 1
ATOM 2454 N N . LYS A 1 297 ? 0.605 9.085 -1.547 1.00 73.25 297 LYS A N 1
ATOM 2455 C CA . LYS A 1 297 ? 0.203 9.689 -0.283 1.00 73.25 297 LYS A CA 1
ATOM 2456 C C . LYS A 1 297 ? -0.090 8.596 0.730 1.00 73.25 297 LYS A C 1
ATOM 2458 O O . LYS A 1 297 ? -1.000 7.798 0.556 1.00 73.25 297 LYS A O 1
ATOM 2463 N N . HIS A 1 298 ? 0.683 8.590 1.801 1.00 82.06 298 HIS A N 1
ATOM 2464 C CA . HIS A 1 298 ? 0.522 7.687 2.929 1.00 82.06 298 HIS A CA 1
ATOM 2465 C C . HIS A 1 298 ? -0.205 8.451 4.028 1.00 82.06 298 HIS A C 1
ATOM 2467 O O . HIS A 1 298 ? 0.034 9.646 4.207 1.00 82.06 298 HIS A O 1
ATOM 2473 N N . LEU A 1 299 ? -1.115 7.794 4.740 1.00 82.44 299 LEU A N 1
ATOM 2474 C CA . LEU A 1 299 ? -1.867 8.427 5.816 1.00 82.44 299 LEU A CA 1
ATOM 2475 C C . LEU A 1 299 ? -1.404 7.882 7.166 1.00 82.44 299 LEU A C 1
ATOM 2477 O O . LEU A 1 299 ? -1.109 6.699 7.302 1.00 82.44 299 LEU A O 1
ATOM 2481 N N . CYS A 1 300 ? -1.355 8.737 8.178 1.00 81.50 300 CYS A N 1
ATOM 2482 C CA . CYS A 1 300 ? -1.029 8.342 9.545 1.00 81.50 300 CYS A CA 1
ATOM 2483 C C . CYS A 1 300 ? -1.933 9.059 10.546 1.00 81.50 300 CYS A C 1
ATOM 2485 O O . CYS A 1 300 ? -2.332 10.206 10.324 1.00 81.50 300 CYS A O 1
ATOM 2487 N N . ASN A 1 301 ? -2.235 8.393 11.659 1.00 82.88 301 ASN A N 1
ATOM 2488 C CA . ASN A 1 301 ? -3.029 8.950 12.749 1.00 82.88 301 ASN A CA 1
ATOM 2489 C C . ASN A 1 301 ? -2.558 8.370 14.100 1.00 82.88 301 ASN A C 1
ATOM 2491 O O . ASN A 1 301 ? -2.438 7.152 14.260 1.00 82.88 301 ASN A O 1
ATOM 2495 N N . LEU A 1 302 ? -2.318 9.246 15.079 1.00 79.19 302 LEU A N 1
ATOM 2496 C CA . LEU A 1 302 ? -1.800 8.888 16.401 1.00 79.19 302 LEU A CA 1
ATOM 2497 C C . LEU A 1 302 ? -2.826 8.146 17.271 1.00 79.19 302 LEU A C 1
ATOM 2499 O O . LEU A 1 302 ? -2.452 7.185 17.943 1.00 79.19 302 LEU A O 1
ATOM 2503 N N . LEU A 1 303 ? -4.100 8.551 17.233 1.00 76.12 303 LEU A N 1
ATOM 2504 C CA . LEU A 1 303 ? -5.185 7.887 17.966 1.00 76.12 303 LEU A CA 1
ATOM 2505 C C . LEU A 1 303 ? -5.319 6.432 17.523 1.00 76.12 303 LEU A C 1
ATOM 2507 O O . LEU A 1 303 ? -5.369 5.535 18.356 1.00 76.12 303 LEU A O 1
ATOM 2511 N N . SER A 1 304 ? -5.295 6.187 16.212 1.00 76.38 304 SER A N 1
ATOM 2512 C CA . SER A 1 304 ? -5.387 4.829 15.688 1.00 76.38 304 SER A CA 1
ATOM 2513 C C . SER A 1 304 ? -4.219 3.950 16.096 1.00 76.38 304 SER A C 1
ATOM 2515 O O . SER A 1 304 ? -4.372 2.808 16.522 1.00 76.38 304 SER A O 1
ATOM 2517 N N . SER A 1 305 ? -3.025 4.526 16.074 1.00 76.31 305 SER A N 1
ATOM 2518 C CA . SER A 1 305 ? -1.823 3.832 16.494 1.00 76.31 305 SER A CA 1
ATOM 2519 C C . SER A 1 305 ? -1.830 3.447 17.975 1.00 76.31 305 SER A C 1
ATOM 2521 O O . SER A 1 305 ? -1.276 2.403 18.317 1.00 76.31 305 SER A O 1
ATOM 2523 N N . SER A 1 306 ? -2.410 4.257 18.866 1.00 76.25 306 SER A N 1
ATOM 2524 C CA . SER A 1 306 ? -2.342 4.001 20.310 1.00 76.25 306 SER A CA 1
ATOM 2525 C C . SER A 1 306 ? -3.114 2.737 20.706 1.00 76.25 306 SER A C 1
ATOM 2527 O O . SER A 1 306 ? -2.563 1.878 21.402 1.00 76.25 306 SER A O 1
ATOM 2529 N N . TYR A 1 307 ? -4.341 2.559 20.204 1.00 81.25 307 TYR A N 1
ATOM 2530 C CA . TYR A 1 307 ? -5.115 1.342 20.462 1.00 81.25 307 TYR A CA 1
ATOM 2531 C C . TYR A 1 307 ? -4.553 0.122 19.722 1.00 81.25 307 TYR A C 1
ATOM 2533 O O . TYR A 1 307 ? -4.593 -0.981 20.267 1.00 81.25 307 TYR A O 1
ATOM 2541 N N . LEU A 1 308 ? -3.960 0.300 18.534 1.00 82.44 308 LEU A N 1
ATOM 2542 C CA . LEU A 1 308 ? -3.314 -0.787 17.786 1.00 82.44 308 LEU A CA 1
ATOM 2543 C C . LEU A 1 308 ? -2.054 -1.306 18.485 1.00 82.44 308 LEU A C 1
ATOM 2545 O O . LEU A 1 308 ? -1.834 -2.517 18.525 1.00 82.44 308 LEU A O 1
ATOM 2549 N N . LEU A 1 309 ? -1.244 -0.414 19.063 1.00 78.50 309 LEU A N 1
ATOM 2550 C CA . LEU A 1 309 ? -0.093 -0.800 19.884 1.00 78.50 309 LEU A CA 1
ATOM 2551 C C . LEU A 1 309 ? -0.543 -1.553 21.124 1.00 78.50 309 LEU A C 1
ATOM 2553 O O . LEU A 1 309 ? -0.044 -2.646 21.374 1.00 78.50 309 LEU A O 1
ATOM 2557 N N . LYS A 1 310 ? -1.526 -1.009 21.851 1.00 79.62 310 LYS A N 1
ATOM 2558 C CA . LYS A 1 310 ? -2.071 -1.663 23.042 1.00 79.62 310 LYS A CA 1
ATOM 2559 C C . LYS A 1 310 ? -2.591 -3.062 22.715 1.00 79.62 310 LYS A C 1
ATOM 2561 O O . LYS A 1 310 ? -2.285 -3.997 23.442 1.00 79.62 310 LYS A O 1
ATOM 2566 N N . PHE A 1 311 ? -3.295 -3.222 21.595 1.00 81.50 311 PHE A N 1
ATOM 2567 C CA . PHE A 1 311 ? -3.782 -4.521 21.131 1.00 81.50 311 PHE A CA 1
ATOM 2568 C C . PHE A 1 311 ? -2.654 -5.499 20.781 1.00 81.50 311 PHE A C 1
ATOM 2570 O O . PHE A 1 311 ? -2.718 -6.658 21.172 1.00 81.50 311 PHE A O 1
ATOM 2577 N N . ARG A 1 312 ? -1.585 -5.036 20.122 1.00 75.44 312 ARG A N 1
ATOM 2578 C CA . ARG A 1 312 ? -0.404 -5.867 19.828 1.00 75.44 312 ARG A CA 1
ATOM 2579 C C . ARG A 1 312 ? 0.364 -6.279 21.085 1.00 75.44 312 ARG A C 1
ATOM 2581 O O . ARG A 1 312 ? 0.841 -7.397 21.161 1.00 75.44 312 ARG A O 1
ATOM 2588 N N . THR A 1 313 ? 0.453 -5.418 22.099 1.00 72.12 313 THR A N 1
ATOM 2589 C CA . THR A 1 313 ? 1.159 -5.749 23.354 1.00 72.12 313 THR A CA 1
ATOM 2590 C C . THR A 1 313 ? 0.447 -6.794 24.222 1.00 72.12 313 THR A C 1
ATOM 2592 O O . THR A 1 313 ? 1.007 -7.242 25.218 1.00 72.12 313 THR A O 1
ATOM 2595 N N . VAL A 1 314 ? -0.771 -7.214 23.860 1.00 68.44 314 VAL A N 1
ATOM 2596 C CA . VAL A 1 314 ? -1.538 -8.263 24.564 1.00 68.44 314 VAL A CA 1
ATOM 2597 C C . VAL A 1 314 ? -1.045 -9.679 24.190 1.00 68.44 314 VAL A C 1
ATOM 2599 O O . VAL A 1 314 ? -1.678 -10.672 24.519 1.00 68.44 314 VAL A O 1
ATOM 2602 N N . GLU A 1 315 ? 0.133 -9.802 23.569 1.00 56.72 315 GLU A N 1
ATOM 2603 C CA . GLU A 1 315 ? 0.798 -11.066 23.196 1.00 56.72 315 GLU A CA 1
ATOM 2604 C C . GLU A 1 315 ? 1.154 -12.005 24.376 1.00 56.72 315 GLU A C 1
ATOM 2606 O O . GLU A 1 315 ? 1.603 -13.125 24.147 1.00 56.72 315 GLU A O 1
ATOM 2611 N N . HIS A 1 316 ? 0.938 -11.614 25.637 1.00 57.03 316 HIS A N 1
ATOM 2612 C CA . HIS A 1 316 ? 1.145 -12.503 26.786 1.00 57.03 316 HIS A CA 1
ATOM 2613 C C . HIS A 1 316 ? -0.082 -13.399 27.051 1.00 57.03 316 HIS A C 1
ATOM 2615 O O . HIS A 1 316 ? -1.194 -12.913 27.242 1.00 57.03 316 HIS A O 1
ATOM 2621 N N . ASP A 1 317 ? 0.125 -14.717 27.155 1.00 58.78 317 ASP A N 1
ATOM 2622 C CA . ASP A 1 317 ? -0.941 -15.732 27.281 1.00 58.78 317 ASP A CA 1
ATOM 2623 C C . ASP A 1 317 ? -1.996 -15.449 28.368 1.00 58.78 317 ASP A C 1
ATOM 2625 O O . ASP A 1 317 ? -3.165 -15.810 28.213 1.00 58.78 317 ASP A O 1
ATOM 2629 N N . LEU A 1 318 ? -1.605 -14.823 29.483 1.00 58.16 318 LEU A N 1
ATOM 2630 C CA . LEU A 1 318 ? -2.521 -14.496 30.580 1.00 58.16 318 LEU A CA 1
ATOM 2631 C C . LEU A 1 318 ? -3.475 -13.348 30.215 1.00 58.16 318 LEU A C 1
ATOM 2633 O O . LEU A 1 318 ? -4.677 -13.466 30.444 1.00 58.16 318 LEU A O 1
ATOM 2637 N N . SER A 1 319 ? -2.981 -12.281 29.583 1.00 73.31 319 SER A N 1
ATOM 2638 C CA . SER A 1 319 ? -3.810 -11.131 29.197 1.00 73.31 319 SER A CA 1
ATOM 2639 C C . SER A 1 319 ? -4.709 -11.440 27.997 1.00 73.31 319 SER A C 1
ATOM 2641 O O . SER A 1 319 ? -5.831 -10.931 27.922 1.00 73.31 319 SER A O 1
ATOM 2643 N N . LEU A 1 320 ? -4.273 -12.329 27.097 1.00 79.31 320 LEU A N 1
ATOM 2644 C CA . LEU A 1 320 ? -5.096 -12.801 25.982 1.00 79.31 320 LEU A CA 1
ATOM 2645 C C . LEU A 1 320 ? -6.273 -13.664 26.458 1.00 79.31 320 LEU A C 1
ATOM 2647 O O . LEU A 1 320 ? -7.391 -13.487 25.973 1.00 79.31 320 LEU A O 1
ATOM 2651 N N . LYS A 1 321 ? -6.063 -14.549 27.444 1.00 81.94 321 LYS A N 1
ATOM 2652 C CA . LYS A 1 321 ? -7.147 -15.345 28.052 1.00 81.94 321 LYS A CA 1
ATOM 2653 C C . LYS A 1 321 ? -8.186 -14.470 28.745 1.00 81.94 321 LYS A C 1
ATOM 2655 O O . LYS A 1 321 ? -9.379 -14.688 28.550 1.00 81.94 321 LYS A O 1
ATOM 2660 N N . GLU A 1 322 ? -7.746 -13.474 29.510 1.00 84.69 322 GLU A N 1
ATOM 2661 C CA . GLU A 1 322 ? -8.645 -12.518 30.167 1.00 84.69 322 GLU A CA 1
ATOM 2662 C C . GLU A 1 322 ? -9.466 -11.721 29.150 1.00 84.69 322 GLU A C 1
ATOM 2664 O O . GLU A 1 322 ? -10.683 -11.603 29.290 1.00 84.69 322 GLU A O 1
ATOM 2669 N N . MET A 1 323 ? -8.816 -11.212 28.099 1.00 84.88 323 MET A N 1
ATOM 2670 C CA . MET A 1 323 ? -9.495 -10.497 27.017 1.00 84.88 323 MET A CA 1
ATOM 2671 C C . MET A 1 323 ? -10.514 -11.388 26.298 1.00 84.88 323 MET A C 1
ATOM 2673 O O . MET A 1 323 ? -11.622 -10.943 26.007 1.00 84.88 323 MET A O 1
ATOM 2677 N N . ASN A 1 324 ? -10.157 -12.644 26.032 1.00 87.75 324 ASN A N 1
ATOM 2678 C CA . ASN A 1 324 ? -11.032 -13.601 25.367 1.00 87.75 324 ASN A CA 1
ATOM 2679 C C . ASN A 1 324 ? -12.233 -13.995 26.246 1.00 87.75 324 ASN A C 1
ATOM 2681 O O . ASN A 1 324 ? -13.355 -14.051 25.749 1.00 87.75 324 ASN A O 1
ATOM 2685 N N . SER A 1 325 ? -12.031 -14.198 27.555 1.00 88.44 325 SER A N 1
ATOM 2686 C CA . SER A 1 325 ? -13.130 -14.429 28.506 1.00 88.44 325 SER A CA 1
ATOM 2687 C C . SER A 1 325 ? -14.082 -13.239 28.533 1.00 88.44 325 SER A C 1
ATOM 2689 O O . SER A 1 325 ? -15.274 -13.413 28.306 1.00 88.44 325 SER A O 1
ATOM 2691 N N . PHE A 1 326 ? -13.546 -12.026 28.709 1.00 89.25 326 PHE A N 1
ATOM 2692 C CA . PHE A 1 326 ? -14.341 -10.800 28.706 1.00 89.25 326 PHE A CA 1
ATOM 2693 C C . PHE A 1 326 ? -15.171 -10.656 27.428 1.00 89.25 326 PHE A C 1
ATOM 2695 O O . PHE A 1 326 ? -16.366 -10.380 27.497 1.00 89.25 326 PHE A O 1
ATOM 2702 N N . LEU A 1 327 ? -14.549 -10.849 26.260 1.00 88.25 327 LEU A N 1
ATOM 2703 C CA . LEU A 1 327 ? -15.241 -10.752 24.978 1.00 88.25 327 LEU A CA 1
ATOM 2704 C C . LEU A 1 327 ? -16.369 -11.769 24.855 1.00 88.25 327 LEU A C 1
ATOM 2706 O O . LEU A 1 327 ? -17.456 -11.405 24.416 1.00 88.25 327 LEU A O 1
ATOM 2710 N N . ASN A 1 328 ? -16.113 -13.026 25.222 1.00 89.12 328 ASN A N 1
ATOM 2711 C CA . ASN A 1 328 ? -17.122 -14.076 25.175 1.00 89.12 328 ASN A CA 1
ATOM 2712 C C . ASN A 1 328 ? -18.285 -13.757 26.118 1.00 89.12 328 ASN A C 1
ATOM 2714 O O . ASN A 1 328 ? -19.439 -13.830 25.701 1.00 89.12 328 ASN A O 1
ATOM 2718 N N . ASP A 1 329 ? -17.995 -13.353 27.355 1.00 88.75 329 ASP A N 1
ATOM 2719 C CA . ASP A 1 329 ? -19.015 -13.008 28.345 1.00 88.75 329 ASP A CA 1
ATOM 2720 C C . ASP A 1 329 ? -19.859 -11.821 27.872 1.00 88.75 329 ASP A C 1
ATOM 2722 O O . ASP A 1 329 ? -21.090 -11.890 27.881 1.00 88.75 329 ASP A O 1
ATOM 2726 N N . PHE A 1 330 ? -19.211 -10.762 27.381 1.00 88.19 330 PHE A N 1
ATOM 2727 C CA . PHE A 1 330 ? -19.886 -9.580 26.853 1.00 88.19 330 PHE A CA 1
ATOM 2728 C C . PHE A 1 330 ? -20.731 -9.907 25.613 1.00 88.19 330 PHE A C 1
ATOM 2730 O O . PHE A 1 330 ? -21.898 -9.520 25.540 1.00 88.19 330 PHE A O 1
ATOM 2737 N N . TYR A 1 331 ? -20.186 -10.674 24.666 1.00 88.31 331 TYR A N 1
ATOM 2738 C CA . TYR A 1 331 ? -20.899 -11.095 23.457 1.00 88.31 331 TYR A CA 1
ATOM 2739 C C . TYR A 1 331 ? -22.133 -11.942 23.800 1.00 88.31 331 TYR A C 1
ATOM 2741 O O . TYR A 1 331 ? -23.227 -11.675 23.307 1.00 88.31 331 TYR A O 1
ATOM 2749 N N . GLN A 1 332 ? -22.007 -12.903 24.721 1.00 86.75 332 GLN A N 1
ATOM 2750 C CA . GLN A 1 332 ? -23.134 -13.725 25.176 1.00 86.75 332 GLN A CA 1
ATOM 2751 C C . GLN A 1 332 ? -24.194 -12.921 25.940 1.00 86.75 332 GLN A C 1
ATOM 2753 O O . GLN A 1 332 ? -25.385 -13.214 25.819 1.00 86.75 332 GLN A O 1
ATOM 2758 N N . GLN A 1 333 ? -23.792 -11.917 26.724 1.00 86.25 333 GLN A N 1
ATOM 2759 C CA . GLN A 1 333 ? -24.729 -11.019 27.405 1.00 86.25 333 GLN A CA 1
ATOM 2760 C C . GLN A 1 333 ? -25.552 -10.212 26.396 1.00 86.25 333 GLN A C 1
ATOM 2762 O O . GLN A 1 333 ? -26.781 -10.221 26.484 1.00 86.25 333 GLN A O 1
ATOM 2767 N N . GLN A 1 334 ? -24.900 -9.604 25.399 1.00 85.12 334 GLN A N 1
ATOM 2768 C CA . GLN A 1 334 ? -25.585 -8.813 24.370 1.00 85.12 334 GLN A CA 1
ATOM 2769 C C . GLN A 1 334 ? -26.495 -9.662 23.472 1.00 85.12 334 GLN A C 1
ATOM 2771 O O . GLN A 1 334 ? -27.575 -9.210 23.099 1.00 85.12 334 GLN A O 1
ATOM 2776 N N . LEU A 1 335 ? -26.124 -10.916 23.183 1.00 80.75 335 LEU A N 1
ATOM 2777 C CA . LEU A 1 335 ? -26.991 -11.838 22.440 1.00 80.75 335 LEU A CA 1
ATOM 2778 C C . LEU A 1 335 ? -28.259 -12.234 23.213 1.00 80.75 335 LEU A C 1
ATOM 2780 O O . LEU A 1 335 ? -29.309 -12.434 22.604 1.00 80.75 335 LEU A O 1
ATOM 2784 N N . LYS A 1 336 ? -28.176 -12.379 24.543 1.00 81.44 336 LYS A N 1
ATOM 2785 C CA . LYS A 1 336 ? -29.320 -12.777 25.384 1.00 81.44 336 LYS A CA 1
ATOM 2786 C C . LYS A 1 336 ? -30.267 -11.618 25.670 1.00 81.44 336 LYS A C 1
ATOM 2788 O O . LYS A 1 336 ? -31.480 -11.811 25.681 1.00 81.44 336 LYS A O 1
ATOM 2793 N N . ALA A 1 337 ? -29.716 -10.440 25.935 1.00 79.12 337 ALA A N 1
ATOM 2794 C CA . ALA A 1 337 ? -30.467 -9.223 26.186 1.00 79.12 337 ALA A CA 1
ATOM 2795 C C . ALA A 1 337 ? -29.645 -8.042 25.673 1.00 79.12 337 ALA A C 1
ATOM 2797 O O . ALA A 1 337 ? -28.724 -7.580 26.347 1.00 79.12 337 ALA A O 1
ATOM 2798 N N . LYS A 1 338 ? -29.976 -7.572 24.466 1.00 76.06 338 LYS A N 1
ATOM 2799 C CA . LYS A 1 338 ? -29.297 -6.427 23.863 1.00 76.06 338 LYS A CA 1
ATOM 2800 C C . LYS A 1 338 ? -29.519 -5.203 24.752 1.00 76.06 338 LYS A C 1
ATOM 2802 O O . LYS A 1 338 ? -30.658 -4.770 24.930 1.00 76.06 338 LYS A O 1
ATOM 2807 N N . GLY A 1 339 ? -28.440 -4.698 25.344 1.00 71.88 339 GLY A N 1
ATOM 2808 C CA . GLY A 1 339 ? -28.480 -3.498 26.173 1.00 71.88 339 GLY A CA 1
ATOM 2809 C C . GLY A 1 339 ? -28.864 -2.283 25.335 1.00 71.88 339 GLY A C 1
ATOM 2810 O O . GLY A 1 339 ? -28.633 -2.259 24.122 1.00 71.88 339 GLY A O 1
ATOM 2811 N N . SER A 1 340 ? -29.444 -1.261 25.967 1.00 75.12 340 SER A N 1
ATOM 2812 C CA . SER A 1 340 ? -29.624 0.016 25.276 1.00 75.12 340 SER A CA 1
ATOM 2813 C C . SER A 1 340 ? -28.255 0.630 24.962 1.00 75.12 340 SER A C 1
ATOM 2815 O O . SER A 1 340 ? -27.285 0.400 25.691 1.00 75.12 340 SER A O 1
ATOM 2817 N N . ALA A 1 341 ? -28.159 1.437 23.902 1.00 72.75 341 ALA A N 1
ATOM 2818 C CA . ALA A 1 341 ? -26.904 2.099 23.542 1.00 72.75 341 ALA A CA 1
ATOM 2819 C C . ALA A 1 341 ? -26.315 2.896 24.724 1.00 72.75 341 ALA A C 1
ATOM 2821 O O . ALA A 1 341 ? -25.113 2.825 24.971 1.00 72.75 341 ALA A O 1
ATOM 2822 N N . SER A 1 342 ? -27.161 3.561 25.525 1.00 73.19 342 SER A N 1
ATOM 2823 C CA . SER A 1 342 ? -26.714 4.290 26.717 1.00 73.19 342 SER A CA 1
ATOM 2824 C C . SER A 1 342 ? -26.165 3.378 27.814 1.00 73.19 342 SER A C 1
ATOM 2826 O O . SER A 1 342 ? -25.190 3.742 28.467 1.00 73.19 342 SER A O 1
ATOM 2828 N N . ASP A 1 343 ? -26.744 2.192 28.020 1.00 78.50 343 ASP A N 1
ATOM 2829 C CA . ASP A 1 343 ? -26.251 1.251 29.037 1.00 78.50 343 ASP A CA 1
ATOM 2830 C C . ASP A 1 343 ? -24.871 0.711 28.658 1.00 78.50 343 ASP A C 1
ATOM 2832 O O . ASP A 1 343 ? -23.980 0.604 29.504 1.00 78.50 343 ASP A O 1
ATOM 2836 N N . ILE A 1 344 ? -24.675 0.420 27.368 1.00 80.44 344 ILE A N 1
ATOM 2837 C CA . ILE A 1 344 ? -23.388 -0.030 26.838 1.00 80.44 344 ILE A CA 1
ATOM 2838 C C . ILE A 1 344 ? -22.357 1.105 26.949 1.00 80.44 344 ILE A C 1
ATOM 2840 O O . ILE A 1 344 ? -21.234 0.872 27.400 1.00 80.44 344 ILE A O 1
ATOM 2844 N N . GLU A 1 345 ? -22.723 2.348 26.624 1.00 76.69 345 GLU A N 1
ATOM 2845 C CA . GLU A 1 345 ? -21.840 3.508 26.813 1.00 76.69 345 GLU A CA 1
ATOM 2846 C C . GLU A 1 345 ? -21.416 3.683 28.279 1.00 76.69 345 GLU A C 1
ATOM 2848 O O . GLU A 1 345 ? -20.223 3.832 28.561 1.00 76.69 345 GLU A O 1
ATOM 2853 N N . VAL A 1 346 ? -22.357 3.598 29.226 1.00 77.38 346 VAL A N 1
ATOM 2854 C CA . VAL A 1 346 ? -22.071 3.694 30.669 1.00 77.38 346 VAL A CA 1
ATOM 2855 C C . VAL A 1 346 ? -21.158 2.558 31.133 1.00 77.38 346 VAL A C 1
ATOM 2857 O O . VAL A 1 346 ? -20.218 2.800 31.899 1.00 77.38 346 VAL A O 1
ATOM 2860 N N . TYR A 1 347 ? -21.381 1.336 30.641 1.00 81.25 347 TYR A N 1
ATOM 2861 C CA . TYR A 1 347 ? -20.541 0.175 30.941 1.00 81.25 347 TYR A CA 1
ATOM 2862 C C . TYR A 1 347 ? -19.073 0.416 30.555 1.00 81.25 347 TYR A C 1
ATOM 2864 O O . TYR A 1 347 ? -18.161 0.168 31.350 1.00 81.25 347 TYR A O 1
ATOM 2872 N N . PHE A 1 348 ? -18.828 0.974 29.366 1.00 81.12 348 PHE A N 1
ATOM 2873 C CA . PHE A 1 348 ? -17.474 1.301 28.909 1.00 81.12 348 PHE A CA 1
ATOM 2874 C C . PHE A 1 348 ? -16.889 2.575 29.532 1.00 81.12 348 PHE A C 1
ATOM 2876 O O . PHE A 1 348 ? -15.664 2.734 29.529 1.00 81.12 348 PHE A O 1
ATOM 2883 N N . TYR A 1 349 ? -17.721 3.463 30.084 1.00 73.31 349 TYR A N 1
ATOM 2884 C CA . TYR A 1 349 ? -17.275 4.702 30.726 1.00 73.31 349 TYR A CA 1
ATOM 2885 C C . TYR A 1 349 ? -16.848 4.506 32.188 1.00 73.31 349 TYR A C 1
ATOM 2887 O O . TYR A 1 349 ? -15.793 4.996 32.597 1.00 73.31 349 TYR A O 1
ATOM 2895 N N . VAL A 1 350 ? -17.647 3.779 32.977 1.00 67.69 350 VAL A N 1
ATOM 2896 C CA . VAL A 1 350 ? -17.522 3.751 34.449 1.00 67.69 350 VAL A CA 1
ATOM 2897 C C . VAL A 1 350 ? -17.013 2.410 34.988 1.00 67.69 350 VAL A C 1
ATOM 2899 O O . VAL A 1 350 ? -16.443 2.375 36.077 1.00 67.69 350 VAL A O 1
ATOM 2902 N N . GLN A 1 351 ? -17.195 1.308 34.256 1.00 69.00 351 GLN A N 1
ATOM 2903 C CA . GLN A 1 351 ? -17.032 -0.044 34.805 1.00 69.00 351 GLN A CA 1
ATOM 2904 C C . GLN A 1 351 ? -15.802 -0.793 34.258 1.00 69.00 351 GLN A C 1
ATOM 2906 O O . GLN A 1 351 ? -14.874 -0.215 33.684 1.00 69.00 351 GLN A O 1
ATOM 2911 N N . GLU A 1 352 ? -15.798 -2.117 34.443 1.00 69.75 352 GLU A N 1
ATOM 2912 C CA . GLU A 1 352 ? -14.754 -3.045 34.001 1.00 69.75 352 GLU A CA 1
ATOM 2913 C C . GLU A 1 352 ? -14.487 -2.984 32.490 1.00 69.75 352 GLU A C 1
ATOM 2915 O O . GLU A 1 352 ? -13.359 -3.236 32.066 1.00 69.75 352 GLU A O 1
ATOM 2920 N N . GLY A 1 353 ? -15.480 -2.590 31.682 1.00 73.50 353 GLY A N 1
ATOM 2921 C CA . GLY A 1 353 ? -15.369 -2.488 30.226 1.00 73.50 353 GLY A CA 1
ATOM 2922 C C . GLY A 1 353 ? -14.345 -1.456 29.748 1.00 73.50 353 GLY A C 1
ATOM 2923 O O . GLY A 1 353 ? -13.734 -1.644 28.691 1.00 73.50 353 GLY A O 1
ATOM 2924 N N . ARG A 1 354 ? -14.067 -0.405 30.537 1.00 79.19 354 ARG A N 1
ATOM 2925 C CA . ARG A 1 354 ? -13.129 0.672 30.164 1.00 79.19 354 ARG A CA 1
ATOM 2926 C C . ARG A 1 354 ? -11.762 0.134 29.748 1.00 79.19 354 ARG A C 1
ATOM 2928 O O . ARG A 1 354 ? -11.153 0.640 28.802 1.00 79.19 354 ARG A O 1
ATOM 2935 N N . LYS A 1 355 ? -11.279 -0.914 30.426 1.00 80.88 355 LYS A N 1
ATOM 2936 C CA . LYS A 1 355 ? -9.957 -1.492 30.151 1.00 80.88 355 LYS A CA 1
ATOM 2937 C C . LYS A 1 355 ? -9.862 -2.090 28.748 1.00 80.88 355 LYS A C 1
ATOM 2939 O O . LYS A 1 355 ? -8.772 -2.021 28.185 1.00 80.88 355 LYS A O 1
ATOM 2944 N N . TYR A 1 356 ? -10.977 -2.558 28.174 1.00 83.81 356 TYR A N 1
ATOM 2945 C CA . TYR A 1 356 ? -11.072 -3.218 26.866 1.00 83.81 356 TYR A CA 1
ATOM 2946 C C . TYR A 1 356 ? -11.657 -2.351 25.746 1.00 83.81 356 TYR A C 1
ATOM 2948 O O . TYR A 1 356 ? -11.749 -2.826 24.620 1.00 83.81 356 TYR A O 1
ATOM 2956 N N . LYS A 1 357 ? -11.993 -1.077 25.993 1.00 83.00 357 LYS A N 1
ATOM 2957 C CA . LYS A 1 357 ? -12.529 -0.164 24.961 1.00 83.00 357 LYS A CA 1
ATOM 2958 C C . LYS A 1 357 ? -11.710 -0.183 23.659 1.00 83.00 357 LYS A C 1
ATOM 2960 O O . LYS A 1 357 ? -12.271 -0.271 22.570 1.00 83.00 357 LYS A O 1
ATOM 2965 N N . TYR A 1 358 ? -10.383 -0.171 23.798 1.00 84.19 358 TYR A N 1
ATOM 2966 C CA . TYR A 1 358 ? -9.427 -0.169 22.687 1.00 84.19 358 TYR A CA 1
ATOM 2967 C C . TYR A 1 358 ? -9.659 -1.308 21.681 1.00 84.19 358 TYR A C 1
ATOM 2969 O O . TYR A 1 358 ? -9.385 -1.141 20.501 1.00 84.19 358 TYR A O 1
ATOM 2977 N N . LEU A 1 359 ? -10.190 -2.449 22.124 1.00 87.19 359 LEU A N 1
ATOM 2978 C CA . LEU A 1 359 ? -10.497 -3.596 21.277 1.00 87.19 359 LEU A CA 1
ATOM 2979 C C . LEU A 1 359 ? -11.589 -3.275 20.259 1.00 87.19 359 LEU A C 1
ATOM 2981 O O . LEU A 1 359 ? -11.475 -3.627 19.091 1.00 87.19 359 LEU A O 1
ATOM 2985 N N . PHE A 1 360 ? -12.624 -2.553 20.679 1.00 87.69 360 PHE A N 1
ATOM 2986 C CA . PHE A 1 360 ? -13.696 -2.137 19.782 1.00 87.69 360 PHE A CA 1
ATOM 2987 C C . PHE A 1 360 ? -13.225 -1.051 18.820 1.00 87.69 360 PHE A C 1
ATOM 2989 O O . PHE A 1 360 ? -13.623 -1.057 17.660 1.00 87.69 360 PHE A O 1
ATOM 2996 N N . ASP A 1 361 ? -12.321 -0.173 19.253 1.00 86.75 361 ASP A N 1
ATOM 2997 C CA . ASP A 1 361 ? -11.683 0.798 18.358 1.00 86.75 361 ASP A CA 1
ATOM 2998 C C . ASP A 1 361 ? -10.791 0.108 17.310 1.00 86.75 361 ASP A C 1
ATOM 3000 O O . ASP A 1 361 ? -10.823 0.480 16.136 1.00 86.75 361 ASP A O 1
ATOM 3004 N N . VAL A 1 362 ? -10.098 -0.979 17.681 1.00 88.19 362 VAL A N 1
ATOM 3005 C CA . VAL A 1 362 ? -9.378 -1.849 16.733 1.00 88.19 362 VAL A CA 1
ATOM 3006 C C . VAL A 1 362 ? -10.341 -2.472 15.719 1.00 88.19 362 VAL A C 1
ATOM 3008 O O . VAL A 1 362 ? -10.046 -2.455 14.528 1.00 88.19 362 VAL A O 1
ATOM 3011 N N . LEU A 1 363 ? -11.498 -2.994 16.145 1.00 88.44 363 LEU A N 1
ATOM 3012 C CA . LEU A 1 363 ? -12.486 -3.581 15.225 1.00 88.44 363 LEU A CA 1
ATOM 3013 C C . LEU A 1 363 ? -13.013 -2.548 14.218 1.00 88.44 363 LEU A C 1
ATOM 3015 O O . LEU A 1 363 ? -13.042 -2.823 13.017 1.00 88.44 363 LEU A O 1
ATOM 3019 N N . LYS A 1 364 ? -13.356 -1.341 14.685 1.00 86.81 364 LYS A N 1
ATOM 3020 C CA . LYS A 1 364 ? -13.790 -0.226 13.821 1.00 86.81 364 LYS A CA 1
ATOM 3021 C C . LYS A 1 364 ? -12.688 0.191 12.846 1.00 86.81 364 LYS A C 1
ATOM 3023 O O . LYS A 1 364 ? -12.959 0.446 11.677 1.00 86.81 364 LYS A O 1
ATOM 3028 N N . PHE A 1 365 ? -11.432 0.224 13.292 1.00 85.31 365 PHE A N 1
ATOM 3029 C CA . PHE A 1 365 ? -10.293 0.481 12.411 1.00 85.31 365 PHE A CA 1
ATOM 3030 C C . PHE A 1 365 ? -10.139 -0.599 11.343 1.00 85.31 365 PHE A C 1
ATOM 3032 O O . PHE A 1 365 ? -9.994 -0.281 10.167 1.00 85.31 365 PHE A O 1
ATOM 3039 N N . VAL A 1 366 ? -10.202 -1.873 11.730 1.00 84.00 366 VAL A N 1
ATOM 3040 C CA . VAL A 1 366 ? -10.021 -3.020 10.831 1.00 84.00 366 VAL A CA 1
ATOM 3041 C C . VAL A 1 366 ? -11.115 -3.087 9.765 1.00 84.00 366 VAL A C 1
ATOM 3043 O O . VAL A 1 366 ? -10.827 -3.474 8.633 1.00 84.00 366 VAL A O 1
ATOM 3046 N N . LEU A 1 367 ? -12.334 -2.626 10.064 1.00 79.38 367 LEU A N 1
ATOM 3047 C CA . LEU A 1 367 ? -13.372 -2.439 9.045 1.00 79.38 367 LEU A CA 1
ATOM 3048 C C . LEU A 1 367 ? -12.934 -1.525 7.903 1.00 79.38 367 LEU A C 1
ATOM 3050 O O . LEU A 1 367 ? -13.286 -1.771 6.748 1.00 79.38 367 LEU A O 1
ATOM 3054 N N . ILE A 1 368 ? -12.158 -0.488 8.219 1.00 77.06 368 ILE A N 1
ATOM 3055 C CA . ILE A 1 368 ? -11.648 0.499 7.268 1.00 77.06 368 ILE A CA 1
ATOM 3056 C C . ILE A 1 368 ? -10.286 0.082 6.701 1.00 77.06 368 ILE A C 1
ATOM 3058 O O . ILE A 1 368 ? -10.053 0.263 5.507 1.00 77.06 368 ILE A O 1
ATOM 3062 N N . TYR A 1 369 ? -9.421 -0.569 7.474 1.00 78.62 369 TYR A N 1
ATOM 3063 C CA . TYR A 1 369 ? -8.103 -1.037 7.043 1.00 78.62 369 TYR A CA 1
ATOM 3064 C C . TYR A 1 369 ? -7.784 -2.427 7.621 1.00 78.62 369 TYR A C 1
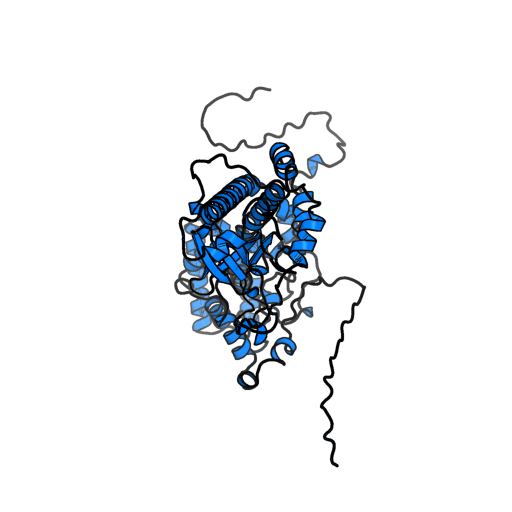ATOM 3066 O O . TYR A 1 369 ? -7.158 -2.526 8.681 1.00 78.62 369 TYR A O 1
ATOM 3074 N N . PRO A 1 370 ? -8.198 -3.522 6.951 1.00 78.38 370 PRO A N 1
ATOM 3075 C CA . PRO A 1 370 ? -8.102 -4.878 7.493 1.00 78.38 370 PRO A CA 1
ATOM 3076 C C . PRO A 1 370 ? -6.681 -5.454 7.404 1.00 78.38 370 PRO A C 1
ATOM 3078 O O . PRO A 1 370 ? -6.427 -6.433 6.703 1.00 78.38 370 PRO A O 1
ATOM 3081 N N . HIS A 1 371 ? -5.726 -4.842 8.105 1.00 80.56 371 HIS A N 1
ATOM 3082 C CA . HIS A 1 371 ? -4.316 -5.203 8.009 1.00 80.56 371 HIS A CA 1
ATOM 3083 C C . HIS A 1 371 ? -4.053 -6.650 8.498 1.00 80.56 371 HIS A C 1
ATOM 3085 O O . HIS A 1 371 ? -4.431 -6.995 9.624 1.00 80.56 371 HIS A O 1
ATOM 3091 N N . PRO A 1 372 ? -3.331 -7.501 7.737 1.00 78.44 372 PRO A N 1
ATOM 3092 C CA . PRO A 1 372 ? -3.147 -8.921 8.046 1.00 78.44 372 PRO A CA 1
ATOM 3093 C C . PRO A 1 372 ? -2.471 -9.218 9.379 1.00 78.44 372 PRO A C 1
ATOM 3095 O O . PRO A 1 372 ? -2.660 -10.301 9.927 1.00 78.44 372 PRO A O 1
ATOM 3098 N N . SER A 1 373 ? -1.650 -8.305 9.907 1.00 80.00 373 SER A N 1
ATOM 3099 C CA . SER A 1 373 ? -1.083 -8.485 11.250 1.00 80.00 373 SER A CA 1
ATOM 3100 C C . SER A 1 373 ? -2.160 -8.399 12.335 1.00 80.00 373 SER A C 1
ATOM 3102 O O . SER A 1 373 ? -2.078 -9.119 13.320 1.00 80.00 373 SER A O 1
ATOM 3104 N N . ILE A 1 374 ? -3.146 -7.509 12.169 1.00 83.25 374 ILE A N 1
ATOM 3105 C CA . ILE A 1 374 ? -4.229 -7.302 13.139 1.00 83.25 374 ILE A CA 1
ATOM 3106 C C . ILE A 1 374 ? -5.236 -8.439 12.999 1.00 83.25 374 ILE A C 1
ATOM 3108 O O . ILE A 1 374 ? -5.597 -9.057 13.991 1.00 83.25 374 ILE A O 1
ATOM 3112 N N . MET A 1 375 ? -5.610 -8.776 11.759 1.00 83.06 375 MET A N 1
ATOM 3113 C CA . MET A 1 375 ? -6.533 -9.879 11.469 1.00 83.06 375 MET A CA 1
ATOM 3114 C C . MET A 1 375 ? -6.064 -11.203 12.080 1.00 83.06 375 MET A C 1
ATOM 3116 O O . MET A 1 375 ? -6.862 -11.911 12.680 1.00 83.06 375 MET A O 1
ATOM 3120 N N . ARG A 1 376 ? -4.761 -11.517 11.999 1.00 82.81 376 ARG A N 1
ATOM 3121 C CA . ARG A 1 376 ? -4.184 -12.716 12.636 1.00 82.81 376 ARG A CA 1
ATOM 3122 C C . ARG A 1 376 ? -4.393 -12.747 14.153 1.00 82.81 376 ARG A C 1
ATOM 3124 O O . ARG A 1 376 ? -4.719 -13.799 14.687 1.00 82.81 376 ARG A O 1
ATOM 3131 N N . HIS A 1 377 ? -4.227 -11.607 14.820 1.00 82.56 377 HIS A N 1
ATOM 3132 C CA . HIS A 1 377 ? -4.465 -11.480 16.259 1.00 82.56 377 HIS A CA 1
ATOM 3133 C C . HIS A 1 377 ? -5.952 -11.505 16.613 1.00 82.56 377 HIS A C 1
ATOM 3135 O O . HIS A 1 377 ? -6.314 -12.011 17.662 1.00 82.56 377 HIS A O 1
ATOM 3141 N N . LEU A 1 378 ? -6.832 -10.984 15.756 1.00 86.12 378 LEU A N 1
ATOM 3142 C CA . LEU A 1 378 ? -8.274 -11.077 15.986 1.00 86.12 378 LEU A CA 1
ATOM 3143 C C . LEU A 1 378 ? -8.760 -12.525 15.882 1.00 86.12 378 LEU A C 1
ATOM 3145 O O . LEU A 1 378 ? -9.479 -12.974 16.761 1.00 86.12 378 LEU A O 1
ATOM 3149 N N . ILE A 1 379 ? -8.317 -13.273 14.867 1.00 86.75 379 ILE A N 1
ATOM 3150 C CA . ILE A 1 379 ? -8.722 -14.673 14.631 1.00 86.75 379 ILE A CA 1
ATOM 3151 C C . ILE A 1 379 ? -8.330 -15.609 15.790 1.00 86.75 379 ILE A C 1
ATOM 3153 O O . ILE A 1 379 ? -8.943 -16.663 15.955 1.00 86.75 379 ILE A O 1
ATOM 3157 N N . SER A 1 380 ? -7.338 -15.249 16.614 1.00 84.00 380 SER A N 1
ATOM 3158 C CA . SER A 1 380 ? -6.987 -16.052 17.794 1.00 84.00 380 SER A CA 1
ATOM 3159 C C . SER A 1 380 ? -8.036 -15.982 18.913 1.00 84.00 380 SER A C 1
ATOM 3161 O O . SER A 1 380 ? -8.048 -16.858 19.778 1.00 84.00 380 SER A O 1
ATOM 3163 N N . LEU A 1 381 ? -8.933 -14.992 18.887 1.00 86.62 381 LEU A N 1
ATOM 3164 C CA . LEU A 1 381 ? -10.022 -14.822 19.849 1.00 86.62 381 LEU A CA 1
ATOM 3165 C C . LEU A 1 381 ? -11.241 -15.640 19.418 1.00 86.62 381 LEU A C 1
ATOM 3167 O O . LEU A 1 381 ? -11.594 -15.676 18.239 1.00 86.62 381 LEU A O 1
ATOM 3171 N N . ASP A 1 382 ? -11.920 -16.275 20.373 1.00 86.94 382 ASP A N 1
ATOM 3172 C CA . ASP A 1 382 ? -12.957 -17.276 20.092 1.00 86.94 382 ASP A CA 1
ATOM 3173 C C . ASP A 1 382 ? -14.122 -16.723 19.268 1.00 86.94 382 ASP A C 1
ATOM 3175 O O . ASP A 1 382 ? -14.550 -17.365 18.308 1.00 86.94 382 ASP A O 1
ATOM 3179 N N . VAL A 1 383 ? -14.572 -15.505 19.590 1.00 85.88 383 VAL A N 1
ATOM 3180 C CA . VAL A 1 383 ? -15.656 -14.796 18.882 1.00 85.88 383 VAL A CA 1
ATOM 3181 C C . VAL A 1 383 ? -15.325 -14.580 17.397 1.00 85.88 383 VAL A C 1
ATOM 3183 O O . VAL A 1 383 ? -16.214 -14.495 16.554 1.00 85.88 383 VAL A O 1
ATOM 3186 N N . PHE A 1 384 ? -14.039 -14.527 17.050 1.00 86.44 384 PHE A N 1
ATOM 3187 C CA . PHE A 1 384 ? -13.541 -14.092 15.747 1.00 86.44 384 PHE A CA 1
ATOM 3188 C C . PHE A 1 384 ? -12.888 -15.208 14.919 1.00 86.44 384 PHE A C 1
ATOM 3190 O O . PHE A 1 384 ? -12.458 -14.958 13.791 1.00 86.44 384 PHE A O 1
ATOM 3197 N N . LYS A 1 385 ? -12.851 -16.449 15.423 1.00 83.38 385 LYS A N 1
ATOM 3198 C CA . LYS A 1 385 ? -12.206 -17.598 14.755 1.00 83.38 385 LYS A CA 1
ATOM 3199 C C . LYS A 1 385 ? -12.681 -17.845 13.321 1.00 83.38 385 LYS A C 1
ATOM 3201 O O . LYS A 1 385 ? -11.913 -18.335 12.498 1.00 83.38 385 LYS A O 1
ATOM 3206 N N . ASN A 1 386 ? -13.935 -17.506 13.025 1.00 79.94 386 ASN A N 1
ATOM 3207 C CA . ASN A 1 386 ? -14.575 -17.780 11.737 1.00 79.94 386 ASN A CA 1
ATOM 3208 C C . ASN A 1 386 ? -14.688 -16.554 10.818 1.00 79.94 386 ASN A C 1
ATOM 3210 O O . ASN A 1 386 ? -15.379 -16.639 9.802 1.00 79.94 386 ASN A O 1
ATOM 3214 N N . ILE A 1 387 ? -14.032 -15.432 11.140 1.00 80.56 387 ILE A N 1
ATOM 3215 C CA . ILE A 1 387 ? -14.046 -14.253 10.266 1.00 80.56 387 ILE A CA 1
ATOM 3216 C C . ILE A 1 387 ? -13.336 -14.579 8.953 1.00 80.56 387 ILE A C 1
ATOM 3218 O O . ILE A 1 387 ? -12.165 -14.964 8.941 1.00 80.56 387 ILE A O 1
ATOM 3222 N N . LYS A 1 388 ? -14.031 -14.349 7.839 1.00 70.31 388 LYS A N 1
ATOM 3223 C CA . LYS A 1 388 ? -13.465 -14.430 6.488 1.00 70.31 388 LYS A CA 1
ATOM 3224 C C . LYS A 1 388 ? -13.336 -13.049 5.862 1.00 70.31 388 LYS A C 1
ATOM 3226 O O . LYS A 1 388 ? -12.322 -12.769 5.228 1.00 70.31 388 LYS A O 1
ATOM 3231 N N . ASN A 1 389 ? -14.324 -12.183 6.087 1.00 69.00 389 ASN A N 1
ATOM 3232 C CA . ASN A 1 389 ? -14.432 -10.881 5.438 1.00 69.00 389 ASN A CA 1
ATOM 3233 C C . ASN A 1 389 ? -14.638 -9.747 6.457 1.00 69.00 389 ASN A C 1
ATOM 3235 O O . ASN A 1 389 ? -15.201 -9.971 7.529 1.00 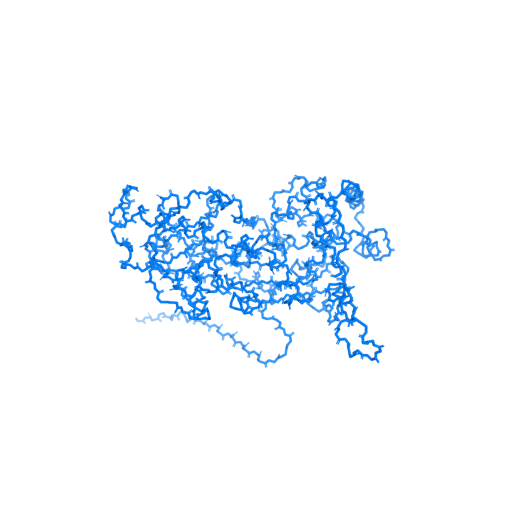69.00 389 ASN A O 1
ATOM 3239 N N . PRO A 1 390 ? -14.275 -8.492 6.121 1.00 72.62 390 PRO A N 1
ATOM 3240 C CA . PRO A 1 390 ? -14.583 -7.329 6.960 1.00 72.62 390 PRO A CA 1
ATOM 3241 C C . PRO A 1 390 ? -16.080 -7.177 7.281 1.00 72.62 390 PRO A C 1
ATOM 3243 O O . PRO A 1 390 ? -16.432 -6.646 8.328 1.00 72.62 390 PRO A O 1
ATOM 3246 N N . SER A 1 391 ? -16.974 -7.690 6.428 1.00 73.88 391 SER A N 1
ATOM 3247 C CA . SER A 1 391 ? -18.417 -7.727 6.702 1.00 73.88 391 SER A CA 1
ATOM 3248 C C . SER A 1 391 ? -18.782 -8.495 7.973 1.00 73.88 391 SER A C 1
ATOM 3250 O O . SER A 1 391 ? -19.751 -8.133 8.636 1.00 73.88 391 SER A O 1
ATOM 3252 N N . ASP A 1 392 ? -18.016 -9.528 8.326 1.00 81.56 392 ASP A N 1
ATOM 3253 C CA . ASP A 1 392 ? -18.288 -10.348 9.509 1.00 81.56 392 ASP A CA 1
ATOM 3254 C C . ASP A 1 392 ? -17.995 -9.535 10.779 1.00 81.56 392 ASP A C 1
ATOM 3256 O O . ASP A 1 392 ? -18.752 -9.574 11.743 1.00 81.56 392 ASP A O 1
ATOM 3260 N N . ILE A 1 393 ? -16.951 -8.697 10.740 1.00 84.31 393 ILE A N 1
ATOM 3261 C CA . ILE A 1 393 ? -16.639 -7.739 11.812 1.00 84.31 393 ILE A CA 1
ATOM 3262 C C . ILE A 1 393 ? -17.765 -6.712 11.955 1.00 84.31 393 ILE A C 1
ATOM 3264 O O . ILE A 1 393 ? -18.144 -6.367 13.073 1.00 84.31 393 ILE A O 1
ATOM 3268 N N . TYR A 1 394 ? -18.318 -6.237 10.835 1.00 83.12 394 TYR A N 1
ATOM 3269 C CA . TYR A 1 394 ? -19.407 -5.261 10.849 1.00 83.12 394 TYR A CA 1
ATOM 3270 C C . TYR A 1 394 ? -20.650 -5.854 11.515 1.00 83.12 394 TYR A C 1
ATOM 3272 O O . TYR A 1 394 ? -21.242 -5.223 12.386 1.00 83.12 394 TYR A O 1
ATOM 3280 N N . GLN A 1 395 ? -20.996 -7.095 11.162 1.00 81.62 395 GLN A N 1
ATOM 3281 C CA . GLN A 1 395 ? -22.106 -7.814 11.778 1.00 81.62 395 GLN A CA 1
ATOM 3282 C C . GLN A 1 395 ? -21.892 -8.000 13.285 1.00 81.62 395 GLN A C 1
ATOM 3284 O O . GLN A 1 395 ? -22.803 -7.721 14.060 1.00 81.62 395 GLN A O 1
ATOM 3289 N N . ILE A 1 396 ? -20.689 -8.388 13.715 1.00 86.69 396 ILE A N 1
ATOM 3290 C CA . ILE A 1 396 ? -20.395 -8.545 15.144 1.00 86.69 396 ILE A CA 1
ATOM 3291 C C . ILE A 1 396 ? -20.534 -7.207 15.887 1.00 86.69 396 ILE A C 1
ATOM 3293 O O . ILE A 1 396 ? -21.089 -7.170 16.982 1.00 86.69 396 ILE A O 1
ATOM 3297 N N . LEU A 1 397 ? -20.111 -6.085 15.295 1.00 87.00 397 LEU A N 1
ATOM 3298 C CA . LEU A 1 397 ? -20.304 -4.756 15.894 1.00 87.00 397 LEU A CA 1
ATOM 3299 C C . LEU A 1 397 ? -21.791 -4.365 16.020 1.00 87.00 397 LEU A C 1
ATOM 3301 O 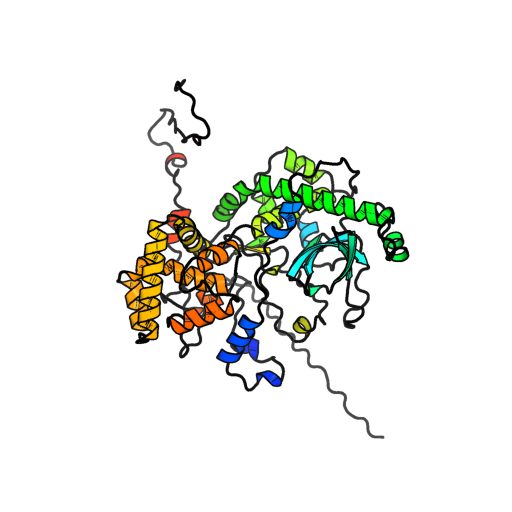O . LEU A 1 397 ? -22.152 -3.690 16.987 1.00 87.00 397 LEU A O 1
ATOM 3305 N N . GLN A 1 398 ? -22.656 -4.813 15.101 1.00 83.75 398 GLN A N 1
ATOM 3306 C CA . GLN A 1 398 ? -24.114 -4.642 15.209 1.00 83.75 398 GLN A CA 1
ATOM 3307 C C . GLN A 1 398 ? -24.735 -5.555 16.282 1.00 83.75 398 GLN A C 1
ATOM 3309 O O . GLN A 1 398 ? -25.608 -5.123 17.044 1.00 83.75 398 GLN A O 1
ATOM 3314 N N . GLU A 1 399 ? -24.297 -6.815 16.353 1.00 85.12 399 GLU A N 1
ATOM 3315 C CA . GLU A 1 399 ? -24.752 -7.800 17.348 1.00 85.12 399 GLU A CA 1
ATOM 3316 C C . GLU A 1 399 ? -24.384 -7.367 18.770 1.00 85.12 399 GLU A C 1
ATOM 3318 O O . GLU A 1 399 ? -25.198 -7.480 19.682 1.00 85.12 399 GLU A O 1
ATOM 3323 N N . LEU A 1 400 ? -23.203 -6.768 18.934 1.00 84.31 400 LEU A N 1
ATOM 3324 C CA . LEU A 1 400 ? -22.739 -6.184 20.191 1.00 84.31 400 LEU A CA 1
ATOM 3325 C C . LEU A 1 400 ? -23.430 -4.867 20.571 1.00 84.31 400 LEU A C 1
ATOM 3327 O O . LEU A 1 400 ? -23.166 -4.345 21.650 1.00 84.31 400 LEU A O 1
ATOM 3331 N N . GLY A 1 401 ? -24.266 -4.302 19.693 1.00 78.75 401 GLY A N 1
ATOM 3332 C CA . GLY A 1 401 ? -24.934 -3.018 19.930 1.00 78.75 401 GLY A CA 1
ATOM 3333 C C . GLY A 1 401 ? -24.003 -1.802 19.911 1.00 78.75 401 GLY A C 1
ATOM 3334 O O . GLY A 1 401 ? -24.378 -0.748 20.410 1.00 78.75 401 GLY A O 1
ATOM 3335 N N . ILE A 1 402 ? -22.799 -1.935 19.346 1.00 83.12 402 ILE A N 1
ATOM 3336 C CA . ILE A 1 402 ? -21.824 -0.838 19.213 1.00 83.12 402 ILE A CA 1
ATOM 3337 C C . ILE A 1 402 ? -22.160 0.023 18.001 1.00 83.12 402 ILE A C 1
ATOM 3339 O O . ILE A 1 402 ? -22.087 1.250 18.058 1.00 83.12 402 ILE A O 1
ATOM 3343 N N . TYR A 1 403 ? -22.526 -0.628 16.899 1.00 81.00 403 TYR A N 1
ATOM 3344 C CA . TYR A 1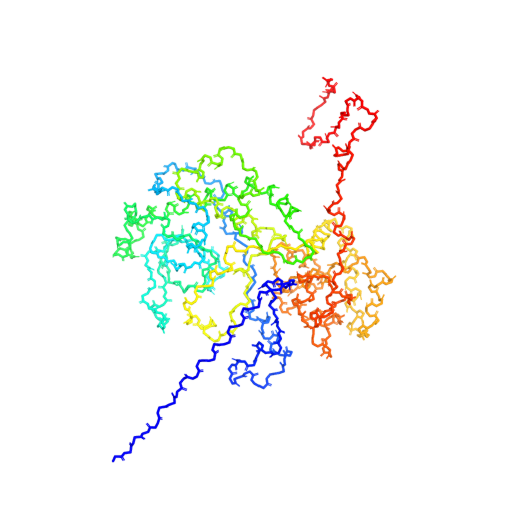 403 ? -23.151 0.041 15.769 1.00 81.00 403 TYR A CA 1
ATOM 3345 C C . TYR A 1 403 ? -24.657 -0.011 15.945 1.00 81.00 403 TYR A C 1
ATOM 3347 O O . TYR A 1 403 ? -25.250 -1.084 16.094 1.00 81.00 403 TYR A O 1
ATOM 3355 N N . ASP A 1 404 ? -25.242 1.178 15.972 1.00 68.56 404 ASP A N 1
ATOM 3356 C CA . ASP A 1 404 ? -26.668 1.352 16.142 1.00 68.56 404 ASP A CA 1
ATOM 3357 C C . ASP A 1 404 ? -27.377 1.209 14.789 1.00 68.56 404 ASP A C 1
ATOM 3359 O O . ASP A 1 404 ? -26.901 1.682 13.752 1.00 68.56 404 ASP A O 1
ATOM 3363 N N . ASN A 1 405 ? -28.519 0.525 14.810 1.00 59.12 405 ASN A N 1
ATOM 3364 C CA . ASN A 1 405 ? -29.398 0.405 13.653 1.00 59.12 405 ASN A CA 1
ATOM 3365 C C . ASN A 1 405 ? -30.385 1.581 13.585 1.00 59.12 405 ASN A C 1
ATOM 3367 O O . ASN A 1 405 ? -30.899 1.867 12.506 1.00 59.12 405 ASN A O 1
ATOM 3371 N N . GLU A 1 406 ? -30.658 2.252 14.711 1.00 60.94 406 GLU A N 1
ATOM 3372 C CA . GLU A 1 406 ? -31.594 3.379 14.782 1.00 60.94 406 GLU A CA 1
ATOM 3373 C C . GLU A 1 406 ? -30.933 4.683 14.316 1.00 60.94 406 GLU A C 1
ATOM 3375 O O . GLU A 1 406 ? -31.472 5.381 13.454 1.00 60.94 406 GLU A O 1
ATOM 3380 N N . LYS A 1 407 ? -29.727 4.984 14.815 1.00 64.75 407 LYS A N 1
ATOM 3381 C CA . LYS A 1 407 ? -28.837 6.009 14.256 1.00 64.75 407 LYS A CA 1
ATOM 3382 C C . LYS A 1 407 ? -27.781 5.345 13.381 1.00 64.75 407 LYS A C 1
ATOM 3384 O O . LYS A 1 407 ? -26.807 4.794 13.886 1.00 64.75 407 LYS A O 1
ATOM 3389 N N . ILE A 1 408 ? -27.969 5.407 12.063 1.00 68.44 408 ILE A N 1
ATOM 3390 C CA . ILE A 1 408 ? -27.029 4.843 11.083 1.00 68.44 408 ILE A CA 1
ATOM 3391 C C . ILE A 1 408 ? -25.619 5.375 11.374 1.00 68.44 408 ILE A C 1
ATOM 3393 O O . ILE A 1 408 ? -25.322 6.546 11.152 1.00 68.44 408 ILE A O 1
ATOM 3397 N N . THR A 1 409 ? -24.768 4.503 11.913 1.00 74.75 409 THR A N 1
ATOM 3398 C CA . THR A 1 409 ? -23.394 4.828 12.302 1.00 74.75 409 THR A CA 1
ATOM 3399 C C . THR A 1 409 ? -22.511 4.946 11.061 1.00 74.75 409 THR A C 1
ATOM 3401 O O . THR A 1 409 ? -22.569 4.068 10.198 1.00 74.75 409 THR A O 1
ATOM 3404 N N . ASP A 1 410 ? -21.648 5.966 10.993 1.00 74.75 410 ASP A N 1
ATOM 3405 C CA . ASP A 1 410 ? -20.621 6.074 9.953 1.00 74.75 410 ASP A CA 1
ATOM 3406 C C . ASP A 1 410 ? -19.367 5.297 10.405 1.00 74.75 410 ASP A C 1
ATOM 3408 O O . ASP A 1 410 ? -18.699 5.691 11.375 1.00 74.75 410 ASP A O 1
ATOM 3412 N N . PRO A 1 411 ? -19.004 4.185 9.735 1.00 77.50 411 PRO A N 1
ATOM 3413 C CA . PRO A 1 411 ? -17.864 3.377 10.155 1.00 77.50 411 PRO A CA 1
ATOM 3414 C C . PRO A 1 411 ? -16.515 4.093 10.021 1.00 77.50 411 PRO A C 1
ATOM 3416 O O . PRO A 1 411 ? -15.589 3.760 10.760 1.00 77.50 411 PRO A O 1
ATOM 3419 N N . LEU A 1 412 ? -16.381 5.066 9.110 1.00 75.44 412 LEU A N 1
ATOM 3420 C CA . LEU A 1 412 ? -15.151 5.838 8.926 1.00 75.44 412 LEU A CA 1
ATOM 3421 C C . LEU A 1 412 ? -14.978 6.874 10.037 1.00 75.44 412 LEU A C 1
ATOM 3423 O O . LEU A 1 412 ? -13.892 6.988 10.605 1.00 75.44 412 LEU A O 1
ATOM 3427 N N . LEU A 1 413 ? -16.038 7.610 10.376 1.00 76.81 413 LEU A N 1
ATOM 3428 C CA . LEU A 1 413 ? -15.982 8.558 11.494 1.00 76.81 413 LEU A CA 1
ATOM 3429 C C . LEU A 1 413 ? -15.747 7.818 12.817 1.00 76.81 413 LEU A C 1
ATOM 3431 O O . LEU A 1 413 ? -14.913 8.221 13.629 1.00 76.81 413 LEU A O 1
ATOM 3435 N N . SER A 1 414 ? -16.392 6.660 12.973 1.00 80.88 414 SER A N 1
ATOM 3436 C CA . SER A 1 414 ? -16.251 5.791 14.144 1.00 80.88 414 SER A CA 1
ATOM 3437 C C . SER A 1 414 ? -14.885 5.105 14.263 1.00 80.88 414 SER A C 1
ATOM 3439 O O . SER A 1 414 ? -14.556 4.590 15.331 1.00 80.88 414 SER A O 1
ATOM 3441 N N . SER A 1 415 ? -14.069 5.064 13.204 1.00 79.69 415 SER A N 1
ATOM 3442 C CA . SER A 1 415 ? -12.770 4.375 13.232 1.00 79.69 415 SER A CA 1
ATOM 3443 C C . SER A 1 415 ? -11.673 5.161 13.961 1.00 79.69 415 SER A C 1
ATOM 3445 O O . SER A 1 415 ? -10.558 4.663 14.125 1.00 79.69 415 SER A O 1
ATOM 3447 N N . GLY A 1 416 ? -11.947 6.405 14.367 1.00 78.06 416 GLY A N 1
ATOM 3448 C CA . GLY A 1 416 ? -10.976 7.283 15.028 1.00 78.06 416 GLY A CA 1
ATOM 3449 C C . GLY A 1 416 ? -9.927 7.892 14.088 1.00 78.06 416 GLY A C 1
ATOM 3450 O O . GLY A 1 416 ? -8.998 8.553 14.546 1.00 78.06 416 GLY A O 1
ATOM 3451 N N . LEU A 1 417 ? -10.058 7.696 12.768 1.00 77.38 417 LEU A N 1
ATOM 3452 C CA . LEU A 1 417 ? -9.142 8.277 11.777 1.00 77.38 417 LEU A CA 1
ATOM 3453 C C . LEU A 1 417 ? -9.364 9.781 11.600 1.00 77.38 417 LEU A C 1
ATOM 3455 O O . LEU A 1 417 ? -8.405 10.553 11.511 1.00 77.38 417 LEU A O 1
ATOM 3459 N N . CYS A 1 418 ? -10.627 10.201 11.580 1.00 74.50 418 CYS A N 1
ATOM 3460 C CA . CYS A 1 418 ? -11.020 11.600 11.408 1.00 74.50 418 CYS A CA 1
ATOM 3461 C C . CYS A 1 418 ? -10.827 12.443 12.679 1.00 74.50 418 CYS A C 1
ATOM 3463 O O . CYS A 1 418 ? -10.906 13.669 12.625 1.00 74.50 418 CYS A O 1
ATOM 3465 N N . GLY A 1 419 ? -10.509 11.797 13.798 1.00 73.56 419 GLY A N 1
ATOM 3466 C CA . GLY A 1 419 ? -10.340 12.418 15.100 1.00 73.56 419 GLY A CA 1
ATOM 3467 C C . GLY A 1 419 ? -11.043 11.608 16.177 1.00 73.56 419 GLY A C 1
ATOM 3468 O O . GLY A 1 419 ? -11.652 10.570 15.912 1.00 73.56 419 GLY A O 1
ATOM 3469 N N . LYS A 1 420 ? -10.941 12.095 17.408 1.00 75.44 420 LYS A N 1
ATOM 3470 C CA . LYS A 1 420 ? -11.710 11.564 18.524 1.00 75.44 420 LYS A CA 1
ATOM 3471 C C . LYS A 1 420 ? -13.166 11.994 18.360 1.00 75.44 420 LYS A C 1
ATOM 3473 O O . LYS A 1 420 ? -13.423 13.094 17.890 1.00 75.44 420 LYS A O 1
ATOM 3478 N N . TYR A 1 421 ? -14.099 11.139 18.743 1.00 74.44 421 TYR A N 1
ATOM 3479 C CA . TYR A 1 421 ? -15.523 11.450 18.802 1.00 74.44 421 TYR A CA 1
ATOM 3480 C C . TYR A 1 421 ? -15.961 11.567 20.266 1.00 74.44 421 TYR A C 1
ATOM 3482 O O . TYR A 1 421 ? -15.328 11.002 21.164 1.00 74.44 421 TYR A O 1
ATOM 3490 N N . THR A 1 422 ? -16.986 12.381 20.505 1.00 64.31 422 THR A N 1
ATOM 3491 C CA . THR A 1 422 ? -17.500 12.729 21.838 1.00 64.31 422 THR A CA 1
ATOM 3492 C C . THR A 1 422 ? -18.214 11.553 22.500 1.00 64.31 422 THR A C 1
ATOM 3494 O O . THR A 1 422 ? -18.103 11.366 23.712 1.00 64.31 422 THR A O 1
ATOM 3497 N N . HIS A 1 423 ? -18.896 10.735 21.700 1.00 65.38 423 HIS A N 1
ATOM 3498 C CA . HIS A 1 423 ? -19.532 9.489 22.125 1.00 65.38 423 HIS A CA 1
ATOM 3499 C C . HIS A 1 423 ? -18.502 8.360 22.306 1.00 65.38 423 HIS A C 1
ATOM 3501 O O . HIS A 1 423 ? -17.409 8.392 21.746 1.00 65.38 423 HIS A O 1
ATOM 3507 N N . PHE A 1 424 ? -18.791 7.351 23.136 1.00 65.44 424 PHE A N 1
ATOM 3508 C CA . PHE A 1 424 ? -17.769 6.357 23.513 1.00 65.44 424 PHE A CA 1
ATOM 3509 C C . PHE A 1 424 ? -17.620 5.202 22.522 1.00 65.44 424 PHE A C 1
ATOM 3511 O O . PHE A 1 424 ? -16.576 4.543 22.524 1.00 65.44 424 PHE A O 1
ATOM 3518 N N . LEU A 1 425 ? -18.633 4.943 21.693 1.00 70.44 425 LEU A N 1
ATOM 3519 C CA . LEU A 1 425 ? -18.746 3.683 20.954 1.00 70.44 425 LEU A CA 1
ATOM 3520 C C . LEU A 1 425 ? -18.904 3.841 19.446 1.00 70.44 425 LEU A C 1
ATOM 3522 O O . LEU A 1 425 ? -18.404 2.998 18.705 1.00 70.44 425 LEU A O 1
ATOM 3526 N N . SER A 1 426 ? -19.515 4.914 18.975 1.00 77.25 426 SER A N 1
ATOM 3527 C CA . SER A 1 426 ? -19.743 5.142 17.553 1.00 77.25 426 SER A CA 1
ATOM 3528 C C . SER A 1 426 ? -19.968 6.623 17.288 1.00 77.25 426 SER A C 1
ATOM 3530 O O . SER A 1 426 ? -20.174 7.410 18.209 1.00 77.25 426 SER A O 1
ATOM 3532 N N . CYS A 1 427 ? -19.855 6.998 16.022 1.00 77.69 427 CYS A N 1
ATOM 3533 C CA . CYS A 1 427 ? -20.029 8.352 15.533 1.00 77.69 427 CYS A CA 1
ATOM 3534 C C . CYS A 1 427 ? -20.831 8.291 14.233 1.00 77.69 427 CYS A C 1
ATOM 3536 O O . CYS A 1 427 ? -20.507 7.513 13.328 1.00 77.69 427 CYS A O 1
ATOM 3538 N N . ALA A 1 428 ? -21.895 9.085 14.163 1.00 75.62 428 ALA A N 1
ATOM 3539 C CA . ALA A 1 428 ? -22.762 9.179 12.992 1.00 75.62 428 ALA A CA 1
ATOM 3540 C C . ALA A 1 428 ? -22.544 10.489 12.220 1.00 75.62 428 ALA A C 1
ATOM 3542 O O . ALA A 1 428 ? -22.730 10.516 11.004 1.00 75.62 428 ALA A O 1
ATOM 3543 N N . ASP A 1 429 ? -22.125 11.559 12.904 1.00 74.44 429 ASP A N 1
ATOM 3544 C CA . ASP A 1 429 ? -21.944 12.888 12.313 1.00 74.44 429 ASP A CA 1
ATOM 3545 C C . ASP A 1 429 ? -20.557 13.468 12.634 1.00 74.44 429 ASP A C 1
ATOM 3547 O O . ASP A 1 429 ? -20.032 13.340 13.736 1.00 74.44 429 ASP A O 1
ATOM 3551 N N . VAL A 1 430 ? -19.978 14.183 11.670 1.00 74.19 430 VAL A N 1
ATOM 3552 C CA . VAL A 1 430 ? -18.737 14.955 11.812 1.00 74.19 430 VAL A CA 1
ATOM 3553 C C . VAL A 1 430 ? -18.828 15.957 12.970 1.00 74.19 430 VAL A C 1
ATOM 3555 O O . VAL A 1 430 ? -17.818 16.230 13.615 1.00 74.19 430 VAL A O 1
ATOM 3558 N N . ASN A 1 431 ? -20.023 16.478 13.264 1.00 77.19 431 ASN A N 1
ATOM 3559 C CA . ASN A 1 431 ? -20.254 17.388 14.394 1.00 77.19 431 ASN A CA 1
ATOM 3560 C C . ASN A 1 431 ? -20.053 16.725 15.770 1.00 77.19 431 ASN A C 1
ATOM 3562 O O . ASN A 1 431 ? -19.880 17.422 16.768 1.00 77.19 431 ASN A O 1
ATOM 3566 N N . GLU A 1 432 ? -20.058 15.392 15.832 1.00 73.88 432 GLU A N 1
ATOM 3567 C CA . GLU A 1 432 ? -19.768 14.612 17.040 1.00 73.88 432 GLU A CA 1
ATOM 3568 C C . GLU A 1 432 ? -18.257 14.376 17.224 1.00 73.88 432 GLU A C 1
ATOM 3570 O O . GLU A 1 432 ? -17.842 13.707 18.170 1.00 73.88 432 GLU A O 1
ATOM 3575 N N . LEU A 1 433 ? -17.405 14.910 16.338 1.00 75.75 433 LEU A N 1
ATOM 3576 C CA . LEU A 1 433 ? -15.956 14.863 16.511 1.00 75.75 433 LEU A CA 1
ATOM 3577 C C . LEU A 1 433 ? -15.498 15.909 17.528 1.00 75.75 433 LEU A C 1
ATOM 3579 O O . LEU A 1 433 ? -15.777 17.101 17.424 1.00 75.75 433 LEU A O 1
ATOM 3583 N N . ASP A 1 434 ? -14.718 15.445 18.492 1.00 72.19 434 ASP A N 1
ATOM 3584 C CA . ASP A 1 434 ? -14.064 16.273 19.484 1.00 72.19 434 ASP A CA 1
ATOM 3585 C C . ASP A 1 434 ? -12.979 17.131 18.806 1.00 72.19 434 ASP A C 1
ATOM 3587 O O . ASP A 1 434 ? -12.090 16.647 18.089 1.00 72.19 434 ASP A O 1
ATOM 3591 N N . SER A 1 435 ? -13.069 18.444 19.005 1.00 59.78 435 SER A N 1
ATOM 3592 C CA . SER A 1 435 ? -12.077 19.412 18.538 1.00 59.78 435 SER A CA 1
ATOM 3593 C C . SER A 1 435 ? -10.929 19.612 19.528 1.00 59.78 435 SER A C 1
ATOM 3595 O O . SER A 1 435 ? -9.961 20.294 19.192 1.00 59.78 435 SER A O 1
ATOM 3597 N N . SER A 1 436 ? -11.016 19.052 20.739 1.00 56.53 436 SER A N 1
ATOM 3598 C CA . SER A 1 436 ? -9.984 19.203 21.762 1.00 56.53 436 SER A CA 1
ATOM 3599 C C . SER A 1 436 ? -8.796 18.256 21.524 1.00 56.53 436 SER A C 1
ATOM 3601 O O . SER A 1 436 ? -8.949 17.075 21.211 1.00 56.53 436 SER A O 1
ATOM 3603 N N . SER A 1 437 ? -7.573 18.790 21.633 1.00 50.12 437 SER A N 1
ATOM 3604 C CA . SER A 1 437 ? -6.332 18.010 21.549 1.00 50.12 437 SER A CA 1
ATOM 3605 C C . SER A 1 437 ? -6.215 17.075 22.753 1.00 50.12 437 SER A C 1
ATOM 3607 O O . SER A 1 437 ? -6.343 17.517 23.894 1.00 50.12 437 SER A O 1
ATOM 3609 N N . THR A 1 438 ? -5.959 15.792 22.512 1.00 52.75 438 THR A N 1
ATOM 3610 C CA . THR A 1 438 ? -6.010 14.747 23.549 1.00 52.75 438 THR A CA 1
ATOM 3611 C C . THR A 1 438 ? -4.793 14.690 24.482 1.00 52.75 438 THR A C 1
ATOM 3613 O O . THR A 1 438 ? -3.660 14.670 24.012 1.00 52.75 438 THR A O 1
ATOM 3616 N N . GLU A 1 439 ? -5.036 14.469 25.784 1.00 47.66 439 GLU A N 1
ATOM 3617 C CA . GLU A 1 439 ? -4.038 14.080 26.810 1.00 47.66 439 GLU A CA 1
ATOM 3618 C C . GLU A 1 439 ? -3.398 12.693 26.554 1.00 47.66 439 GLU A C 1
ATOM 3620 O O . GLU A 1 439 ? -2.287 12.412 26.996 1.00 47.66 439 GLU A O 1
ATOM 3625 N N . GLU A 1 440 ? -4.058 11.792 25.816 1.00 46.38 440 GLU A N 1
ATOM 3626 C CA . GLU A 1 440 ? -3.507 10.465 25.471 1.00 46.38 440 GLU A CA 1
ATOM 3627 C C . GLU A 1 440 ? -2.373 10.553 24.433 1.00 46.38 440 GLU A C 1
ATOM 3629 O O . GLU A 1 440 ? -1.450 9.733 24.439 1.00 46.38 440 GLU A O 1
ATOM 3634 N N . ALA A 1 441 ? -2.381 11.595 23.592 1.00 46.72 441 ALA A N 1
ATOM 3635 C CA . ALA A 1 441 ? -1.269 11.917 22.704 1.00 46.72 441 ALA A CA 1
ATOM 3636 C C . ALA A 1 441 ? -0.016 12.349 23.486 1.00 46.72 441 ALA A C 1
ATOM 3638 O O . ALA A 1 441 ? 1.102 12.153 23.001 1.00 46.72 441 ALA A O 1
ATOM 3639 N N . ASP A 1 442 ? -0.178 12.875 24.706 1.00 45.09 442 ASP A N 1
ATOM 3640 C CA . ASP A 1 442 ? 0.947 13.261 25.556 1.00 45.09 442 ASP A CA 1
ATOM 3641 C C . ASP A 1 442 ? 1.723 12.054 26.071 1.00 45.09 442 ASP A C 1
ATOM 3643 O O . ASP A 1 442 ? 2.911 12.190 26.331 1.00 45.09 442 ASP A O 1
ATOM 3647 N N . TYR A 1 443 ? 1.143 10.852 26.163 1.00 48.62 443 TYR A N 1
ATOM 3648 C CA . TYR A 1 443 ? 1.934 9.668 26.526 1.00 48.62 443 TYR A CA 1
ATOM 3649 C C . TYR A 1 443 ? 3.035 9.378 25.489 1.00 48.62 443 TYR A C 1
ATOM 3651 O O . TYR A 1 443 ? 4.166 9.078 25.862 1.00 48.62 443 TYR A O 1
ATOM 3659 N N . PHE A 1 444 ? 2.731 9.549 24.196 1.00 45.19 444 PHE A N 1
ATOM 3660 C CA . PHE A 1 444 ? 3.677 9.347 23.088 1.00 45.19 444 PHE A CA 1
ATOM 3661 C C . PHE A 1 444 ? 4.509 10.594 22.749 1.00 45.19 444 PHE A C 1
ATOM 3663 O O . PHE A 1 444 ? 5.587 10.469 22.170 1.00 45.19 444 PHE A O 1
ATOM 3670 N N . LYS A 1 445 ? 4.029 11.794 23.108 1.00 46.34 445 LYS A N 1
ATOM 3671 C CA . LYS A 1 445 ? 4.750 13.072 22.953 1.00 46.34 445 LYS A CA 1
ATOM 3672 C C . LYS A 1 445 ? 5.513 13.498 24.212 1.00 46.34 445 LYS A C 1
ATOM 3674 O O . LYS A 1 445 ? 6.188 14.527 24.179 1.00 46.34 445 LYS A O 1
ATOM 3679 N N . ARG A 1 446 ? 5.426 12.739 25.312 1.00 50.25 446 ARG A N 1
ATOM 3680 C CA . ARG A 1 446 ? 6.184 12.983 26.544 1.00 50.25 446 ARG A CA 1
ATOM 3681 C C . ARG A 1 446 ? 7.659 12.984 26.190 1.00 50.25 446 ARG A C 1
ATOM 3683 O O . ARG A 1 446 ? 8.245 11.953 25.873 1.00 50.25 446 ARG A O 1
ATOM 3690 N N . ASP A 1 447 ? 8.253 14.168 26.244 1.00 50.94 447 ASP A N 1
ATOM 3691 C CA . ASP A 1 447 ? 9.691 14.328 26.140 1.00 50.94 447 ASP A CA 1
ATOM 3692 C C . ASP A 1 447 ? 10.328 13.686 27.378 1.00 50.94 447 ASP A C 1
ATOM 3694 O O . ASP A 1 447 ? 10.509 14.329 28.414 1.00 50.94 447 ASP A O 1
ATOM 3698 N N . LEU A 1 448 ? 10.644 12.392 27.274 1.00 52.50 448 LEU A N 1
ATOM 3699 C CA . LEU A 1 448 ? 11.353 11.619 28.301 1.00 52.50 448 LEU A CA 1
ATOM 3700 C C . LEU A 1 448 ? 12.717 12.241 28.643 1.00 52.50 448 LEU A C 1
ATOM 3702 O O . LEU A 1 448 ? 13.307 11.925 29.672 1.00 52.50 448 LEU A O 1
ATOM 3706 N N . PHE A 1 449 ? 13.197 13.162 27.803 1.00 55.25 449 PHE A N 1
ATOM 3707 C CA . PHE A 1 449 ? 14.462 13.861 27.938 1.00 55.25 449 PHE A CA 1
ATOM 3708 C C . PHE A 1 449 ? 14.287 15.376 28.074 1.00 55.25 449 PHE A C 1
ATOM 3710 O O . PHE A 1 449 ? 15.223 16.123 27.790 1.00 55.25 449 PHE A O 1
ATOM 3717 N N . LYS A 1 450 ? 13.132 15.854 28.561 1.00 60.38 450 LYS A N 1
ATOM 3718 C CA . LYS A 1 450 ? 12.869 17.288 28.800 1.00 60.38 450 LYS A CA 1
ATOM 3719 C C . LYS A 1 450 ? 13.993 17.966 29.598 1.00 60.38 450 LYS A C 1
ATOM 3721 O O . LYS A 1 450 ? 14.357 19.109 29.331 1.00 60.38 450 LYS A O 1
ATOM 3726 N N . GLN A 1 451 ? 14.591 17.226 30.532 1.00 54.88 451 GLN A N 1
ATOM 3727 C CA . GLN A 1 451 ? 15.736 17.637 31.350 1.00 54.88 451 GLN A CA 1
ATOM 3728 C C . GLN A 1 451 ? 17.036 17.908 30.566 1.00 54.88 451 GLN A C 1
ATOM 3730 O O . GLN A 1 451 ? 17.878 18.657 31.044 1.00 54.88 451 GLN A O 1
ATOM 3735 N N . LEU A 1 452 ? 17.193 17.357 29.356 1.00 57.09 452 LEU A N 1
ATOM 3736 C CA . LEU A 1 452 ? 18.346 17.602 28.477 1.00 57.09 452 LEU A CA 1
ATOM 3737 C C . LEU A 1 452 ? 18.216 18.883 27.640 1.00 57.09 452 LEU A C 1
ATOM 3739 O O . LEU A 1 452 ? 19.200 19.319 27.048 1.00 57.09 452 LEU A O 1
ATOM 3743 N N . ARG A 1 453 ? 17.011 19.461 27.550 1.00 59.97 453 ARG A N 1
ATOM 3744 C CA . ARG A 1 453 ? 16.702 20.596 26.660 1.00 59.97 453 ARG A CA 1
ATOM 3745 C C . ARG A 1 453 ? 16.402 21.901 27.399 1.00 59.97 453 ARG A C 1
ATOM 3747 O O . ARG A 1 453 ? 16.247 22.932 26.753 1.00 59.97 453 ARG A O 1
ATOM 3754 N N . GLY A 1 454 ? 16.293 21.867 28.727 1.00 57.16 454 GLY A N 1
ATOM 3755 C CA . GLY A 1 454 ? 16.189 23.078 29.541 1.00 57.16 454 GLY A CA 1
ATOM 3756 C C . GLY A 1 454 ? 17.532 23.803 29.647 1.00 57.16 454 GLY A C 1
ATOM 3757 O O . GLY A 1 454 ? 18.585 23.167 29.620 1.00 57.16 454 GLY A O 1
ATOM 3758 N N . GLU A 1 455 ? 17.504 25.131 29.801 1.00 55.50 455 GLU A N 1
ATOM 3759 C CA . GLU A 1 455 ? 18.691 25.892 30.203 1.00 55.50 455 GLU A CA 1
ATOM 3760 C C . GLU A 1 455 ? 19.255 25.292 31.496 1.00 55.50 455 GLU A C 1
ATOM 3762 O O . GLU A 1 455 ? 18.559 25.205 32.514 1.00 55.50 455 GLU A O 1
ATOM 3767 N N . ARG A 1 456 ? 20.514 24.845 31.444 1.00 55.03 456 ARG A N 1
ATOM 3768 C CA . ARG A 1 456 ? 21.229 24.271 32.586 1.00 55.03 456 ARG A CA 1
ATOM 3769 C C . ARG A 1 456 ? 21.433 25.357 33.636 1.00 55.03 456 ARG A C 1
ATOM 3771 O O . ARG A 1 456 ? 22.438 26.054 33.626 1.00 55.03 456 ARG A O 1
ATOM 3778 N N . LYS A 1 457 ? 20.470 25.524 34.541 1.00 55.47 457 LYS A N 1
ATOM 3779 C CA . LYS A 1 457 ? 20.569 26.558 35.577 1.00 55.47 457 LYS A CA 1
ATOM 3780 C C . LYS A 1 457 ? 21.535 26.198 36.709 1.00 55.47 457 LYS A C 1
ATOM 3782 O O . LYS A 1 457 ? 21.941 27.113 37.412 1.00 55.47 457 LYS A O 1
ATOM 3787 N N . TYR A 1 458 ? 21.908 24.921 36.893 1.00 53.09 458 TYR A N 1
ATOM 3788 C CA . TYR A 1 458 ? 22.555 24.515 38.152 1.00 53.09 458 TYR A CA 1
ATOM 3789 C C . TYR A 1 458 ? 23.662 23.446 38.123 1.00 53.09 458 TYR A C 1
ATOM 3791 O O . TYR A 1 458 ? 24.184 23.174 39.197 1.00 53.09 458 TYR A O 1
ATOM 3799 N N . TYR A 1 459 ? 24.097 22.878 36.988 1.00 49.69 459 TYR A N 1
ATOM 3800 C CA . TYR A 1 459 ? 25.164 21.856 37.02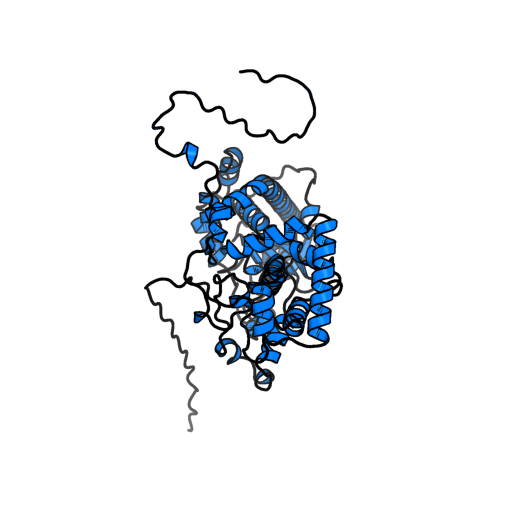8 1.00 49.69 459 TYR A CA 1
ATOM 3801 C C . TYR A 1 459 ? 26.172 21.965 35.872 1.00 49.69 459 TYR A C 1
ATOM 3803 O O . TYR A 1 459 ? 25.803 21.861 34.701 1.00 49.69 459 TYR A O 1
ATOM 3811 N N . ASN A 1 460 ? 27.444 22.152 36.249 1.00 48.56 460 ASN A N 1
ATOM 3812 C CA . ASN A 1 460 ? 28.648 21.906 35.442 1.00 48.56 460 ASN A CA 1
ATOM 3813 C C . ASN A 1 460 ? 29.120 20.442 35.546 1.00 48.56 460 ASN A C 1
ATOM 3815 O O . ASN A 1 460 ? 30.155 20.104 34.985 1.00 48.56 460 ASN A O 1
ATOM 3819 N N . ASP A 1 461 ? 28.381 19.588 36.253 1.00 50.69 461 ASP A N 1
ATOM 3820 C CA . ASP A 1 461 ? 28.726 18.179 36.392 1.00 50.69 461 ASP A CA 1
ATOM 3821 C C . ASP A 1 461 ? 28.172 17.403 35.194 1.00 50.69 461 ASP A C 1
ATOM 3823 O O . ASP A 1 461 ? 26.984 17.497 34.859 1.00 50.69 461 ASP A O 1
ATOM 3827 N N . ASP A 1 462 ? 29.049 16.664 34.520 1.00 52.75 462 ASP A N 1
ATOM 3828 C CA . ASP A 1 462 ? 28.711 15.825 33.379 1.00 52.75 462 ASP A CA 1
ATOM 3829 C C . ASP A 1 462 ? 27.641 14.797 33.772 1.00 52.75 462 ASP A C 1
ATOM 3831 O O . ASP A 1 462 ? 27.881 13.850 34.520 1.00 52.75 462 ASP A O 1
ATOM 3835 N N . ILE A 1 463 ? 26.422 14.979 33.261 1.00 53.16 463 ILE A N 1
ATOM 3836 C CA . ILE A 1 463 ? 25.354 13.991 33.408 1.00 53.16 463 ILE A CA 1
ATOM 3837 C C . ILE A 1 463 ? 25.684 12.819 32.478 1.00 53.16 463 ILE A C 1
ATOM 3839 O O . ILE A 1 463 ? 25.386 12.857 31.282 1.00 53.16 463 ILE A O 1
ATOM 3843 N N . ILE A 1 464 ? 26.281 11.765 33.031 1.00 53.03 464 ILE A N 1
ATOM 3844 C CA . ILE A 1 464 ? 26.451 10.480 32.348 1.00 53.03 464 ILE A CA 1
ATOM 3845 C C . ILE A 1 464 ? 25.113 9.736 32.411 1.00 53.03 464 ILE A C 1
ATOM 3847 O O . ILE A 1 464 ? 24.697 9.254 33.464 1.00 53.03 464 ILE A O 1
ATOM 3851 N N . ILE A 1 465 ? 24.417 9.650 31.276 1.00 51.75 465 ILE A N 1
ATOM 3852 C CA . ILE A 1 465 ? 23.214 8.824 31.140 1.00 51.75 465 ILE A CA 1
ATOM 3853 C C . ILE A 1 465 ? 23.640 7.466 30.593 1.00 51.75 465 ILE A C 1
ATOM 3855 O O . ILE A 1 465 ? 23.969 7.339 29.415 1.00 51.75 465 ILE A O 1
ATOM 3859 N N . GLY A 1 466 ? 23.605 6.444 31.447 1.00 41.69 466 GLY A N 1
ATOM 3860 C CA . GLY A 1 466 ? 23.705 5.056 31.010 1.00 41.69 466 GLY A CA 1
ATOM 3861 C C . GLY A 1 466 ? 22.452 4.678 30.226 1.00 41.69 466 GLY A C 1
ATOM 3862 O O . GLY A 1 466 ? 21.387 4.481 30.809 1.00 41.69 466 GLY A O 1
ATOM 3863 N N . LEU A 1 467 ? 22.564 4.599 28.902 1.00 40.91 467 LEU A N 1
ATOM 3864 C CA . LEU A 1 467 ? 21.561 3.918 28.091 1.00 40.91 467 LEU A CA 1
ATOM 3865 C C . LEU A 1 467 ? 21.712 2.414 28.355 1.00 40.91 467 LEU A C 1
ATOM 3867 O O . LEU A 1 467 ? 22.843 1.923 28.308 1.00 40.91 467 LEU A O 1
ATOM 3871 N N . PRO A 1 468 ? 20.629 1.670 28.635 1.00 36.41 468 PRO A N 1
ATOM 3872 C CA . PRO A 1 468 ? 20.719 0.222 28.656 1.00 36.41 468 PRO A CA 1
ATOM 3873 C C . PRO A 1 468 ? 21.149 -0.217 27.256 1.00 36.41 468 PRO A C 1
ATOM 3875 O O . PRO A 1 468 ? 20.416 -0.034 26.285 1.00 36.41 468 PRO A O 1
ATOM 3878 N N . LEU A 1 469 ? 22.374 -0.730 27.146 1.00 36.50 469 LEU A N 1
ATOM 3879 C CA . LEU A 1 469 ? 22.778 -1.487 25.974 1.00 36.50 469 LEU A CA 1
ATOM 3880 C C . LEU A 1 469 ? 21.823 -2.674 25.896 1.00 36.50 469 LEU A C 1
ATOM 3882 O O . LEU A 1 469 ? 21.621 -3.369 26.894 1.00 36.50 469 LEU A O 1
ATOM 3886 N N . ASP A 1 470 ? 21.202 -2.864 24.734 1.00 40.66 470 ASP A N 1
ATOM 3887 C CA . ASP A 1 470 ? 20.443 -4.070 24.445 1.00 40.66 470 ASP A CA 1
ATOM 3888 C C . ASP A 1 470 ? 21.329 -5.267 24.798 1.00 40.66 470 ASP A C 1
ATOM 3890 O O . ASP A 1 470 ? 22.335 -5.521 24.134 1.00 40.66 470 ASP A O 1
ATOM 3894 N N . ASN A 1 471 ? 20.977 -5.986 25.866 1.00 37.50 471 ASN A N 1
ATOM 3895 C CA . ASN A 1 471 ? 21.629 -7.231 26.247 1.00 37.50 471 ASN A CA 1
ATOM 3896 C C . ASN A 1 471 ? 21.281 -8.296 25.201 1.00 37.50 471 ASN A C 1
ATOM 3898 O O . ASN A 1 471 ? 20.449 -9.177 25.416 1.00 37.50 471 ASN A O 1
ATOM 3902 N N . LYS A 1 472 ? 21.933 -8.216 24.045 1.00 41.75 472 LYS A N 1
ATOM 3903 C CA . LYS A 1 472 ? 22.245 -9.375 23.226 1.00 41.75 472 LYS A CA 1
ATOM 3904 C C . LYS A 1 472 ? 23.736 -9.631 23.390 1.00 41.75 472 LYS A C 1
ATOM 3906 O O . LYS A 1 472 ? 24.553 -8.923 22.816 1.00 41.75 472 LYS A O 1
ATOM 3911 N N . HIS A 1 473 ? 24.005 -10.679 24.166 1.00 34.69 473 HIS A N 1
ATOM 3912 C CA . HIS A 1 473 ? 25.278 -11.322 24.492 1.00 34.69 473 HIS A CA 1
ATOM 3913 C C . HIS A 1 473 ? 25.814 -11.049 25.899 1.00 34.69 473 HIS A C 1
ATOM 3915 O O . HIS A 1 473 ? 26.353 -9.997 26.222 1.00 34.69 473 HIS A O 1
ATOM 3921 N N . GLU A 1 474 ? 25.671 -12.083 26.728 1.00 41.16 474 GLU A N 1
ATOM 3922 C CA . GLU A 1 474 ? 26.461 -12.301 27.928 1.00 41.16 474 GLU A CA 1
ATOM 3923 C C . GLU A 1 474 ? 27.955 -12.251 27.587 1.00 41.16 474 GLU A C 1
ATOM 3925 O O . GLU A 1 474 ? 28.456 -13.083 26.835 1.00 41.16 474 GLU A O 1
ATOM 3930 N N . SER A 1 475 ? 28.680 -11.325 28.203 1.00 32.53 475 SER A N 1
ATOM 3931 C CA . SER A 1 475 ? 29.970 -11.637 28.812 1.00 32.53 475 SER A CA 1
ATOM 3932 C C . SER A 1 475 ? 30.353 -10.516 29.766 1.00 32.53 475 SER A C 1
ATOM 3934 O O . SER A 1 475 ? 30.286 -9.335 29.443 1.00 32.53 475 SER A O 1
ATOM 3936 N N . SER A 1 476 ? 30.717 -10.942 30.963 1.00 31.91 476 SER A N 1
ATOM 3937 C CA . SER A 1 476 ? 31.263 -10.189 32.078 1.00 31.91 476 SER A CA 1
ATOM 3938 C C . SER A 1 476 ? 32.152 -8.985 31.738 1.00 31.91 476 SER A C 1
ATOM 3940 O O . SER A 1 476 ? 33.020 -9.039 30.869 1.00 31.91 476 SER A O 1
ATOM 3942 N N . THR A 1 477 ? 32.059 -8.028 32.664 1.00 31.53 477 THR A N 1
ATOM 3943 C CA . THR A 1 477 ? 33.080 -7.105 33.191 1.00 31.53 477 THR A CA 1
ATOM 3944 C C . THR A 1 477 ? 33.243 -5.694 32.614 1.00 31.53 477 THR A C 1
ATOM 3946 O O . THR A 1 477 ? 33.626 -5.482 31.475 1.00 31.53 477 THR A O 1
ATOM 3949 N N . GLN A 1 478 ? 33.111 -4.779 33.586 1.00 28.41 478 GLN A N 1
ATOM 3950 C CA . GLN A 1 478 ? 33.795 -3.503 33.794 1.00 28.41 478 GLN A CA 1
ATOM 3951 C C . GLN A 1 478 ? 33.281 -2.279 33.033 1.00 28.41 478 GLN A C 1
ATOM 3953 O O . GLN A 1 478 ? 33.667 -1.978 31.911 1.00 28.41 478 GLN A O 1
ATOM 3958 N N . LEU A 1 479 ? 32.479 -1.505 33.773 1.00 33.47 479 LEU A N 1
ATOM 3959 C CA . LEU A 1 479 ? 32.417 -0.051 33.666 1.00 33.47 479 LEU A CA 1
ATOM 3960 C C . LEU A 1 479 ? 33.850 0.509 33.688 1.00 33.47 479 LEU A C 1
ATOM 3962 O O . LEU A 1 479 ? 34.517 0.468 34.724 1.00 33.47 479 LEU A O 1
ATOM 3966 N N . GLY A 1 480 ? 34.310 0.988 32.536 1.00 27.98 480 GLY A N 1
ATOM 3967 C CA . GLY A 1 480 ? 35.479 1.846 32.391 1.00 27.98 480 GLY A CA 1
ATOM 3968 C C . GLY A 1 480 ? 35.007 3.272 32.130 1.00 27.98 480 GLY A C 1
ATOM 3969 O O . GLY A 1 480 ? 34.126 3.468 31.296 1.00 27.98 480 GLY A O 1
ATOM 3970 N N . ILE A 1 481 ? 35.557 4.198 32.918 1.00 36.31 481 ILE A N 1
ATOM 3971 C CA . ILE A 1 481 ? 35.314 5.651 32.954 1.00 36.31 481 ILE A CA 1
ATOM 3972 C C . ILE A 1 481 ? 35.409 6.291 31.569 1.00 36.31 481 ILE A C 1
ATOM 3974 O O . ILE A 1 481 ? 36.365 5.943 30.837 1.00 36.31 481 ILE A O 1
#

Radius of gyration: 25.96 Å; chains: 1; bounding box: 74×47×81 Å

pLDDT: mean 71.88, std 20.19, range [21.02, 96.12]

Sequence (481 aa):
MIRSPRPGIRVSLRGAYAIGSELSPYVFQVTSNFFSNTPEEHQNETLEQQIKSYYRKRISFLNPEKFYGKYANREYKEQERPWVPPMNFGTIINQNTIQVPVKGSIVEIVDPTDSKIIFGVVIREQQARFDEKINKLLVLTSENEIIQVPPIYIKFHLYSIIPNSYISFQDILDNRHDPDNSERSRAVELLRLFIEEAWELMDRLRPDYSRLFLQIARDRIQAISLTEIIEKIKFKEAVVIKSSESYFNQGILLTALHWGLLQTTHWLVPNYMQNSLTSNIYLHGHSNSYISFDSIKHLCNLLSSSYLLKFRTVEHDLSLKEMNSFLNDFYQQQLKAKGSASDIEVYFYVQEGRKYKYLFDVLKFVLIYPHPSIMRHLISLDVFKNIKNPSDIYQILQELGIYDNEKITDPLLSSGLCGKYTHFLSCADVNELDSSSTEEADYFKRDLFKQLRGERKYYNDDIIIGLPLDNKHESSTQLGI